Protein AF-0000000084923421 (afdb_homodimer)

Organism: Geobacter metallireducens (strain ATCC 53774 / DSM 7210 / GS-15) (NCBI:txid269799)

Secondary structure (DSSP, 8-state):
-----------HHHHHHHHHHHHHHHHHHHHHHHHHHHHHHHHHHHHHHHHHHHHTTHHHH---EETTTTEE--HHHHHHHHHHHHHHHHHHHHHHHHHHHIIIIIS-HHHHHHHHHHHHHHHHS-HHHHHHHIIIIIHHHIIIIIHHHHHHHHTTSGGG-S---SSSHHHHHHHHHHHHHHHHHHHHHHHHHTS-HHHHHHHHHTT--HHHHIIIIIHHHTHHHHHHHHHHHHHHHHH--HHHHTTS-------S-TTS----HHHHHHHHGGG--SHHHHHHHHHHHHHHHHHHHHHHHHHHHHHHHHHHHHHHTT-/-----------HHHHHHHHHHHHHHHHHHHHHHHHHHHHHHHHHHHHHHHHHHHHTTHHHH---EETTTTEE--HHHHHHHHHHHHHHHHHHHHHHHHHHHIIIIIS-HHHHHHHHHHHHHHHHS-HHHHHHHIIIIIHHHIIIIIHHHHHHHHTTSGGG-S---SSSHHHHHHHHHHHHHHHHHHHHHHHHHTS-HHHHHHHHHTT--HHHHIIIIIHHHTHHHHHHHHHHHHHHHHH--HHHHTTS-------S-TTS----HHHHHHHHGGG--SHHHHHHHHHHHHHHHHHHHHHHHHHHHHHHHHHHHHHHTT-

Nearest PDB structures (foldseek):
  2onk-assembly2_I  TM=6.958E-01  e=2.288E-06  Archaeoglobus fulgidus
  3d31-assembly1_C  TM=7.412E-01  e=1.521E-05  unclassified
  8y5f-assembly1_C  TM=6.994E-01  e=9.891E-06  Escherichia coli
  7ahd-assembly1_A  TM=6.206E-01  e=1.081E-03  Lactococcus lactis subsp. lactis
  7ahd-assembly1_B  TM=3.485E-01  e=4.567E-04  Lactococcus lactis subsp. lactis

Solvent-accessible surface area (backbone atoms only — not comparable to full-atom values): 31434 Å² total; per-residue (Å²): 135,83,77,76,70,71,74,74,74,76,59,70,63,65,58,53,51,50,37,52,50,48,52,50,52,16,46,50,31,40,49,47,54,54,48,50,52,50,51,54,54,51,50,42,52,59,49,13,42,65,30,43,71,72,44,48,74,50,23,60,71,26,62,48,72,34,76,90,79,69,40,65,25,40,27,19,22,51,48,32,27,51,51,32,31,52,53,11,45,65,56,21,47,58,37,14,52,29,24,22,44,24,38,74,73,67,41,55,68,69,59,16,49,52,52,53,52,52,37,50,51,59,57,65,52,40,52,54,50,55,11,53,46,30,44,73,46,48,17,55,46,32,27,72,46,54,39,48,50,38,30,74,74,40,32,87,39,70,47,27,34,74,65,57,62,21,33,3,35,46,39,26,17,51,54,43,17,63,63,33,24,30,58,25,18,54,45,30,34,54,34,56,66,63,51,59,63,66,51,51,50,52,34,43,72,73,66,41,51,70,54,49,25,39,63,67,35,50,48,64,72,24,41,70,48,39,50,48,20,49,52,54,30,46,55,53,42,50,38,48,29,61,34,36,47,52,16,13,52,68,32,80,42,81,69,72,20,33,36,36,45,17,22,28,48,43,29,53,42,69,72,39,66,87,62,54,84,41,72,57,47,47,9,40,45,34,36,46,45,52,47,48,53,50,48,52,51,50,52,51,50,49,54,49,50,58,50,50,53,52,53,48,49,57,58,56,64,73,107,134,81,79,75,69,73,76,74,73,78,60,70,63,65,57,54,49,50,38,51,50,49,51,50,51,16,46,49,32,40,48,48,54,54,48,51,52,51,50,53,53,50,48,41,54,60,49,12,42,65,30,42,72,73,45,48,74,50,24,60,71,26,61,50,72,33,76,89,79,69,40,68,25,41,29,19,22,53,49,32,28,53,52,32,30,51,53,10,45,66,57,21,47,59,38,14,51,27,23,22,44,25,38,73,74,66,40,56,69,69,59,17,48,51,52,52,50,52,37,51,51,59,57,67,51,38,54,53,49,57,12,53,46,32,43,74,46,47,17,56,47,33,28,71,48,54,38,47,49,39,31,74,75,41,32,87,39,68,46,28,36,74,66,55,62,21,32,2,35,46,39,27,18,51,54,44,17,63,64,33,24,30,59,25,19,55,45,29,34,53,35,56,67,64,51,58,64,66,50,52,49,53,34,42,72,73,67,40,50,71,55,49,25,39,63,68,36,50,48,64,73,25,40,71,48,39,49,49,20,48,50,55,31,46,58,52,41,50,38,48,29,61,34,37,47,53,18,15,52,68,32,78,40,82,69,72,20,35,35,36,47,16,22,28,48,42,27,53,41,70,70,38,67,88,62,53,83,42,72,56,49,47,9,40,45,34,36,45,45,52,46,49,54,51,51,52,50,51,52,50,50,50,52,49,51,57,50,48,52,53,52,50,49,58,59,55,65,73,106

InterPro domains:
  IPR000515 ABC transporter type 1, transmembrane domain MetI-like [PF00528] (107-306)
  IPR000515 ABC transporter type 1, transmembrane domain MetI-like [PS50928] (78-303)
  IPR000515 ABC transporter type 1, transmembrane domain MetI-like [cd06261] (108-254)
  IPR011864 Phosphate ABC transporter, permease protein PstC [TIGR02138] (20-309)
  IPR035906 MetI-like superfamily [G3DSA:1.10.3720.10] (20-308)
  IPR035906 MetI-like superfamily [SSF161098] (29-303)
  IPR051124 Binding-Protein-Dependent Phosphate Transport Permease [PTHR30425] (13-313)

Structure (mmCIF, N/CA/C/O backbone):
data_AF-0000000084923421-model_v1
#
loop_
_entity.id
_entity.type
_entity.pdbx_description
1 polymer 'Phosphate transport system permease protein'
#
loop_
_atom_site.group_PDB
_atom_site.id
_atom_site.type_symbol
_atom_site.label_atom_id
_atom_site.label_alt_id
_atom_site.label_comp_id
_atom_site.label_asym_id
_atom_site.label_entity_id
_atom_site.label_seq_id
_atom_site.pdbx_PDB_ins_code
_atom_site.Cartn_x
_atom_site.Cartn_y
_atom_site.Cartn_z
_atom_site.occupancy
_atom_site.B_iso_or_equiv
_atom_site.auth_seq_id
_atom_site.auth_comp_id
_atom_site.auth_asym_id
_atom_site.auth_atom_id
_atom_site.pdbx_PDB_model_num
ATOM 1 N N . MET A 1 1 ? 44.438 37.125 32.031 1 32.66 1 MET A N 1
ATOM 2 C CA . MET A 1 1 ? 43.812 37.594 30.781 1 32.66 1 MET A CA 1
ATOM 3 C C . MET A 1 1 ? 44.281 36.719 29.609 1 32.66 1 MET A C 1
ATOM 5 O O . MET A 1 1 ? 45.281 37.031 28.969 1 32.66 1 MET A O 1
ATOM 9 N N . THR A 1 2 ? 44.281 35.375 29.672 1 39.78 2 THR A N 1
ATOM 10 C CA . THR A 1 2 ? 44.75 34.406 28.688 1 39.78 2 THR A CA 1
ATOM 11 C C . THR A 1 2 ? 44 34.562 27.359 1 39.78 2 THR A C 1
ATOM 13 O O . THR A 1 2 ? 42.75 34.562 27.344 1 39.78 2 THR A O 1
ATOM 16 N N . ASN A 1 3 ? 44.562 35.25 26.375 1 39.09 3 ASN A N 1
ATOM 17 C CA . ASN A 1 3 ? 44.156 35.469 24.984 1 39.09 3 ASN A CA 1
ATOM 18 C C . ASN A 1 3 ? 43.844 34.156 24.281 1 39.09 3 ASN A C 1
ATOM 20 O O . ASN A 1 3 ? 44.719 33.375 23.984 1 39.09 3 ASN A O 1
ATOM 24 N N . GLU A 1 4 ? 42.844 33.438 24.703 1 42.75 4 GLU A N 1
ATOM 25 C CA . GLU A 1 4 ? 42.438 32.281 23.891 1 42.75 4 GLU A CA 1
ATOM 26 C C . GLU A 1 4 ? 42.25 32.688 22.422 1 42.75 4 GLU A C 1
ATOM 28 O O . GLU A 1 4 ? 41.438 33.562 22.125 1 42.75 4 GLU A O 1
ATOM 33 N N . THR A 1 5 ? 43.312 32.688 21.625 1 45.25 5 THR A N 1
ATOM 34 C CA . THR A 1 5 ? 43.312 32.906 20.188 1 45.25 5 THR A CA 1
ATOM 35 C C . THR A 1 5 ? 42.156 32.156 19.531 1 45.25 5 THR A C 1
ATOM 37 O O . THR A 1 5 ? 41.969 30.953 19.766 1 45.25 5 THR A O 1
ATOM 40 N N . PRO A 1 6 ? 41.156 32.844 19.125 1 48.12 6 PRO A N 1
ATOM 41 C CA . PRO A 1 6 ? 40.062 32.188 18.406 1 48.12 6 PRO A CA 1
ATOM 42 C C . PRO A 1 6 ? 40.531 31.172 17.375 1 48.12 6 PRO A C 1
ATOM 44 O O . PRO A 1 6 ? 41.625 31.328 16.828 1 48.12 6 PRO A O 1
ATOM 47 N N . SER A 1 7 ? 40.344 29.906 17.547 1 50.12 7 SER A N 1
ATOM 48 C CA . SER A 1 7 ? 40.656 28.875 16.562 1 50.12 7 SER A CA 1
ATOM 49 C C . SER A 1 7 ? 40.531 29.406 15.148 1 50.12 7 SER A C 1
ATOM 51 O O . SER A 1 7 ? 39.625 30.188 14.852 1 50.12 7 SER A O 1
ATOM 53 N N . PRO A 1 8 ? 41.625 29.406 14.344 1 47.66 8 PRO A N 1
ATOM 54 C CA . PRO A 1 8 ? 41.625 29.922 12.977 1 47.66 8 PRO A CA 1
ATOM 55 C C . PRO A 1 8 ? 40.375 29.516 12.203 1 47.66 8 PRO A C 1
ATOM 57 O O . PRO A 1 8 ? 39.781 28.453 12.461 1 47.66 8 PRO A O 1
ATOM 60 N N . PRO A 1 9 ? 39.625 30.406 11.664 1 47.28 9 PRO A N 1
ATOM 61 C CA . PRO A 1 9 ? 38.469 30.078 10.82 1 47.28 9 PRO A CA 1
ATOM 62 C C . PRO A 1 9 ? 38.781 28.953 9.82 1 47.28 9 PRO A C 1
ATOM 64 O O . PRO A 1 9 ? 39.906 28.859 9.32 1 47.28 9 PRO A O 1
ATOM 67 N N . ILE A 1 10 ? 38.344 27.734 10.117 1 49.34 10 ILE A N 1
ATOM 68 C CA . ILE A 1 10 ? 38.5 26.688 9.109 1 49.34 10 ILE A CA 1
ATOM 69 C C . ILE A 1 10 ? 38.531 27.297 7.719 1 49.34 10 ILE A C 1
ATOM 71 O O . ILE A 1 10 ? 37.75 28.172 7.395 1 49.34 10 ILE A O 1
ATOM 75 N N . ALA A 1 11 ? 39.594 27.094 7.02 1 52.59 11 ALA A N 1
ATOM 76 C CA . ALA A 1 11 ? 39.969 27.672 5.73 1 52.59 11 ALA A CA 1
ATOM 77 C C . ALA A 1 11 ? 38.781 27.688 4.777 1 52.59 11 ALA A C 1
ATOM 79 O O . ALA A 1 11 ? 38.062 26.703 4.668 1 52.59 11 ALA A O 1
ATOM 80 N N . PRO A 1 12 ? 38.375 28.766 4.238 1 54.38 12 PRO A N 1
ATOM 81 C CA . PRO A 1 12 ? 37.25 29 3.322 1 54.38 12 PRO A CA 1
ATOM 82 C C . PRO A 1 12 ? 37.156 27.953 2.217 1 54.38 12 PRO A C 1
ATOM 84 O O . PRO A 1 12 ? 36.062 27.641 1.751 1 54.38 12 PRO A O 1
ATOM 87 N N . SER A 1 13 ? 38.281 27.375 1.902 1 53.38 13 SER A N 1
ATOM 88 C CA . SER A 1 13 ? 38.281 26.531 0.72 1 53.38 13 SER A CA 1
ATOM 89 C C . SER A 1 13 ? 37.594 25.188 1.007 1 53.38 13 SER A C 1
ATOM 91 O O . SER A 1 13 ? 36.844 24.672 0.16 1 53.38 13 SER A O 1
ATOM 93 N N . LYS A 1 14 ? 37.938 24.594 2.102 1 54.38 14 LYS A N 1
ATOM 94 C CA . LYS A 1 14 ? 37.375 23.297 2.441 1 54.38 14 LYS A CA 1
ATOM 95 C C . LYS A 1 14 ? 35.875 23.359 2.621 1 54.38 14 LYS A C 1
ATOM 97 O O . LYS A 1 14 ? 35.156 22.406 2.297 1 54.38 14 LYS A O 1
ATOM 102 N N . ARG A 1 15 ? 35.469 24.516 3.016 1 64.75 15 ARG A N 1
ATOM 103 C CA . ARG A 1 15 ? 34.062 24.75 3.238 1 64.75 15 ARG A CA 1
ATOM 104 C C . ARG A 1 15 ? 33.281 24.797 1.916 1 64.75 15 ARG A C 1
ATOM 106 O O . ARG A 1 15 ? 32.188 24.219 1.801 1 64.75 15 ARG A O 1
ATOM 113 N N . LEU A 1 16 ? 34.031 25.344 0.896 1 66.06 16 LEU A N 1
ATOM 114 C CA . LEU A 1 16 ? 33.438 25.453 -0.426 1 66.06 16 LEU A CA 1
ATOM 115 C C . LEU A 1 16 ? 33.312 24.094 -1.082 1 66.06 16 LEU A C 1
ATOM 117 O O . LEU A 1 16 ? 32.312 23.797 -1.737 1 66.06 16 LEU A O 1
ATOM 121 N N . ASN A 1 17 ? 34.188 23.156 -0.685 1 81.62 17 ASN A N 1
ATOM 122 C CA . ASN A 1 17 ? 34.219 21.844 -1.326 1 81.62 17 ASN A CA 1
ATOM 123 C C . ASN A 1 17 ? 33.125 20.938 -0.771 1 81.62 17 ASN A C 1
ATOM 125 O O . ASN A 1 17 ? 32.469 20.219 -1.525 1 81.62 17 ASN A O 1
ATOM 129 N N . ALA A 1 18 ? 32.812 21.141 0.439 1 82 18 ALA A N 1
ATOM 130 C CA . ALA A 1 18 ? 31.797 20.281 1.057 1 82 18 ALA A CA 1
ATOM 131 C C . ALA A 1 18 ? 30.406 20.641 0.55 1 82 18 ALA A C 1
ATOM 133 O O . ALA A 1 18 ? 29.578 19.766 0.338 1 82 18 ALA A O 1
ATOM 134 N N . ASP A 1 19 ? 30.188 21.922 0.267 1 88.56 19 ASP A N 1
ATOM 135 C CA . ASP A 1 19 ? 28.891 22.375 -0.217 1 88.56 19 ASP A CA 1
ATOM 136 C C . ASP A 1 19 ? 28.641 21.906 -1.646 1 88.56 19 ASP A C 1
ATOM 138 O O . ASP A 1 19 ? 27.516 21.531 -1.991 1 88.56 19 ASP A O 1
ATOM 142 N N . LEU A 1 20 ? 29.719 21.938 -2.338 1 89.69 20 LEU A N 1
ATOM 143 C CA . LEU A 1 20 ? 29.594 21.484 -3.719 1 89.69 20 LEU A CA 1
ATOM 144 C C . LEU A 1 20 ? 29.359 19.984 -3.777 1 89.69 20 LEU A C 1
ATOM 146 O O . LEU A 1 20 ? 28.547 19.5 -4.578 1 89.69 20 LEU A O 1
ATOM 150 N N . VAL A 1 21 ? 30.031 19.312 -2.961 1 91.19 21 VAL A N 1
ATOM 151 C CA . VAL A 1 21 ? 29.875 17.859 -2.906 1 91.19 21 VAL A CA 1
ATOM 152 C C . VAL A 1 21 ? 28.469 17.5 -2.434 1 91.19 21 VAL A C 1
ATOM 154 O O . VAL A 1 21 ? 27.828 16.625 -2.998 1 91.19 21 VAL A O 1
ATOM 157 N N . PHE A 1 22 ? 28.031 18.281 -1.494 1 89.75 22 PHE A N 1
ATOM 158 C CA . PHE A 1 22 ? 26.703 18.047 -0.951 1 89.75 22 PHE A CA 1
ATOM 159 C C . PHE A 1 22 ? 25.641 18.312 -2 1 89.75 22 PHE A C 1
ATOM 161 O O . PHE A 1 22 ? 24.703 17.531 -2.162 1 89.75 22 PHE A O 1
ATOM 168 N N . LYS A 1 23 ? 25.766 19.312 -2.678 1 90.81 23 LYS A N 1
ATOM 169 C CA . LYS A 1 23 ? 24.812 19.672 -3.73 1 90.81 23 LYS A CA 1
ATOM 170 C C . LYS A 1 23 ? 24.812 18.625 -4.844 1 90.81 23 LYS A C 1
ATOM 172 O O . LYS A 1 23 ? 23.75 18.25 -5.336 1 90.81 23 LYS A O 1
ATOM 177 N N . ALA A 1 24 ? 25.953 18.156 -5.137 1 93.44 24 ALA A N 1
ATOM 178 C CA . ALA A 1 24 ? 26.078 17.172 -6.219 1 93.44 24 ALA A CA 1
ATOM 179 C C . ALA A 1 24 ? 25.484 15.828 -5.812 1 93.44 24 ALA A C 1
ATOM 181 O O . ALA A 1 24 ? 24.797 15.188 -6.605 1 93.44 24 ALA A O 1
ATOM 182 N N . VAL A 1 25 ? 25.688 15.438 -4.625 1 92.81 25 VAL A N 1
ATOM 183 C CA . VAL A 1 25 ? 25.203 14.141 -4.137 1 92.81 25 VAL A CA 1
ATOM 184 C C . VAL A 1 25 ? 23.688 14.156 -4.043 1 92.81 25 VAL A C 1
ATOM 186 O O . VAL A 1 25 ? 23.031 13.219 -4.504 1 92.81 25 VAL A O 1
ATOM 189 N N . THR A 1 26 ? 23.172 15.203 -3.541 1 91.88 26 THR A N 1
ATOM 190 C CA . THR A 1 26 ? 21.734 15.273 -3.387 1 91.88 26 THR A CA 1
ATOM 191 C C . THR A 1 26 ? 21.047 15.398 -4.746 1 91.88 26 THR A C 1
ATOM 193 O O . THR A 1 26 ? 19.984 14.82 -4.965 1 91.88 26 THR A O 1
ATOM 196 N N . ALA A 1 27 ? 21.672 16.109 -5.598 1 93.25 27 ALA A N 1
ATOM 197 C CA . ALA A 1 27 ? 21.141 16.203 -6.957 1 93.25 27 ALA A CA 1
ATOM 198 C C . ALA A 1 27 ? 21.172 14.852 -7.652 1 93.25 27 ALA A C 1
ATOM 200 O O . ALA A 1 27 ? 20.219 14.492 -8.359 1 93.25 27 ALA A O 1
ATOM 201 N N . ALA A 1 28 ? 22.219 14.164 -7.434 1 95.12 28 ALA A N 1
ATOM 202 C CA . ALA A 1 28 ? 22.328 12.828 -8.016 1 95.12 28 ALA A CA 1
ATOM 203 C C . ALA A 1 28 ? 21.234 11.906 -7.5 1 95.12 28 ALA A C 1
ATOM 205 O O . ALA A 1 28 ? 20.688 11.094 -8.258 1 95.12 28 ALA A O 1
ATOM 206 N N . PHE A 1 29 ? 20.906 12.031 -6.262 1 93 29 PHE A N 1
ATOM 207 C CA . PHE A 1 29 ? 19.844 11.227 -5.676 1 93 29 PHE A CA 1
ATOM 208 C C . PHE A 1 29 ? 18.5 11.57 -6.297 1 93 29 PHE A C 1
ATOM 210 O O . PHE A 1 29 ? 17.75 10.68 -6.703 1 93 29 PHE A O 1
ATOM 217 N N . ALA A 1 30 ? 18.266 12.812 -6.422 1 92.56 30 ALA A N 1
ATOM 218 C CA . ALA A 1 30 ? 17 13.258 -6.996 1 92.56 30 ALA A CA 1
ATOM 219 C C . ALA A 1 30 ? 16.875 12.82 -8.453 1 92.56 30 ALA A C 1
ATOM 221 O O . ALA A 1 30 ? 15.836 12.305 -8.859 1 92.56 30 ALA A O 1
ATOM 222 N N . PHE A 1 31 ? 17.891 12.922 -9.164 1 93.75 31 PHE A N 1
ATOM 223 C CA . PHE A 1 31 ? 17.875 12.57 -10.586 1 93.75 31 PHE A CA 1
ATOM 224 C C . PHE A 1 31 ? 17.766 11.062 -10.773 1 93.75 31 PHE A C 1
ATOM 226 O O . PHE A 1 31 ? 17.172 10.594 -11.742 1 93.75 31 PHE A O 1
ATOM 233 N N . SER A 1 32 ? 18.359 10.344 -9.867 1 93.12 32 SER A N 1
ATOM 234 C CA . SER A 1 32 ? 18.25 8.891 -9.945 1 93.12 32 SER A CA 1
ATOM 235 C C . SER A 1 32 ? 16.812 8.43 -9.836 1 93.12 32 SER A C 1
ATOM 237 O O . SER A 1 32 ? 16.391 7.508 -10.539 1 93.12 32 SER A O 1
ATOM 239 N N . ILE A 1 33 ? 16.094 9.047 -8.992 1 88.94 33 ILE A N 1
ATOM 240 C CA . ILE A 1 33 ? 14.695 8.695 -8.828 1 88.94 33 ILE A CA 1
ATOM 241 C C . ILE A 1 33 ? 13.93 9 -10.117 1 88.94 33 ILE A C 1
ATOM 243 O O . ILE A 1 33 ? 13.125 8.195 -10.57 1 88.94 33 ILE A O 1
ATOM 247 N N . LEU A 1 34 ? 14.195 10.141 -10.695 1 90.38 34 LEU A N 1
ATOM 248 C CA . LEU A 1 34 ? 13.547 10.539 -11.938 1 90.38 34 LEU A CA 1
ATOM 249 C C . LEU A 1 34 ? 13.922 9.602 -13.078 1 90.38 34 LEU A C 1
ATOM 251 O O . LEU A 1 34 ? 13.078 9.258 -13.906 1 90.38 34 LEU A O 1
ATOM 255 N N . LEU A 1 35 ? 15.117 9.188 -13.055 1 92 35 LEU A N 1
ATOM 256 C CA . LEU A 1 35 ? 15.594 8.266 -14.078 1 92 35 LEU A CA 1
ATOM 257 C C . LEU A 1 35 ? 14.922 6.906 -13.953 1 92 35 LEU A C 1
ATOM 259 O O . LEU A 1 35 ? 14.539 6.301 -14.961 1 92 35 LEU A O 1
ATOM 263 N N . ILE A 1 36 ? 14.773 6.445 -12.75 1 87.88 36 ILE A N 1
ATOM 264 C CA . ILE A 1 36 ? 14.125 5.164 -12.5 1 87.88 36 ILE A CA 1
ATOM 265 C C . ILE A 1 36 ? 12.672 5.223 -12.984 1 87.88 36 ILE A C 1
ATOM 267 O O . ILE A 1 36 ? 12.195 4.301 -13.648 1 87.88 36 ILE A O 1
ATOM 271 N N . LEU A 1 37 ? 12.008 6.262 -12.664 1 86.62 37 LEU A N 1
ATOM 272 C CA . LEU A 1 37 ? 10.633 6.457 -13.094 1 86.62 37 LEU A CA 1
ATOM 273 C C . LEU A 1 37 ? 10.531 6.457 -14.617 1 86.62 37 LEU A C 1
ATOM 275 O O . LEU A 1 37 ? 9.656 5.801 -15.188 1 86.62 37 LEU A O 1
ATOM 279 N N . ALA A 1 38 ? 11.398 7.207 -15.266 1 91 38 ALA A N 1
ATOM 280 C CA . ALA A 1 38 ? 11.406 7.305 -16.719 1 91 38 ALA A CA 1
ATOM 281 C C . ALA A 1 38 ? 11.688 5.949 -17.359 1 91 38 ALA A C 1
ATOM 283 O O . ALA A 1 38 ? 11.023 5.559 -18.328 1 91 38 ALA A O 1
ATOM 284 N N . LEU A 1 39 ? 12.664 5.258 -16.828 1 89.31 39 LEU A N 1
ATOM 285 C CA . LEU A 1 39 ? 13.031 3.953 -17.359 1 89.31 39 LEU A CA 1
ATOM 286 C C . LEU A 1 39 ? 11.891 2.955 -17.203 1 89.31 39 LEU A C 1
ATOM 288 O O . LEU A 1 39 ? 11.609 2.178 -18.125 1 89.31 39 LEU A O 1
ATOM 292 N N . MET A 1 40 ? 11.281 2.955 -16.031 1 87.38 40 MET A N 1
ATOM 293 C CA . MET A 1 40 ? 10.164 2.043 -15.766 1 87.38 40 MET A CA 1
ATOM 294 C C . MET A 1 40 ? 9.016 2.299 -16.734 1 87.38 40 MET A C 1
ATOM 296 O O . MET A 1 40 ? 8.469 1.363 -17.312 1 87.38 40 MET A O 1
ATOM 300 N N . THR A 1 41 ? 8.664 3.547 -16.938 1 88 41 THR A N 1
ATOM 301 C CA . THR A 1 41 ? 7.555 3.918 -17.812 1 88 41 THR A CA 1
ATOM 302 C C . THR A 1 41 ? 7.879 3.592 -19.266 1 88 41 THR A C 1
ATOM 304 O O . THR A 1 41 ? 7.051 3.029 -19.984 1 88 41 THR A O 1
ATOM 307 N N . LEU A 1 42 ? 9.094 3.902 -19.703 1 92.62 42 LEU A N 1
ATOM 308 C CA . LEU A 1 42 ? 9.5 3.67 -21.078 1 92.62 42 LEU A CA 1
ATOM 309 C C . LEU A 1 42 ? 9.555 2.178 -21.391 1 92.62 42 LEU A C 1
ATOM 311 O O . LEU A 1 42 ? 9.109 1.746 -22.469 1 92.62 42 LEU A O 1
ATOM 315 N N . GLU A 1 43 ? 10.062 1.455 -20.469 1 91.12 43 GLU A N 1
ATOM 316 C CA . GLU A 1 43 ? 10.156 0.016 -20.688 1 91.12 43 GLU A CA 1
ATOM 317 C C . GLU A 1 43 ? 8.781 -0.636 -20.719 1 91.12 43 GLU A C 1
ATOM 319 O O . GLU A 1 43 ? 8.555 -1.598 -21.453 1 91.12 43 GLU A O 1
ATOM 324 N N . MET A 1 44 ? 7.914 -0.161 -19.859 1 91 44 MET A N 1
ATOM 325 C CA . MET A 1 44 ? 6.555 -0.689 -19.859 1 91 44 MET A CA 1
ATOM 326 C C . MET A 1 44 ? 5.871 -0.426 -21.203 1 91 44 MET A C 1
ATOM 328 O O . MET A 1 44 ? 5.18 -1.297 -21.734 1 91 44 MET A O 1
ATOM 332 N N . VAL A 1 45 ? 6.121 0.745 -21.75 1 94.25 45 VAL A N 1
ATOM 333 C CA . VAL A 1 45 ? 5.539 1.1 -23.031 1 94.25 45 VAL A CA 1
ATOM 334 C C . VAL A 1 45 ? 6.152 0.239 -24.141 1 94.25 45 VAL A C 1
ATOM 336 O O . VAL A 1 45 ? 5.434 -0.315 -24.969 1 94.25 45 VAL A O 1
ATOM 339 N N . LYS A 1 46 ? 7.438 0.114 -24.094 1 94.69 46 LYS A N 1
ATOM 340 C CA . LYS A 1 46 ? 8.148 -0.671 -25.109 1 94.69 46 LYS A CA 1
ATOM 341 C C . LYS A 1 46 ? 7.699 -2.129 -25.078 1 94.69 46 LYS A C 1
ATOM 343 O O . LYS A 1 46 ? 7.441 -2.721 -26.125 1 94.69 46 LYS A O 1
ATOM 348 N N . GLU A 1 47 ? 7.535 -2.68 -23.891 1 93.38 47 GLU A N 1
ATOM 349 C CA . GLU A 1 47 ? 7.172 -4.086 -23.75 1 93.38 47 GLU A CA 1
ATOM 350 C C . GLU A 1 47 ? 5.707 -4.316 -24.109 1 93.38 47 GLU A C 1
ATOM 352 O O . GLU A 1 47 ? 5.297 -5.449 -24.359 1 93.38 47 GLU A O 1
ATOM 357 N N . SER A 1 48 ? 4.898 -3.273 -24.094 1 95.31 48 SER A N 1
ATOM 358 C CA . SER A 1 48 ? 3.479 -3.379 -24.422 1 95.31 48 SER A CA 1
ATOM 359 C C . SER A 1 48 ? 3.234 -3.219 -25.906 1 95.31 48 SER A C 1
ATOM 361 O O . SER A 1 48 ? 2.137 -3.498 -26.406 1 95.31 48 SER A O 1
ATOM 363 N N . LEU A 1 49 ? 4.234 -2.848 -26.719 1 95.88 49 LEU A N 1
ATOM 364 C CA . LEU A 1 49 ? 4.066 -2.451 -28.109 1 95.88 49 LEU A CA 1
ATOM 365 C C . LEU A 1 49 ? 3.57 -3.621 -28.953 1 95.88 49 LEU A C 1
ATOM 367 O O . LEU A 1 49 ? 2.689 -3.453 -29.812 1 95.88 49 LEU A O 1
ATOM 371 N N . PRO A 1 50 ? 4.082 -4.824 -28.797 1 95.62 50 PRO A N 1
ATOM 372 C CA . PRO A 1 50 ? 3.568 -5.934 -29.594 1 95.62 50 PRO A CA 1
ATOM 373 C C . PRO A 1 50 ? 2.07 -6.156 -29.406 1 95.62 50 PRO A C 1
ATOM 375 O O . PRO A 1 50 ? 1.355 -6.41 -30.391 1 95.62 50 PRO A O 1
ATOM 378 N N . ALA A 1 51 ? 1.596 -6.086 -28.219 1 95.88 51 ALA A N 1
ATOM 379 C CA . ALA A 1 51 ? 0.167 -6.238 -27.953 1 95.88 51 ALA A CA 1
ATOM 380 C C . ALA A 1 51 ? -0.623 -5.059 -28.516 1 95.88 51 ALA A C 1
ATOM 382 O O . ALA A 1 51 ? -1.712 -5.234 -29.062 1 95.88 51 ALA A O 1
ATOM 383 N N . ILE A 1 52 ? -0.043 -3.848 -28.438 1 95.94 52 ILE A N 1
ATOM 384 C CA . ILE A 1 52 ? -0.703 -2.648 -28.953 1 95.94 52 ILE A CA 1
ATOM 385 C C . ILE A 1 52 ? -0.845 -2.736 -30.469 1 95.94 52 ILE A C 1
ATOM 387 O O . ILE A 1 52 ? -1.886 -2.373 -31.016 1 95.94 52 ILE A O 1
ATOM 391 N N . LYS A 1 53 ? 0.141 -3.217 -31.062 1 96 53 LYS A N 1
ATOM 392 C CA . LYS A 1 53 ? 0.12 -3.352 -32.5 1 96 53 LYS A CA 1
ATOM 393 C C . LYS A 1 53 ? -0.846 -4.449 -32.938 1 96 53 LYS A C 1
ATOM 395 O O . LYS A 1 53 ? -1.524 -4.316 -33.969 1 96 53 LYS A O 1
ATOM 400 N N . ALA A 1 54 ? -0.95 -5.445 -32.156 1 94.56 54 ALA A N 1
ATOM 401 C CA . ALA A 1 54 ? -1.768 -6.602 -32.531 1 94.56 54 ALA A CA 1
ATOM 402 C C . ALA A 1 54 ? -3.25 -6.309 -32.312 1 94.56 54 ALA A C 1
ATOM 404 O O . ALA A 1 54 ? -4.09 -6.738 -33.125 1 94.56 54 ALA A O 1
ATOM 405 N N . PHE A 1 55 ? -3.602 -5.555 -31.266 1 94.5 55 PHE A N 1
ATOM 406 C CA . PHE A 1 55 ? -5.008 -5.469 -30.891 1 94.5 55 PHE A CA 1
ATOM 407 C C . PHE A 1 55 ? -5.504 -4.027 -30.984 1 94.5 55 PHE A C 1
ATOM 409 O O . PHE A 1 55 ? -6.703 -3.785 -31.109 1 94.5 55 PHE A O 1
ATOM 416 N N . GLY A 1 56 ? -4.559 -3.072 -30.828 1 93 56 GLY A N 1
ATOM 417 C CA . GLY A 1 56 ? -4.957 -1.675 -30.875 1 93 56 GLY A CA 1
ATOM 418 C C . GLY A 1 56 ? -5.949 -1.302 -29.797 1 93 56 GLY A C 1
ATOM 419 O O . GLY A 1 56 ? -5.809 -1.726 -28.641 1 93 56 GLY A O 1
ATOM 420 N N . TRP A 1 57 ? -6.992 -0.588 -30.172 1 91.56 57 TRP A N 1
ATOM 421 C CA . TRP A 1 57 ? -7.957 -0.071 -29.203 1 91.56 57 TRP A CA 1
ATOM 422 C C . TRP A 1 57 ? -8.945 -1.154 -28.781 1 91.56 57 TRP A C 1
ATOM 424 O O . TRP A 1 57 ? -9.617 -1.032 -27.766 1 91.56 57 TRP A O 1
ATOM 434 N N . LYS A 1 58 ? -9.016 -2.152 -29.578 1 92.94 58 LYS A N 1
ATOM 435 C CA . LYS A 1 58 ? -9.922 -3.254 -29.281 1 92.94 58 LYS A CA 1
ATOM 436 C C . LYS A 1 58 ? -9.5 -3.98 -28 1 92.94 58 LYS A C 1
ATOM 438 O O . LYS A 1 58 ? -10.312 -4.676 -27.375 1 92.94 58 LYS A O 1
ATOM 443 N N . PHE A 1 59 ? -8.258 -3.82 -27.656 1 94.75 59 PHE A N 1
ATOM 444 C CA . PHE A 1 59 ? -7.742 -4.461 -26.453 1 94.75 59 PHE A CA 1
ATOM 445 C C . PHE A 1 59 ? -8.547 -4.039 -25.219 1 94.75 59 PHE A C 1
ATOM 447 O O . PHE A 1 59 ? -8.93 -4.879 -24.406 1 94.75 59 PHE A O 1
ATOM 454 N N . ALA A 1 60 ? -8.875 -2.775 -25.125 1 93.5 60 ALA A N 1
ATOM 455 C CA . ALA A 1 60 ? -9.57 -2.244 -23.953 1 93.5 60 ALA A CA 1
ATOM 456 C C . ALA A 1 60 ? -11.062 -2.576 -24.016 1 93.5 60 ALA A C 1
ATOM 458 O O . ALA A 1 60 ? -11.727 -2.652 -22.969 1 93.5 60 ALA A O 1
ATOM 459 N N . GLY A 1 61 ? -11.57 -2.867 -25.188 1 93.44 61 GLY A N 1
ATOM 460 C CA . GLY A 1 61 ? -13.008 -3.02 -25.328 1 93.44 61 GLY A CA 1
ATOM 461 C C . GLY A 1 61 ? -13.445 -4.461 -25.5 1 93.44 61 GLY A C 1
ATOM 462 O O . GLY A 1 61 ? -14.633 -4.773 -25.406 1 93.44 61 GLY A O 1
ATOM 463 N N . SER A 1 62 ? -12.516 -5.312 -25.641 1 93.12 62 SER A N 1
ATOM 464 C CA . SER A 1 62 ? -12.852 -6.711 -25.875 1 93.12 62 SER A CA 1
ATOM 465 C C . SER A 1 62 ? -12.852 -7.504 -24.578 1 93.12 62 SER A C 1
ATOM 467 O O . SER A 1 62 ? -12.148 -7.148 -23.625 1 93.12 62 SER A O 1
ATOM 469 N N . SER A 1 63 ? -13.609 -8.617 -24.594 1 93.44 63 SER A N 1
ATOM 470 C CA . SER A 1 63 ? -13.789 -9.391 -23.375 1 93.44 63 SER A CA 1
ATOM 471 C C . SER A 1 63 ? -13.078 -10.734 -23.453 1 93.44 63 SER A C 1
ATOM 473 O O . SER A 1 63 ? -13.016 -11.477 -22.469 1 93.44 63 SER A O 1
ATOM 475 N N . ASP A 1 64 ? -12.484 -10.938 -24.547 1 90.62 64 ASP A N 1
ATOM 476 C CA . ASP A 1 64 ? -11.883 -12.258 -24.734 1 90.62 64 ASP A CA 1
ATOM 477 C C . ASP A 1 64 ? -10.445 -12.273 -24.219 1 90.62 64 ASP A C 1
ATOM 479 O O . ASP A 1 64 ? -9.688 -11.328 -24.438 1 90.62 64 ASP A O 1
ATOM 483 N N . TRP A 1 65 ? -10.125 -13.359 -23.469 1 92.25 65 TRP A N 1
ATOM 484 C CA . TRP A 1 65 ? -8.773 -13.594 -22.969 1 92.25 65 TRP A CA 1
ATOM 485 C C . TRP A 1 65 ? -8.406 -15.07 -23.078 1 92.25 65 TRP A C 1
ATOM 487 O O . TRP A 1 65 ? -8.797 -15.875 -22.234 1 92.25 65 TRP A O 1
ATOM 497 N N . ASP A 1 66 ? -7.758 -15.336 -24.172 1 90.75 66 ASP A N 1
ATOM 498 C CA . ASP A 1 66 ? -7.344 -16.703 -24.438 1 90.75 66 ASP A CA 1
ATOM 499 C C . ASP A 1 66 ? -5.855 -16.781 -24.781 1 90.75 66 ASP A C 1
ATOM 501 O O . ASP A 1 66 ? -5.469 -16.562 -25.938 1 90.75 66 ASP A O 1
ATOM 505 N N . ALA A 1 67 ? -5.109 -17.219 -23.875 1 85.75 67 ALA A N 1
ATOM 506 C CA . ALA A 1 67 ? -3.658 -17.25 -24.031 1 85.75 67 ALA A CA 1
ATOM 507 C C . ALA A 1 67 ? -3.244 -18.266 -25.094 1 85.75 67 ALA A C 1
ATOM 509 O O . ALA A 1 67 ? -2.248 -18.078 -25.797 1 85.75 67 ALA A O 1
ATOM 510 N N . VAL A 1 68 ? -3.982 -19.25 -25.141 1 85.38 68 VAL A N 1
ATOM 511 C CA . VAL A 1 68 ? -3.662 -20.328 -26.094 1 85.38 68 VAL A CA 1
ATOM 512 C C . VAL A 1 68 ? -3.873 -19.828 -27.516 1 85.38 68 VAL A C 1
ATOM 514 O O . VAL A 1 68 ? -3.021 -20.031 -28.391 1 85.38 68 VAL A O 1
ATOM 517 N N . GLN A 1 69 ? -4.918 -19.078 -27.703 1 88.81 69 GLN A N 1
ATOM 518 C CA . GLN A 1 69 ? -5.254 -18.609 -29.047 1 88.81 69 GLN A CA 1
ATOM 519 C C . GLN A 1 69 ? -4.625 -17.234 -29.312 1 88.81 69 GLN A C 1
ATOM 521 O O . GLN A 1 69 ? -4.68 -16.734 -30.438 1 88.81 69 GLN A O 1
ATOM 526 N N . GLY A 1 70 ? -4.074 -16.625 -28.297 1 89.81 70 GLY A N 1
ATOM 527 C CA . GLY A 1 70 ? -3.414 -15.344 -28.469 1 89.81 70 GLY A CA 1
ATOM 528 C C . GLY A 1 70 ? -4.387 -14.188 -28.609 1 89.81 70 GLY A C 1
ATOM 529 O O . GLY A 1 70 ? -4.129 -13.25 -29.375 1 89.81 70 GLY A O 1
ATOM 530 N N . ILE A 1 71 ? -5.543 -14.352 -28.094 1 91.62 71 ILE A N 1
ATOM 531 C CA . ILE A 1 71 ? -6.547 -13.297 -28.109 1 91.62 71 ILE A CA 1
ATOM 532 C C . ILE A 1 71 ? -6.676 -12.688 -26.703 1 91.62 71 ILE A C 1
ATOM 534 O O . ILE A 1 71 ? -6.926 -13.406 -25.734 1 91.62 71 ILE A O 1
ATOM 538 N N . PHE A 1 72 ? -6.516 -11.352 -26.719 1 93.81 72 PHE A N 1
ATOM 539 C CA . PHE A 1 72 ? -6.48 -10.695 -25.422 1 93.81 72 PHE A CA 1
ATOM 540 C C . PHE A 1 72 ? -7.371 -9.461 -25.422 1 93.81 72 PHE A C 1
ATOM 542 O O . PHE A 1 72 ? -7.293 -8.633 -26.344 1 93.81 72 PHE A O 1
ATOM 549 N N . GLY A 1 73 ? -8.242 -9.43 -24.453 1 95.12 73 GLY A N 1
ATOM 550 C CA . GLY A 1 73 ? -9.094 -8.289 -24.188 1 95.12 73 GLY A CA 1
ATOM 551 C C . GLY A 1 73 ? -9.117 -7.902 -22.719 1 95.12 73 GLY A C 1
ATOM 552 O O . GLY A 1 73 ? -9.141 -8.766 -21.844 1 95.12 73 GLY A O 1
ATOM 553 N N . ALA A 1 74 ? -9.18 -6.633 -22.453 1 97.19 74 ALA A N 1
ATOM 554 C CA . ALA A 1 74 ? -8.945 -6.16 -21.094 1 97.19 74 ALA A CA 1
ATOM 555 C C . ALA A 1 74 ? -10.25 -5.742 -20.422 1 97.19 74 ALA A C 1
ATOM 557 O O . ALA A 1 74 ? -10.266 -5.414 -19.234 1 97.19 74 ALA A O 1
ATOM 558 N N . LEU A 1 75 ? -11.383 -5.789 -21.078 1 97.38 75 LEU A N 1
ATOM 559 C CA . LEU A 1 75 ? -12.609 -5.168 -20.609 1 97.38 75 LEU A CA 1
ATOM 560 C C . LEU A 1 75 ? -13.078 -5.801 -19.297 1 97.38 75 LEU A C 1
ATOM 562 O O . LEU A 1 75 ? -13.469 -5.094 -18.375 1 97.38 75 LEU A O 1
ATOM 566 N N . PRO A 1 76 ? -13.078 -7.152 -19.219 1 97.75 76 PRO A N 1
ATOM 567 C CA . PRO A 1 76 ? -13.508 -7.73 -17.953 1 97.75 76 PRO A CA 1
ATOM 568 C C . PRO A 1 76 ? -12.633 -7.301 -16.781 1 97.75 76 PRO A C 1
ATOM 570 O O . PRO A 1 76 ? -13.125 -7.141 -15.656 1 97.75 76 PRO A O 1
ATOM 573 N N . TYR A 1 77 ? -11.375 -7.07 -17.031 1 98.12 77 TYR A N 1
ATOM 574 C CA . TYR A 1 77 ? -10.43 -6.699 -15.984 1 98.12 77 TYR A CA 1
ATOM 575 C C . TYR A 1 77 ? -10.602 -5.242 -15.578 1 98.12 77 TYR A C 1
ATOM 577 O O . TYR A 1 77 ? -10.477 -4.902 -14.398 1 98.12 77 TYR A O 1
ATOM 585 N N . ILE A 1 78 ? -10.898 -4.383 -16.562 1 97.44 78 ILE A N 1
ATOM 586 C CA . ILE A 1 78 ? -11.219 -2.988 -16.281 1 97.44 78 ILE A CA 1
ATOM 587 C C . ILE A 1 78 ? -12.492 -2.91 -15.445 1 97.44 78 ILE A C 1
ATOM 589 O O . ILE A 1 78 ? -12.531 -2.209 -14.43 1 97.44 78 ILE A O 1
ATOM 593 N N . TRP A 1 79 ? -13.469 -3.689 -15.828 1 97.75 79 TRP A N 1
ATOM 594 C CA . TRP A 1 79 ? -14.742 -3.748 -15.109 1 97.75 79 TRP A CA 1
ATOM 595 C C . TRP A 1 79 ? -14.531 -4.188 -13.664 1 97.75 79 TRP A C 1
ATOM 597 O O . TRP A 1 79 ? -15.008 -3.529 -12.734 1 97.75 79 TRP A O 1
ATOM 607 N N . GLY A 1 80 ? -13.812 -5.246 -13.5 1 98.19 80 GLY A N 1
ATOM 608 C CA . GLY A 1 80 ? -13.57 -5.754 -12.156 1 98.19 80 GLY A CA 1
ATOM 609 C C . GLY A 1 80 ? -12.836 -4.766 -11.266 1 98.19 80 GLY A C 1
ATOM 610 O O . GLY A 1 80 ? -13.18 -4.605 -10.094 1 98.19 80 GLY A O 1
ATOM 611 N N . SER A 1 81 ? -11.859 -4.086 -11.836 1 98 81 SER A N 1
ATOM 612 C CA . SER A 1 81 ? -11.055 -3.143 -11.07 1 98 81 SER A CA 1
ATOM 613 C C . SER A 1 81 ? -11.859 -1.902 -10.695 1 98 81 SER A C 1
ATOM 615 O O . SER A 1 81 ? -11.844 -1.471 -9.539 1 98 81 SER A O 1
ATOM 617 N N . VAL A 1 82 ? -12.57 -1.355 -11.602 1 97.12 82 VAL A N 1
ATOM 618 C CA . VAL A 1 82 ? -13.273 -0.091 -11.414 1 97.12 82 VAL A CA 1
ATOM 619 C C . VAL A 1 82 ? -14.477 -0.302 -10.5 1 97.12 82 VAL A C 1
ATOM 621 O O . VAL A 1 82 ? -14.664 0.432 -9.531 1 97.12 82 VAL A O 1
ATOM 624 N N . VAL A 1 83 ? -15.25 -1.332 -10.719 1 98 83 VAL A N 1
ATOM 625 C CA . VAL A 1 83 ? -16.484 -1.562 -9.984 1 98 83 VAL A CA 1
ATOM 626 C C . VAL A 1 83 ? -16.172 -1.949 -8.539 1 98 83 VAL A C 1
ATOM 628 O O . VAL A 1 83 ? -16.781 -1.434 -7.605 1 98 83 VAL A O 1
ATOM 631 N N . SER A 1 84 ? -15.227 -2.852 -8.359 1 98.44 84 SER A N 1
ATOM 632 C CA . SER A 1 84 ? -14.883 -3.252 -7 1 98.44 84 SER A CA 1
ATOM 633 C C . SER A 1 84 ? -14.391 -2.064 -6.184 1 98.44 84 SER A C 1
ATOM 635 O O . SER A 1 84 ? -14.797 -1.884 -5.035 1 98.44 84 SER A O 1
ATOM 637 N N . SER A 1 85 ? -13.539 -1.235 -6.773 1 97.94 85 SER A N 1
ATOM 638 C CA . SER A 1 85 ? -12.977 -0.106 -6.047 1 97.94 85 SER A CA 1
ATOM 639 C C . SER A 1 85 ? -14.039 0.941 -5.73 1 97.94 85 SER A C 1
ATOM 641 O O . SER A 1 85 ? -14.086 1.471 -4.617 1 97.94 85 SER A O 1
ATOM 643 N N . LEU A 1 86 ? -14.891 1.246 -6.695 1 96.88 86 LEU A N 1
ATOM 644 C CA . LEU A 1 86 ? -15.914 2.268 -6.496 1 96.88 86 LEU A CA 1
ATOM 645 C C . LEU A 1 86 ? -16.922 1.827 -5.438 1 96.88 86 LEU A C 1
ATOM 647 O O . LEU A 1 86 ? -17.312 2.621 -4.578 1 96.88 86 LEU A O 1
ATOM 651 N N . LEU A 1 87 ? -17.344 0.604 -5.516 1 98.19 87 LEU A N 1
ATOM 652 C CA . LEU A 1 87 ? -18.297 0.107 -4.539 1 98.19 87 LEU A CA 1
ATOM 653 C C . LEU A 1 87 ? -17.672 0.016 -3.152 1 98.19 87 LEU A C 1
ATOM 655 O O . LEU A 1 87 ? -18.328 0.309 -2.148 1 98.19 87 LEU A O 1
ATOM 659 N N . ALA A 1 88 ? -16.438 -0.408 -3.08 1 98.5 88 ALA A N 1
ATOM 660 C CA . ALA A 1 88 ? -15.727 -0.443 -1.802 1 98.5 88 ALA A CA 1
ATOM 661 C C . ALA A 1 88 ? -15.664 0.947 -1.176 1 98.5 88 ALA A C 1
ATOM 663 O O . ALA A 1 88 ? -15.891 1.105 0.026 1 98.5 88 ALA A O 1
ATOM 664 N N . LEU A 1 89 ? -15.398 1.944 -1.972 1 97.25 89 LEU A N 1
ATOM 665 C CA . LEU A 1 89 ? -15.305 3.314 -1.479 1 97.25 89 LEU A CA 1
ATOM 666 C C . LEU A 1 89 ? -16.656 3.824 -1.02 1 97.25 89 LEU A C 1
ATOM 668 O O . LEU A 1 89 ? -16.75 4.566 -0.039 1 97.25 89 LEU A O 1
ATOM 672 N N . ALA A 1 90 ? -17.656 3.486 -1.807 1 97.44 90 ALA A N 1
ATOM 673 C CA . ALA A 1 90 ? -19.016 3.906 -1.455 1 97.44 90 ALA A CA 1
ATOM 674 C C . ALA A 1 90 ? -19.406 3.404 -0.067 1 97.44 90 ALA A C 1
ATOM 676 O O . ALA A 1 90 ? -20.109 4.094 0.677 1 97.44 90 ALA A O 1
ATOM 677 N N . LEU A 1 91 ? -18.922 2.244 0.262 1 97.56 91 LEU A N 1
ATOM 678 C CA . LEU A 1 91 ? -19.219 1.661 1.563 1 97.56 91 LEU A CA 1
ATOM 679 C C . LEU A 1 91 ? -18.266 2.172 2.629 1 97.56 91 LEU A C 1
ATOM 681 O O . LEU A 1 91 ? -18.672 2.463 3.756 1 97.56 91 LEU A O 1
ATOM 685 N N . ALA A 1 92 ? -17.016 2.316 2.303 1 98 92 ALA A N 1
ATOM 686 C CA . ALA A 1 92 ? -15.977 2.666 3.26 1 98 92 ALA A CA 1
ATOM 687 C C . ALA A 1 92 ? -16.078 4.129 3.682 1 98 92 ALA A C 1
ATOM 689 O O . ALA A 1 92 ? -15.75 4.48 4.816 1 98 92 ALA A O 1
ATOM 690 N N . THR A 1 93 ? -16.531 4.984 2.773 1 97.5 93 THR A N 1
ATOM 691 C CA . THR A 1 93 ? -16.516 6.422 3.012 1 97.5 93 THR A CA 1
ATOM 692 C C . THR A 1 93 ? -17.422 6.793 4.172 1 97.5 93 THR A C 1
ATOM 694 O O . THR A 1 93 ? -17 7.438 5.133 1 97.5 93 THR A O 1
ATOM 697 N N . PRO A 1 94 ? -18.703 6.379 4.148 1 96.94 94 PRO A N 1
ATOM 698 C CA . PRO A 1 94 ? -19.547 6.707 5.301 1 96.94 94 PRO A CA 1
ATOM 699 C C . PRO A 1 94 ? -19.031 6.09 6.602 1 96.94 94 PRO A C 1
ATOM 701 O O . PRO A 1 94 ? -19.094 6.723 7.656 1 96.94 94 PRO A O 1
ATOM 704 N N . LEU A 1 95 ? -18.516 4.914 6.5 1 97.31 95 LEU A N 1
ATOM 705 C CA . LEU A 1 95 ? -17.969 4.242 7.68 1 97.31 95 LEU A CA 1
ATOM 706 C C . LEU A 1 95 ? -16.781 5.016 8.25 1 97.31 95 LEU A C 1
ATOM 708 O O . LEU A 1 95 ? -16.688 5.207 9.461 1 97.31 95 LEU A O 1
ATOM 712 N N . SER A 1 96 ? -15.922 5.41 7.391 1 98.12 96 SER A N 1
ATOM 713 C CA . SER A 1 96 ? -14.703 6.102 7.789 1 98.12 96 SER A CA 1
ATOM 714 C C . SER A 1 96 ? -15.008 7.496 8.328 1 98.12 96 SER A C 1
ATOM 716 O O . SER A 1 96 ? -14.477 7.895 9.367 1 98.12 96 SER A O 1
ATOM 718 N N . VAL A 1 97 ? -15.82 8.227 7.57 1 97.06 97 VAL A N 1
ATOM 719 C CA . VAL A 1 97 ? -16.188 9.578 7.992 1 97.06 97 VAL A CA 1
ATOM 720 C C . VAL A 1 97 ? -16.953 9.516 9.312 1 97.06 97 VAL A C 1
ATOM 722 O O . VAL A 1 97 ? -16.703 10.312 10.219 1 97.06 97 VAL A O 1
ATOM 725 N N . GLY A 1 98 ? -17.891 8.578 9.375 1 96.88 98 GLY A N 1
ATOM 726 C CA . GLY A 1 98 ? -18.625 8.391 10.617 1 96.88 98 GLY A CA 1
ATOM 727 C C . GLY A 1 98 ? -17.734 8.078 11.797 1 96.88 98 GLY A C 1
ATOM 728 O O . GLY A 1 98 ? -17.922 8.625 12.891 1 96.88 98 GLY A O 1
ATOM 729 N N . THR A 1 99 ? -16.781 7.25 11.625 1 97.44 99 THR A N 1
ATOM 730 C CA . THR A 1 99 ? -15.852 6.887 12.695 1 97.44 99 THR A CA 1
ATOM 731 C C . THR A 1 99 ? -15 8.086 13.102 1 97.44 99 THR A C 1
ATOM 733 O O . THR A 1 99 ? -14.773 8.312 14.289 1 97.44 99 THR A O 1
ATOM 736 N N . ALA A 1 100 ? -14.539 8.789 12.117 1 97.81 100 ALA A N 1
ATOM 737 C CA . ALA A 1 100 ? -13.742 9.984 12.406 1 97.81 100 ALA A CA 1
ATOM 738 C C . ALA A 1 100 ? -14.555 11.008 13.203 1 97.81 100 ALA A C 1
ATOM 740 O O . ALA A 1 100 ? -14.039 11.609 14.141 1 97.81 100 ALA A O 1
ATOM 741 N N . LEU A 1 101 ? -15.789 11.172 12.82 1 96.81 101 LEU A N 1
ATOM 742 C CA . LEU A 1 101 ? -16.672 12.094 13.523 1 96.81 101 LEU A CA 1
ATOM 743 C C . LEU A 1 101 ? -16.906 11.625 14.961 1 96.81 101 LEU A C 1
ATOM 745 O O . LEU A 1 101 ? -16.922 12.438 15.891 1 96.81 101 LEU A O 1
ATOM 749 N N . PHE A 1 102 ? -17.109 10.359 15.07 1 96.56 102 PHE A N 1
ATOM 750 C CA . PHE A 1 102 ? -17.312 9.805 16.406 1 96.56 102 PHE A CA 1
ATOM 751 C C . PHE A 1 102 ? -16.094 10.062 17.281 1 96.56 102 PHE A C 1
ATOM 753 O O . PHE A 1 102 ? -16.219 10.492 18.422 1 96.56 102 PHE A O 1
ATOM 760 N N . VAL A 1 103 ? -14.93 9.852 16.781 1 96.88 103 VAL A N 1
ATOM 761 C CA . VAL A 1 103 ? -13.68 9.953 17.531 1 96.88 103 VAL A CA 1
ATOM 762 C C . VAL A 1 103 ? -13.398 11.414 17.875 1 96.88 103 VAL A C 1
ATOM 764 O O . VAL A 1 103 ? -12.953 11.719 18.984 1 96.88 103 VAL A O 1
ATOM 767 N N . THR A 1 104 ? -13.789 12.375 17 1 95.38 104 THR A N 1
ATOM 768 C CA . THR A 1 104 ? -13.367 13.758 17.156 1 95.38 104 THR A CA 1
ATOM 769 C C . THR A 1 104 ? -14.461 14.57 17.844 1 95.38 104 THR A C 1
ATOM 771 O O . THR A 1 104 ? -14.172 15.539 18.547 1 95.38 104 THR A O 1
ATOM 774 N N . GLU A 1 105 ? -15.766 14.148 17.656 1 93.38 105 GLU A N 1
ATOM 775 C CA . GLU A 1 105 ? -16.828 15.055 18.078 1 93.38 105 GLU A CA 1
ATOM 776 C C . GLU A 1 105 ? -17.672 14.445 19.188 1 93.38 105 GLU A C 1
ATOM 778 O O . GLU A 1 105 ? -18.375 15.164 19.906 1 93.38 105 GLU A O 1
ATOM 783 N N . ILE A 1 106 ? -17.672 13.203 19.312 1 93.19 106 ILE A N 1
ATOM 784 C CA . ILE A 1 106 ? -18.672 12.594 20.172 1 93.19 106 ILE A CA 1
ATOM 785 C C . ILE A 1 106 ? -17.984 11.867 21.328 1 93.19 106 ILE A C 1
ATOM 787 O O . ILE A 1 106 ? -18.359 12.047 22.5 1 93.19 106 ILE A O 1
ATOM 791 N N . ALA A 1 107 ? -16.984 11.125 21.016 1 94.88 107 ALA A N 1
ATOM 792 C CA . ALA A 1 107 ? -16.359 10.242 22 1 94.88 107 ALA A CA 1
ATOM 793 C C . ALA A 1 107 ? -15.523 11.031 22.984 1 94.88 107 ALA A C 1
ATOM 795 O O . ALA A 1 107 ? -14.867 12.008 22.625 1 94.88 107 ALA A O 1
ATOM 796 N N . PRO A 1 108 ? -15.547 10.516 24.266 1 94.31 108 PRO A N 1
ATOM 797 C CA . PRO A 1 108 ? -14.57 11.078 25.203 1 94.31 108 PRO A CA 1
ATOM 798 C C . PRO A 1 108 ? -13.133 10.891 24.734 1 94.31 108 PRO A C 1
ATOM 800 O O . PRO A 1 108 ? -12.82 9.922 24.047 1 94.31 108 PRO A O 1
ATOM 803 N N . LYS A 1 109 ? -12.305 11.742 25.156 1 93.06 109 LYS A N 1
ATOM 804 C CA . LYS A 1 109 ? -10.938 11.836 24.672 1 93.06 109 LYS A CA 1
ATOM 805 C C . LYS A 1 109 ? -10.219 10.492 24.781 1 93.06 109 LYS A C 1
ATOM 807 O O . LYS A 1 109 ? -9.594 10.031 23.812 1 93.06 109 LYS A O 1
ATOM 812 N N . ARG A 1 110 ? -10.375 9.82 25.844 1 94.62 110 ARG A N 1
ATOM 813 C CA . ARG A 1 110 ? -9.664 8.562 26.062 1 94.62 110 ARG A CA 1
ATOM 814 C C . ARG A 1 110 ? -10.195 7.469 25.141 1 94.62 110 ARG A C 1
ATOM 816 O O . ARG A 1 110 ? -9.414 6.699 24.578 1 94.62 110 ARG A O 1
ATOM 823 N N . PHE A 1 111 ? -11.469 7.418 25.016 1 93.88 111 PHE A N 1
ATOM 824 C CA . PHE A 1 111 ? -12.07 6.398 24.172 1 93.88 111 PHE A CA 1
ATOM 825 C C . PHE A 1 111 ? -11.812 6.688 22.703 1 93.88 111 PHE A C 1
ATOM 827 O O . PHE A 1 111 ? -11.539 5.777 21.922 1 93.88 111 PHE A O 1
ATOM 834 N N . GLY A 1 112 ? -11.938 7.965 22.359 1 94.31 112 GLY A N 1
ATOM 835 C CA . GLY A 1 112 ? -11.602 8.359 21 1 94.31 112 GLY A CA 1
ATOM 836 C C . GLY A 1 112 ? -10.172 8.039 20.625 1 94.31 112 GLY A C 1
ATOM 837 O O . GLY A 1 112 ? -9.914 7.543 19.516 1 94.31 112 GLY A O 1
ATOM 838 N N . GLY A 1 113 ? -9.375 8.266 21.562 1 94.31 113 GLY A N 1
ATOM 839 C CA . GLY A 1 113 ? -7.977 7.938 21.344 1 94.31 113 GLY A CA 1
ATOM 840 C C . GLY A 1 113 ? -7.738 6.453 21.125 1 94.31 113 GLY A C 1
ATOM 841 O O . GLY A 1 113 ? -6.941 6.062 20.266 1 94.31 113 GLY A O 1
ATOM 842 N N . ALA A 1 114 ? -8.414 5.676 21.891 1 93.12 114 ALA A N 1
ATOM 843 C CA . ALA A 1 114 ? -8.281 4.227 21.766 1 93.12 114 ALA A CA 1
ATOM 844 C C . ALA A 1 114 ? -8.773 3.744 20.406 1 93.12 114 ALA A C 1
ATOM 846 O O . ALA A 1 114 ? -8.133 2.908 19.766 1 93.12 114 ALA A O 1
ATOM 847 N N . VAL A 1 115 ? -9.891 4.289 20 1 94.19 115 VAL A N 1
ATOM 848 C CA . VAL A 1 115 ? -10.453 3.904 18.703 1 94.19 115 VAL A CA 1
ATOM 849 C C . VAL A 1 115 ? -9.492 4.309 17.578 1 94.19 115 VAL A C 1
ATOM 851 O O . VAL A 1 115 ? -9.227 3.521 16.672 1 94.19 115 VAL A O 1
ATOM 854 N N . ALA A 1 116 ? -8.977 5.484 17.719 1 94.5 116 ALA A N 1
ATOM 855 C CA . ALA A 1 116 ? -8.039 5.988 16.719 1 94.5 116 ALA A CA 1
ATOM 856 C C . ALA A 1 116 ? -6.797 5.105 16.641 1 94.5 116 ALA A C 1
ATOM 858 O O . ALA A 1 116 ? -6.316 4.793 15.539 1 94.5 116 ALA A O 1
ATOM 859 N N . ALA A 1 117 ? -6.332 4.668 17.734 1 90.88 117 ALA A N 1
ATOM 860 C CA . ALA A 1 117 ? -5.148 3.814 17.797 1 90.88 117 ALA A CA 1
ATOM 861 C C . ALA A 1 117 ? -5.414 2.461 17.141 1 90.88 117 ALA A C 1
ATOM 863 O O . ALA A 1 117 ? -4.551 1.921 16.453 1 90.88 117 ALA A O 1
ATOM 864 N N . LEU A 1 118 ? -6.531 1.965 17.359 1 91.44 118 LEU A N 1
ATOM 865 C CA . LEU A 1 118 ? -6.891 0.667 16.797 1 91.44 118 LEU A CA 1
ATOM 866 C C . LEU A 1 118 ? -7.055 0.753 15.281 1 91.44 118 LEU A C 1
ATOM 868 O O . LEU A 1 118 ? -6.699 -0.183 14.562 1 91.44 118 LEU A O 1
ATOM 872 N N . VAL A 1 119 ? -7.574 1.849 14.812 1 91.69 119 VAL A N 1
ATOM 873 C CA . VAL A 1 119 ? -7.695 2.078 13.383 1 91.69 119 VAL A CA 1
ATOM 874 C C . VAL A 1 119 ? -6.309 2.109 12.742 1 91.69 119 VAL A C 1
ATOM 876 O O . VAL A 1 119 ? -6.109 1.571 11.648 1 91.69 119 VAL A O 1
ATOM 879 N N . GLU A 1 120 ? -5.402 2.648 13.445 1 86.12 120 GLU A N 1
ATOM 880 C CA . GLU A 1 120 ? -4.027 2.709 12.953 1 86.12 120 GLU A CA 1
ATOM 881 C C . GLU A 1 120 ? -3.4 1.32 12.906 1 86.12 120 GLU A C 1
ATOM 883 O O . GLU A 1 120 ? -2.586 1.034 12.023 1 86.12 120 GLU A O 1
ATOM 888 N N . LEU A 1 121 ? -3.742 0.56 13.828 1 83.44 121 LEU A N 1
ATOM 889 C CA . LEU A 1 121 ? -3.25 -0.813 13.828 1 83.44 121 LEU A CA 1
ATOM 890 C C . LEU A 1 121 ? -3.781 -1.58 12.625 1 83.44 121 LEU A C 1
ATOM 892 O O . LEU A 1 121 ? -3.07 -2.402 12.039 1 83.44 121 LEU A O 1
ATOM 896 N N . LEU A 1 122 ? -5.027 -1.337 12.336 1 86.06 122 LEU A N 1
ATOM 897 C CA . LEU A 1 122 ? -5.613 -1.958 11.148 1 86.06 122 LEU A CA 1
ATOM 898 C C . LEU A 1 122 ? -4.844 -1.563 9.891 1 86.06 122 LEU A C 1
ATOM 900 O O . LEU A 1 122 ? -4.691 -2.373 8.977 1 86.06 122 LEU A O 1
ATOM 904 N N . ALA A 1 123 ? -4.398 -0.343 9.898 1 84.88 123 ALA A N 1
ATOM 905 C CA . ALA A 1 123 ? -3.654 0.171 8.75 1 84.88 123 ALA A CA 1
ATOM 906 C C . ALA A 1 123 ? -2.299 -0.519 8.625 1 84.88 123 ALA A C 1
ATOM 908 O O . ALA A 1 123 ? -1.733 -0.587 7.527 1 84.88 123 ALA A O 1
ATOM 909 N N . ALA A 1 124 ? -1.807 -1.063 9.68 1 83 124 ALA A N 1
ATOM 910 C CA . ALA A 1 124 ? -0.478 -1.669 9.719 1 83 124 ALA A CA 1
ATOM 911 C C . ALA A 1 124 ? -0.526 -3.129 9.273 1 83 124 ALA A C 1
ATOM 913 O O . ALA A 1 124 ? 0.511 -3.73 8.984 1 83 124 ALA A O 1
ATOM 914 N N . ILE A 1 125 ? -1.699 -3.654 9.109 1 88.06 125 ILE A N 1
ATOM 915 C CA . ILE A 1 125 ? -1.858 -5.047 8.703 1 88.06 125 ILE A CA 1
ATOM 916 C C . ILE A 1 125 ? -1.475 -5.203 7.234 1 88.06 125 ILE A C 1
ATOM 918 O O . ILE A 1 125 ? -2.008 -4.504 6.371 1 88.06 125 ILE A O 1
ATOM 922 N N . PRO A 1 126 ? -0.567 -6.09 6.965 1 88.75 126 PRO A N 1
ATOM 923 C CA . PRO A 1 126 ? -0.246 -6.371 5.566 1 88.75 126 PRO A CA 1
ATOM 924 C C . PRO A 1 126 ? -1.453 -6.871 4.77 1 88.75 126 PRO A C 1
ATOM 926 O O . PRO A 1 126 ? -2.268 -7.633 5.293 1 88.75 126 PRO A O 1
ATOM 929 N N . SER A 1 127 ? -1.51 -6.453 3.543 1 92.38 127 SER A N 1
ATOM 930 C CA . SER A 1 127 ? -2.703 -6.719 2.748 1 92.38 127 SER A CA 1
ATOM 931 C C . SER A 1 127 ? -2.898 -8.211 2.527 1 92.38 127 SER A C 1
ATOM 933 O O . SER A 1 127 ? -4.031 -8.695 2.434 1 92.38 127 SER A O 1
ATOM 935 N N . VAL A 1 128 ? -1.809 -8.969 2.447 1 92.75 128 VAL A N 1
ATOM 936 C CA . VAL A 1 128 ? -1.874 -10.406 2.195 1 92.75 128 VAL A CA 1
ATOM 937 C C . VAL A 1 128 ? -2.643 -11.094 3.32 1 92.75 128 VAL A C 1
ATOM 939 O O . VAL A 1 128 ? -3.311 -12.109 3.096 1 92.75 128 VAL A O 1
ATOM 942 N N . ILE A 1 129 ? -2.57 -10.531 4.492 1 91.38 129 ILE A N 1
ATOM 943 C CA . ILE A 1 129 ? -3.281 -11.078 5.641 1 91.38 129 ILE A CA 1
ATOM 944 C C . ILE A 1 129 ? -4.785 -10.898 5.449 1 91.38 129 ILE A C 1
ATOM 946 O O . ILE A 1 129 ? -5.566 -11.805 5.762 1 91.38 129 ILE A O 1
ATOM 950 N N . TYR A 1 130 ? -5.188 -9.742 5.004 1 94 130 TYR A N 1
ATOM 951 C CA . TYR A 1 130 ? -6.59 -9.531 4.66 1 94 130 TYR A CA 1
ATOM 952 C C . TYR A 1 130 ? -7.066 -10.578 3.662 1 94 130 TYR A C 1
ATOM 954 O O . TYR A 1 130 ? -8.148 -11.156 3.824 1 94 130 TYR A O 1
ATOM 962 N N . GLY A 1 131 ? -6.242 -10.812 2.693 1 94.25 131 GLY A N 1
ATOM 963 C CA . GLY A 1 131 ? -6.594 -11.781 1.673 1 94.25 131 GLY A CA 1
ATOM 964 C C . GLY A 1 131 ? -6.746 -13.195 2.219 1 94.25 131 GLY A C 1
ATOM 965 O O . GLY A 1 131 ? -7.715 -13.883 1.903 1 94.25 131 GLY A O 1
ATOM 966 N N . LEU A 1 132 ? -5.773 -13.555 2.979 1 92.88 132 LEU A N 1
ATOM 967 C CA . LEU A 1 132 ? -5.789 -14.891 3.559 1 92.88 132 LEU A CA 1
ATOM 968 C C . LEU A 1 132 ? -7.02 -15.086 4.438 1 92.88 132 LEU A C 1
ATOM 970 O O . LEU A 1 132 ? -7.695 -16.109 4.344 1 92.88 132 LEU A O 1
ATOM 974 N N . TRP A 1 133 ? -7.281 -14.164 5.266 1 91.62 133 TRP A N 1
ATOM 975 C CA . TRP A 1 133 ? -8.5 -14.188 6.07 1 91.62 133 TRP A CA 1
ATOM 976 C C . TRP A 1 133 ? -9.742 -14.172 5.188 1 91.62 133 TRP A C 1
ATOM 978 O O . TRP A 1 133 ? -10.727 -14.852 5.477 1 91.62 133 TRP A O 1
ATOM 988 N N . GLY A 1 134 ? -9.719 -13.414 4.172 1 94.5 134 GLY A N 1
ATOM 989 C CA . GLY A 1 134 ? -10.828 -13.297 3.238 1 94.5 134 GLY A CA 1
ATOM 990 C C . GLY A 1 134 ? -11.211 -14.617 2.6 1 94.5 134 GLY A C 1
ATOM 991 O O . GLY A 1 134 ? -12.391 -14.969 2.555 1 94.5 134 GLY A O 1
ATOM 992 N N . ILE A 1 135 ? -10.258 -15.312 2.137 1 93.56 135 ILE A N 1
ATOM 993 C CA . ILE A 1 135 ? -10.547 -16.516 1.37 1 93.56 135 ILE A CA 1
ATOM 994 C C . ILE A 1 135 ? -10.914 -17.656 2.32 1 93.56 135 ILE A C 1
ATOM 996 O O . ILE A 1 135 ? -11.75 -18.516 1.988 1 93.56 135 ILE A O 1
ATOM 1000 N N . LEU A 1 136 ? -10.32 -17.703 3.506 1 88.62 136 LEU A N 1
ATOM 1001 C CA . LEU A 1 136 ? -10.5 -18.859 4.375 1 88.62 136 LEU A CA 1
ATOM 1002 C C . LEU A 1 136 ? -11.656 -18.656 5.344 1 88.62 136 LEU A C 1
ATOM 1004 O O . LEU A 1 136 ? -12.227 -19.609 5.863 1 88.62 136 LEU A O 1
ATOM 1008 N N . VAL A 1 137 ? -12.008 -17.359 5.574 1 90.69 137 VAL A N 1
ATOM 1009 C CA . VAL A 1 137 ? -13.016 -17.109 6.594 1 90.69 137 VAL A CA 1
ATOM 1010 C C . VAL A 1 137 ? -14.172 -16.312 5.988 1 90.69 137 VAL A C 1
ATOM 1012 O O . VAL A 1 137 ? -15.32 -16.75 6.031 1 90.69 137 VAL A O 1
ATOM 1015 N N . MET A 1 138 ? -13.906 -15.203 5.387 1 94.5 138 MET A N 1
ATOM 1016 C CA . MET A 1 138 ? -14.953 -14.312 4.898 1 94.5 138 MET A CA 1
ATOM 1017 C C . MET A 1 138 ? -15.719 -14.953 3.744 1 94.5 138 MET A C 1
ATOM 1019 O O . MET A 1 138 ? -16.953 -14.906 3.707 1 94.5 138 MET A O 1
ATOM 1023 N N . ALA A 1 139 ? -14.992 -15.508 2.811 1 95.94 139 ALA A N 1
ATOM 1024 C CA . ALA A 1 139 ? -15.633 -16.062 1.623 1 95.94 139 ALA A CA 1
ATOM 1025 C C . ALA A 1 139 ? -16.625 -17.156 2 1 95.94 139 ALA A C 1
ATOM 1027 O O . ALA A 1 139 ? -17.766 -17.156 1.555 1 95.94 139 ALA A O 1
ATOM 1028 N N . PRO A 1 140 ? -16.219 -18.109 2.844 1 94.56 140 PRO A N 1
ATOM 1029 C CA . PRO A 1 140 ? -17.188 -19.109 3.273 1 94.56 140 PRO A CA 1
ATOM 1030 C C . PRO A 1 140 ? -18.375 -18.516 4.023 1 94.56 140 PRO A C 1
ATOM 1032 O O . PRO A 1 140 ? -19.516 -18.953 3.857 1 94.56 140 PRO A O 1
ATOM 1035 N N . TRP A 1 141 ? -18.141 -17.516 4.84 1 94.56 141 TRP A N 1
ATOM 1036 C CA . TRP A 1 141 ? -19.219 -16.844 5.555 1 94.56 141 TRP A CA 1
ATOM 1037 C C . TRP A 1 141 ? -20.156 -16.156 4.586 1 94.56 141 TRP A C 1
ATOM 1039 O O . TRP A 1 141 ? -21.375 -16.203 4.754 1 94.56 141 TRP A O 1
ATOM 1049 N N . LEU A 1 142 ? -19.656 -15.492 3.615 1 97.06 142 LEU A N 1
ATOM 1050 C CA . LEU A 1 142 ? -20.484 -14.859 2.592 1 97.06 142 LEU A CA 1
ATOM 1051 C C . LEU A 1 142 ? -21.312 -15.891 1.844 1 97.06 142 LEU A C 1
ATOM 1053 O O . LEU A 1 142 ? -22.5 -15.656 1.572 1 97.06 142 LEU A O 1
ATOM 1057 N N . GLN A 1 143 ? -20.703 -16.969 1.496 1 97.75 143 GLN A N 1
ATOM 1058 C CA . GLN A 1 143 ? -21.344 -18.016 0.724 1 97.75 143 GLN A CA 1
ATOM 1059 C C . GLN A 1 143 ? -22.531 -18.625 1.487 1 97.75 143 GLN A C 1
ATOM 1061 O O . GLN A 1 143 ? -23.562 -18.938 0.894 1 97.75 143 GLN A O 1
ATOM 1066 N N . GLN A 1 144 ? -22.375 -18.734 2.799 1 97.38 144 GLN A N 1
ATOM 1067 C CA . GLN A 1 144 ? -23.359 -19.484 3.596 1 97.38 144 GLN A CA 1
ATOM 1068 C C . GLN A 1 144 ? -24.406 -18.547 4.172 1 97.38 144 GLN A C 1
ATOM 1070 O O . GLN A 1 144 ? -25.531 -18.969 4.465 1 97.38 144 GLN A O 1
ATOM 1075 N N . THR A 1 145 ? -24.109 -17.25 4.301 1 96.56 145 THR A N 1
ATOM 1076 C CA . THR A 1 145 ? -25.016 -16.391 5.062 1 96.56 145 THR A CA 1
ATOM 1077 C C . THR A 1 145 ? -25.453 -15.195 4.223 1 96.56 145 THR A C 1
ATOM 1079 O O . THR A 1 145 ? -26.641 -15.086 3.865 1 96.56 145 THR A O 1
ATOM 1082 N N . VAL A 1 146 ? -24.578 -14.398 3.799 1 96.31 146 VAL A N 1
ATOM 1083 C CA . VAL A 1 146 ? -24.906 -13.102 3.225 1 96.31 146 VAL A CA 1
ATOM 1084 C C . VAL A 1 146 ? -25.453 -13.281 1.808 1 96.31 146 VAL A C 1
ATOM 1086 O O . VAL A 1 146 ? -26.469 -12.688 1.442 1 96.31 146 VAL A O 1
ATOM 1089 N N . GLN A 1 147 ? -24.781 -14.031 1.039 1 96.88 147 GLN A N 1
ATOM 1090 C CA . GLN A 1 147 ? -25.141 -14.141 -0.37 1 96.88 147 GLN A CA 1
ATOM 1091 C C . GLN A 1 147 ? -26.484 -14.828 -0.539 1 96.88 147 GLN A C 1
ATOM 1093 O O . GLN A 1 147 ? -27.344 -14.359 -1.306 1 96.88 147 GLN A O 1
ATOM 1098 N N . PRO A 1 148 ? -26.734 -15.969 0.189 1 96.44 148 PRO A N 1
ATOM 1099 C CA . PRO A 1 148 ? -28.078 -16.547 0.103 1 96.44 148 PRO A CA 1
ATOM 1100 C C . PRO A 1 148 ? -29.172 -15.594 0.575 1 96.44 148 PRO A C 1
ATOM 1102 O O . PRO A 1 148 ? -30.25 -15.547 -0.014 1 96.44 148 PRO A O 1
ATOM 1105 N N . PHE A 1 149 ? -28.906 -14.867 1.531 1 96.88 149 PHE A N 1
ATOM 1106 C CA . PHE A 1 149 ? -29.859 -13.867 2.01 1 96.88 149 PHE A CA 1
ATOM 1107 C C . PHE A 1 149 ? -30.156 -12.844 0.926 1 96.88 149 PHE A C 1
ATOM 1109 O O . PHE A 1 149 ? -31.312 -12.516 0.682 1 96.88 149 PHE A O 1
ATOM 1116 N N . LEU A 1 150 ? -29.109 -12.344 0.303 1 96.25 150 LEU A N 1
ATOM 1117 C CA . LEU A 1 150 ? -29.281 -11.336 -0.743 1 96.25 150 LEU A CA 1
ATOM 1118 C C . LEU A 1 150 ? -30.016 -11.922 -1.947 1 96.25 150 LEU A C 1
ATOM 1120 O O . LEU A 1 150 ? -30.875 -11.273 -2.525 1 96.25 150 LEU A O 1
ATOM 1124 N N . SER A 1 151 ? -29.641 -13.117 -2.303 1 94.69 151 SER A N 1
ATOM 1125 C CA . SER A 1 151 ? -30.281 -13.766 -3.443 1 94.69 151 SER A CA 1
ATOM 1126 C C . SER A 1 151 ? -31.766 -14.023 -3.174 1 94.69 151 SER A C 1
ATOM 1128 O O . SER A 1 151 ? -32.594 -13.852 -4.062 1 94.69 151 SER A O 1
ATOM 1130 N N . ASP A 1 152 ? -32.094 -14.43 -1.97 1 94.88 152 ASP A N 1
ATOM 1131 C CA . ASP A 1 152 ? -33.469 -14.773 -1.603 1 94.88 152 ASP A CA 1
ATOM 1132 C C . ASP A 1 152 ? -34.344 -13.531 -1.518 1 94.88 152 ASP A C 1
ATOM 1134 O O . ASP A 1 152 ? -35.5 -13.562 -1.916 1 94.88 152 ASP A O 1
ATOM 1138 N N . HIS A 1 153 ? -33.781 -12.422 -1.096 1 95.19 153 HIS A N 1
ATOM 1139 C CA . HIS A 1 153 ? -34.625 -11.266 -0.802 1 95.19 153 HIS A CA 1
ATOM 1140 C C . HIS A 1 153 ? -34.469 -10.195 -1.88 1 95.19 153 HIS A C 1
ATOM 1142 O O . HIS A 1 153 ? -35.406 -9.414 -2.115 1 95.19 153 HIS A O 1
ATOM 1148 N N . LEU A 1 154 ? -33.312 -10.172 -2.502 1 95.06 154 LEU A N 1
ATOM 1149 C CA . LEU A 1 154 ? -33.062 -9.102 -3.467 1 95.06 154 LEU A CA 1
ATOM 1150 C C . LEU A 1 154 ? -32.719 -9.68 -4.836 1 95.06 154 LEU A C 1
ATOM 1152 O O . LEU A 1 154 ? -32.25 -8.953 -5.719 1 95.06 154 LEU A O 1
ATOM 1156 N N . GLY A 1 155 ? -32.938 -10.93 -4.973 1 92.12 155 GLY A N 1
ATOM 1157 C CA . GLY A 1 155 ? -32.594 -11.625 -6.199 1 92.12 155 GLY A CA 1
ATOM 1158 C C . GLY A 1 155 ? -33.375 -11.133 -7.406 1 92.12 155 GLY A C 1
ATOM 1159 O O . GLY A 1 155 ? -33 -11.414 -8.547 1 92.12 155 GLY A O 1
ATOM 1160 N N . PHE A 1 156 ? -34.375 -10.336 -7.137 1 92.94 156 PHE A N 1
ATOM 1161 C CA . PHE A 1 156 ? -35.125 -9.773 -8.242 1 92.94 156 PHE A CA 1
ATOM 1162 C C . PHE A 1 156 ? -34.344 -8.672 -8.938 1 92.94 156 PHE A C 1
ATOM 1164 O O . PHE A 1 156 ? -34.625 -8.352 -10.102 1 92.94 156 PHE A O 1
ATOM 1171 N N . LEU A 1 157 ? -33.375 -8.133 -8.25 1 94.69 157 LEU A N 1
ATOM 1172 C CA . LEU A 1 157 ? -32.469 -7.137 -8.836 1 94.69 157 LEU A CA 1
ATOM 1173 C C . LEU A 1 157 ? -31.297 -7.809 -9.555 1 94.69 157 LEU A C 1
ATOM 1175 O O . LEU A 1 157 ? -30.781 -8.828 -9.094 1 94.69 157 LEU A O 1
ATOM 1179 N N . PRO A 1 158 ? -30.953 -7.266 -10.602 1 95.06 158 PRO A N 1
ATOM 1180 C CA . PRO A 1 158 ? -29.859 -7.867 -11.375 1 95.06 158 PRO A CA 1
ATOM 1181 C C . PRO A 1 158 ? -28.547 -7.887 -10.617 1 95.06 158 PRO A C 1
ATOM 1183 O O . PRO A 1 158 ? -27.641 -8.664 -10.953 1 95.06 158 PRO A O 1
ATOM 1186 N N . PHE A 1 159 ? -28.422 -7.254 -9.555 1 96.38 159 PHE A N 1
ATOM 1187 C CA . PHE A 1 159 ? -27.172 -7.094 -8.805 1 96.38 159 PHE A CA 1
ATOM 1188 C C . PHE A 1 159 ? -26.969 -8.266 -7.852 1 96.38 159 PHE A C 1
ATOM 1190 O O . PHE A 1 159 ? -25.859 -8.453 -7.328 1 96.38 159 PHE A O 1
ATOM 1197 N N . PHE A 1 160 ? -28.062 -9.078 -7.656 1 96.69 160 PHE A N 1
ATOM 1198 C CA . PHE A 1 160 ? -27.953 -10.117 -6.641 1 96.69 160 PHE A CA 1
ATOM 1199 C C . PHE A 1 160 ? -28.484 -11.445 -7.172 1 96.69 160 PHE A C 1
ATOM 1201 O O . PHE A 1 160 ? -29.109 -12.211 -6.438 1 96.69 160 PHE A O 1
ATOM 1208 N N . GLN A 1 161 ? -28.219 -11.656 -8.438 1 94.38 161 GLN A N 1
ATOM 1209 C CA . GLN A 1 161 ? -28.625 -12.906 -9.07 1 94.38 161 GLN A CA 1
ATOM 1210 C C . GLN A 1 161 ? -27.453 -13.883 -9.164 1 94.38 161 GLN A C 1
ATOM 1212 O O . GLN A 1 161 ? -26.297 -13.469 -9.164 1 94.38 161 GLN A O 1
ATOM 1217 N N . GLY A 1 162 ? -27.844 -15.188 -9.109 1 91.94 162 GLY A N 1
ATOM 1218 C CA . GLY A 1 162 ? -26.828 -16.203 -9.312 1 91.94 162 GLY A CA 1
ATOM 1219 C C . GLY A 1 162 ? -26.531 -17 -8.062 1 91.94 162 GLY A C 1
ATOM 1220 O O . GLY A 1 162 ? -27.109 -16.75 -7 1 91.94 162 GLY A O 1
ATOM 1221 N N . ALA A 1 163 ? -25.672 -17.953 -8.227 1 92.75 163 ALA A N 1
ATOM 1222 C CA . ALA A 1 163 ? -25.297 -18.875 -7.148 1 92.75 163 ALA A CA 1
ATOM 1223 C C . ALA A 1 163 ? -24.328 -18.203 -6.172 1 92.75 163 ALA A C 1
ATOM 1225 O O . ALA A 1 163 ? -23.531 -17.359 -6.566 1 92.75 163 ALA A O 1
ATOM 1226 N N . PRO A 1 164 ? -24.469 -18.531 -4.918 1 94.75 164 PRO A N 1
ATOM 1227 C CA . PRO A 1 164 ? -23.516 -18.031 -3.924 1 94.75 164 PRO A CA 1
ATOM 1228 C C . PRO A 1 164 ? -22.156 -18.719 -3.988 1 94.75 164 PRO A C 1
ATOM 1230 O O . PRO A 1 164 ? -21.953 -19.734 -3.309 1 94.75 164 PRO A O 1
ATOM 1233 N N . TYR A 1 165 ? -21.156 -18.156 -4.602 1 93.38 165 TYR A N 1
ATOM 1234 C CA . TYR A 1 165 ? -19.844 -18.781 -4.797 1 93.38 165 TYR A CA 1
ATOM 1235 C C . TYR A 1 165 ? -18.922 -18.469 -3.631 1 93.38 165 TYR A C 1
ATOM 1237 O O . TYR A 1 165 ? -17.922 -19.156 -3.43 1 93.38 165 TYR A O 1
ATOM 1245 N N . GLY A 1 166 ? -19.266 -17.469 -2.82 1 95.75 166 GLY A N 1
ATOM 1246 C CA . GLY A 1 166 ? -18.328 -16.984 -1.812 1 95.75 166 GLY A CA 1
ATOM 1247 C C . GLY A 1 166 ? -17.281 -16.031 -2.369 1 95.75 166 GLY A C 1
ATOM 1248 O O . GLY A 1 166 ? -17.344 -14.828 -2.129 1 95.75 166 GLY A O 1
ATOM 1249 N N . VAL A 1 167 ? -16.359 -16.656 -3.271 1 96.75 167 VAL A N 1
ATOM 1250 C CA . VAL A 1 167 ? -15.445 -15.797 -4.023 1 96.75 167 VAL A CA 1
ATOM 1251 C C . VAL A 1 167 ? -16.219 -15.062 -5.121 1 96.75 167 VAL A C 1
ATOM 1253 O O . VAL A 1 167 ? -16.875 -15.688 -5.957 1 96.75 167 VAL A O 1
ATOM 1256 N N . SER A 1 168 ? -16.203 -13.727 -5.047 1 98.5 168 SER A N 1
ATOM 1257 C CA . SER A 1 168 ? -17.094 -12.938 -5.879 1 98.5 168 SER A CA 1
ATOM 1258 C C . SER A 1 168 ? -16.703 -11.461 -5.867 1 98.5 168 SER A C 1
ATOM 1260 O O . SER A 1 168 ? -15.812 -11.055 -5.113 1 98.5 168 SER A O 1
ATOM 1262 N N . MET A 1 169 ? -17.406 -10.773 -6.723 1 98.62 169 MET A N 1
ATOM 1263 C CA . MET A 1 169 ? -17.266 -9.32 -6.695 1 98.62 169 MET A CA 1
ATOM 1264 C C . MET A 1 169 ? -17.625 -8.766 -5.32 1 98.62 169 MET A C 1
ATOM 1266 O O . MET A 1 169 ? -16.969 -7.848 -4.828 1 98.62 169 MET A O 1
ATOM 1270 N N . LEU A 1 170 ? -18.609 -9.328 -4.703 1 98.62 170 LEU A N 1
ATOM 1271 C CA . LEU A 1 170 ? -19.031 -8.875 -3.383 1 98.62 170 LEU A CA 1
ATOM 1272 C C . LEU A 1 170 ? -17.922 -9.062 -2.361 1 98.62 170 LEU A C 1
ATOM 1274 O O . LEU A 1 170 ? -17.688 -8.18 -1.532 1 98.62 170 LEU A O 1
ATOM 1278 N N . ALA A 1 171 ? -17.281 -10.188 -2.432 1 98.5 171 ALA A N 1
ATOM 1279 C CA . ALA A 1 171 ? -16.172 -10.453 -1.524 1 98.5 171 ALA A CA 1
ATOM 1280 C C . ALA A 1 171 ? -15.039 -9.445 -1.724 1 98.5 171 ALA A C 1
ATOM 1282 O O . ALA A 1 171 ? -14.453 -8.961 -0.753 1 98.5 171 ALA A O 1
ATOM 1283 N N . ALA A 1 172 ? -14.75 -9.188 -2.998 1 98.75 172 ALA A N 1
ATOM 1284 C CA . ALA A 1 172 ? -13.711 -8.203 -3.311 1 98.75 172 ALA A CA 1
ATOM 1285 C C . ALA A 1 172 ? -14.086 -6.824 -2.779 1 98.75 172 ALA A C 1
ATOM 1287 O O . ALA A 1 172 ? -13.242 -6.113 -2.229 1 98.75 172 ALA A O 1
ATOM 1288 N N . VAL A 1 173 ? -15.305 -6.457 -2.9 1 98.69 173 VAL A N 1
ATOM 1289 C CA . VAL A 1 173 ? -15.797 -5.164 -2.434 1 98.69 173 VAL A CA 1
ATOM 1290 C C . VAL A 1 173 ? -15.625 -5.059 -0.92 1 98.69 173 VAL A C 1
ATOM 1292 O O . VAL A 1 173 ? -15.141 -4.047 -0.411 1 98.69 173 VAL A O 1
ATOM 1295 N N . PHE A 1 174 ? -15.953 -6.098 -0.227 1 97.88 174 PHE A N 1
ATOM 1296 C CA . PHE A 1 174 ? -15.898 -6.074 1.229 1 97.88 174 PHE A CA 1
ATOM 1297 C C . PHE A 1 174 ? -14.453 -6.008 1.713 1 97.88 174 PHE A C 1
ATOM 1299 O O . PHE A 1 174 ? -14.133 -5.246 2.631 1 97.88 174 PHE A O 1
ATOM 1306 N N . ILE A 1 175 ? -13.633 -6.793 1.12 1 97.62 175 ILE A N 1
ATOM 1307 C CA . ILE A 1 175 ? -12.25 -6.812 1.585 1 97.62 175 ILE A CA 1
ATOM 1308 C C . ILE A 1 175 ? -11.594 -5.465 1.303 1 97.62 175 ILE A C 1
ATOM 1310 O O . ILE A 1 175 ? -10.812 -4.965 2.119 1 97.62 175 ILE A O 1
ATOM 1314 N N . LEU A 1 176 ? -11.859 -4.898 0.137 1 98.19 176 LEU A N 1
ATOM 1315 C CA . LEU A 1 176 ? -11.336 -3.582 -0.206 1 98.19 176 LEU A CA 1
ATOM 1316 C C . LEU A 1 176 ? -11.867 -2.518 0.745 1 98.19 176 LEU A C 1
ATOM 1318 O O . LEU A 1 176 ? -11.133 -1.61 1.146 1 98.19 176 LEU A O 1
ATOM 1322 N N . MET A 1 177 ? -13.141 -2.648 1.071 1 97.81 177 MET A N 1
ATOM 1323 C CA . MET A 1 177 ? -13.742 -1.714 2.021 1 97.81 177 MET A CA 1
ATOM 1324 C C . MET A 1 177 ? -12.977 -1.718 3.342 1 97.81 177 MET A C 1
ATOM 1326 O O . MET A 1 177 ? -12.57 -0.662 3.832 1 97.81 177 MET A O 1
ATOM 1330 N N . ILE A 1 178 ? -12.75 -2.842 3.865 1 96.19 178 ILE A N 1
ATOM 1331 C CA . ILE A 1 178 ? -12.07 -2.986 5.148 1 96.19 178 ILE A CA 1
ATOM 1332 C C . ILE A 1 178 ? -10.656 -2.406 5.051 1 96.19 178 ILE A C 1
ATOM 1334 O O . ILE A 1 178 ? -10.188 -1.744 5.98 1 96.19 178 ILE A O 1
ATOM 1338 N N . MET A 1 179 ? -10.086 -2.615 3.955 1 95.5 179 MET A N 1
ATOM 1339 C CA . MET A 1 179 ? -8.688 -2.24 3.777 1 95.5 179 MET A CA 1
ATOM 1340 C C . MET A 1 179 ? -8.539 -0.726 3.662 1 95.5 179 MET A C 1
ATOM 1342 O O . MET A 1 179 ? -7.547 -0.158 4.121 1 95.5 179 MET A O 1
ATOM 1346 N N . VAL A 1 180 ? -9.477 -0.028 3.088 1 97 180 VAL A N 1
ATOM 1347 C CA . VAL A 1 180 ? -9.289 1.393 2.809 1 97 180 VAL A CA 1
ATOM 1348 C C . VAL A 1 180 ? -9.867 2.223 3.953 1 97 180 VAL A C 1
ATOM 1350 O O . VAL A 1 180 ? -9.586 3.42 4.062 1 97 180 VAL A O 1
ATOM 1353 N N . VAL A 1 181 ? -10.602 1.629 4.844 1 97.12 181 VAL A N 1
ATOM 1354 C CA . VAL A 1 181 ? -11.242 2.32 5.957 1 97.12 181 VAL A CA 1
ATOM 1355 C C . VAL A 1 181 ? -10.188 3.006 6.816 1 97.12 181 VAL A C 1
ATOM 1357 O O . VAL A 1 181 ? -10.312 4.188 7.141 1 97.12 181 VAL A O 1
ATOM 1360 N N . PRO A 1 182 ? -9.141 2.336 7.203 1 95.06 182 PRO A N 1
ATOM 1361 C CA . PRO A 1 182 ? -8.172 2.967 8.109 1 95.06 182 PRO A CA 1
ATOM 1362 C C . PRO A 1 182 ? -7.547 4.227 7.516 1 95.06 182 PRO A C 1
ATOM 1364 O O . PRO A 1 182 ? -7.422 5.242 8.203 1 95.06 182 PRO A O 1
ATOM 1367 N N . ILE A 1 183 ? -7.156 4.207 6.25 1 94.31 183 ILE A N 1
ATOM 1368 C CA . ILE A 1 183 ? -6.488 5.355 5.648 1 94.31 183 ILE A CA 1
ATOM 1369 C C . ILE A 1 183 ? -7.473 6.512 5.512 1 94.31 183 ILE A C 1
ATOM 1371 O O . ILE A 1 183 ? -7.137 7.66 5.809 1 94.31 183 ILE A O 1
ATOM 1375 N N . ILE A 1 184 ? -8.68 6.273 5.137 1 97.25 184 ILE A N 1
ATOM 1376 C CA . ILE A 1 184 ? -9.688 7.324 5.004 1 97.25 184 ILE A CA 1
ATOM 1377 C C . ILE A 1 184 ? -10.031 7.883 6.379 1 97.25 184 ILE A C 1
ATOM 1379 O O . ILE A 1 184 ? -10.141 9.102 6.551 1 97.25 184 ILE A O 1
ATOM 1383 N N . THR A 1 185 ? -10.156 7.031 7.375 1 97.75 185 THR A N 1
ATOM 1384 C CA . THR A 1 185 ? -10.508 7.449 8.727 1 97.75 185 THR A CA 1
ATOM 1385 C C . THR A 1 185 ? -9.406 8.312 9.336 1 97.75 185 THR A C 1
ATOM 1387 O O . THR A 1 185 ? -9.68 9.367 9.898 1 97.75 185 THR A O 1
ATOM 1390 N N . SER A 1 186 ? -8.188 7.883 9.188 1 95.44 186 SER A N 1
ATOM 1391 C CA . SER A 1 186 ? -7.066 8.586 9.797 1 95.44 186 SER A CA 1
ATOM 1392 C C . SER A 1 186 ? -6.898 9.984 9.195 1 95.44 186 SER A C 1
ATOM 1394 O O . SER A 1 186 ? -6.723 10.961 9.93 1 95.44 186 SER A O 1
ATOM 1396 N N . ILE A 1 187 ? -7 10.094 7.922 1 94.12 187 ILE A N 1
ATOM 1397 C CA . ILE A 1 187 ? -6.84 11.383 7.262 1 94.12 187 ILE A CA 1
ATOM 1398 C C . ILE A 1 187 ? -8.047 12.273 7.566 1 94.12 187 ILE A C 1
ATOM 1400 O O . ILE A 1 187 ? -7.891 13.461 7.852 1 94.12 187 ILE A O 1
ATOM 1404 N N . THR A 1 188 ? -9.203 11.695 7.539 1 97.31 188 THR A N 1
ATOM 1405 C CA . THR A 1 188 ? -10.406 12.445 7.863 1 97.31 188 THR A CA 1
ATOM 1406 C C . THR A 1 188 ? -10.344 12.977 9.297 1 97.31 188 THR A C 1
ATOM 1408 O O . THR A 1 188 ? -10.719 14.125 9.555 1 97.31 188 THR A O 1
ATOM 1411 N N . LYS A 1 189 ? -9.914 12.164 10.188 1 97.12 189 LYS A N 1
ATOM 1412 C CA . LYS A 1 189 ? -9.758 12.586 11.578 1 97.12 189 LYS A CA 1
ATOM 1413 C C . LYS A 1 189 ? -8.859 13.812 11.688 1 97.12 189 LYS A C 1
ATOM 1415 O O . LYS A 1 189 ? -9.195 14.781 12.375 1 97.12 189 LYS A O 1
ATOM 1420 N N . GLU A 1 190 ? -7.742 13.773 10.984 1 93.94 190 GLU A N 1
ATOM 1421 C CA . GLU A 1 190 ? -6.809 14.891 11.016 1 93.94 190 GLU A CA 1
ATOM 1422 C C . GLU A 1 190 ? -7.434 16.141 10.406 1 93.94 190 GLU A C 1
ATOM 1424 O O . GLU A 1 190 ? -7.207 17.25 10.891 1 93.94 190 GLU A O 1
ATOM 1429 N N . VAL A 1 191 ? -8.164 15.984 9.367 1 94.94 191 VAL A N 1
ATOM 1430 C CA . VAL A 1 191 ? -8.852 17.078 8.703 1 94.94 191 VAL A CA 1
ATOM 1431 C C . VAL A 1 191 ? -9.852 17.719 9.664 1 94.94 191 VAL A C 1
ATOM 1433 O O . VAL A 1 191 ? -9.938 18.953 9.766 1 94.94 191 VAL A O 1
ATOM 1436 N N . LEU A 1 192 ? -10.594 16.906 10.383 1 96.75 192 LEU A N 1
ATOM 1437 C CA . LEU A 1 192 ? -11.617 17.391 11.297 1 96.75 192 LEU A CA 1
ATOM 1438 C C . LEU A 1 192 ? -10.984 18.094 12.492 1 96.75 192 LEU A C 1
ATOM 1440 O O . LEU A 1 192 ? -11.508 19.094 12.984 1 96.75 192 LEU A O 1
ATOM 1444 N N . LEU A 1 193 ? -9.891 17.609 12.922 1 95.25 193 LEU A N 1
ATOM 1445 C CA . LEU A 1 193 ? -9.188 18.219 14.047 1 95.25 193 LEU A CA 1
ATOM 1446 C C . LEU A 1 193 ? -8.617 19.578 13.672 1 95.25 193 LEU A C 1
ATOM 1448 O O . LEU A 1 193 ? -8.406 20.422 14.531 1 95.25 193 LEU A O 1
ATOM 1452 N N . ALA A 1 194 ? -8.422 19.719 12.438 1 93.56 194 ALA A N 1
ATOM 1453 C CA . ALA A 1 194 ? -7.82 20.969 11.969 1 93.56 194 ALA A CA 1
ATOM 1454 C C . ALA A 1 194 ? -8.859 22.078 11.844 1 93.56 194 ALA A C 1
ATOM 1456 O O . ALA A 1 194 ? -8.516 23.25 11.695 1 93.56 194 ALA A O 1
ATOM 1457 N N . VAL A 1 195 ? -10.102 21.75 11.93 1 93.94 195 VAL A N 1
ATOM 1458 C CA . VAL A 1 195 ? -11.156 22.766 11.883 1 93.94 195 VAL A CA 1
ATOM 1459 C C . VAL A 1 195 ? -11.062 23.672 13.117 1 93.94 195 VAL A C 1
ATOM 1461 O O . VAL A 1 195 ? -11.039 23.188 14.25 1 93.94 195 VAL A O 1
ATOM 1464 N N . PRO A 1 196 ? -11.008 24.969 12.891 1 94.75 196 PRO A N 1
ATOM 1465 C CA . PRO A 1 196 ? -10.883 25.891 14.016 1 94.75 196 PRO A CA 1
ATOM 1466 C C . PRO A 1 196 ? -12.023 25.766 15.023 1 94.75 196 PRO A C 1
ATOM 1468 O O . PRO A 1 196 ? -13.18 25.578 14.625 1 94.75 196 PRO A O 1
ATOM 1471 N N . GLN A 1 197 ? -11.688 25.922 16.25 1 94 197 GLN A N 1
ATOM 1472 C CA . GLN A 1 197 ? -12.672 25.844 17.328 1 94 197 GLN A CA 1
ATOM 1473 C C . GLN A 1 197 ? -13.695 26.953 17.219 1 94 197 GLN A C 1
ATOM 1475 O O . GLN A 1 197 ? -14.867 26.781 17.578 1 94 197 GLN A O 1
ATOM 1480 N N . SER A 1 198 ? -13.242 28.016 16.656 1 94.06 198 SER A N 1
ATOM 1481 C CA . SER A 1 198 ? -14.125 29.172 16.531 1 94.06 198 SER A CA 1
ATOM 1482 C C . SER A 1 198 ? -15.328 28.844 15.648 1 94.06 198 SER A C 1
ATOM 1484 O O . SER A 1 198 ? -16.422 29.344 15.883 1 94.06 198 SER A O 1
ATOM 1486 N N . GLN A 1 199 ? -15.07 27.969 14.672 1 91.75 199 GLN A N 1
ATOM 1487 C CA . GLN A 1 199 ? -16.156 27.562 13.789 1 91.75 199 GLN A CA 1
ATOM 1488 C C . GLN A 1 199 ? -17.188 26.734 14.539 1 91.75 199 GLN A C 1
ATOM 1490 O O . GLN A 1 199 ? -18.391 26.906 14.359 1 91.75 199 GLN A O 1
ATOM 1495 N N . ARG A 1 200 ? -16.766 25.922 15.383 1 93.12 200 ARG A N 1
ATOM 1496 C CA . ARG A 1 200 ? -17.641 25.078 16.203 1 93.12 200 ARG A CA 1
ATOM 1497 C C . ARG A 1 200 ? -18.422 25.922 17.188 1 93.12 200 ARG A C 1
ATOM 1499 O O . ARG A 1 200 ? -19.641 25.781 17.312 1 93.12 200 ARG A O 1
ATOM 1506 N N . GLU A 1 201 ? -17.75 26.812 17.828 1 93.06 201 GLU A N 1
ATOM 1507 C CA . GLU A 1 201 ? -18.344 27.656 18.859 1 93.06 201 GLU A CA 1
ATOM 1508 C C . GLU A 1 201 ? -19.375 28.625 18.281 1 93.06 201 GLU A C 1
ATOM 1510 O O . GLU A 1 201 ? -20.391 28.922 18.906 1 93.06 201 GLU A O 1
ATOM 1515 N N . ALA A 1 202 ? -19.062 29.047 17.109 1 93.19 202 ALA A N 1
ATOM 1516 C CA . ALA A 1 202 ? -19.984 29.953 16.453 1 93.19 202 ALA A CA 1
ATOM 1517 C C . ALA A 1 202 ? -21.328 29.281 16.188 1 93.19 202 ALA A C 1
ATOM 1519 O O . ALA A 1 202 ? -22.391 29.875 16.406 1 93.19 202 ALA A O 1
ATOM 1520 N N . ALA A 1 203 ? -21.312 28.125 15.742 1 91.88 203 ALA A N 1
ATOM 1521 C CA . ALA A 1 203 ? -22.531 27.375 15.461 1 91.88 203 ALA A CA 1
ATOM 1522 C C . ALA A 1 203 ? -23.297 27.062 16.734 1 91.88 203 ALA A C 1
ATOM 1524 O O . ALA A 1 203 ? -24.531 27.188 16.781 1 91.88 203 ALA A O 1
ATOM 1525 N N . ILE A 1 204 ? -22.609 26.734 17.734 1 90.38 204 ILE A N 1
ATOM 1526 C CA . ILE A 1 204 ? -23.234 26.406 19.016 1 90.38 204 ILE A CA 1
ATOM 1527 C C . ILE A 1 204 ? -23.844 27.656 19.641 1 90.38 204 ILE A C 1
ATOM 1529 O O . ILE A 1 204 ? -24.922 27.609 20.234 1 90.38 204 ILE A O 1
ATOM 1533 N N . ALA A 1 205 ? -23.141 28.672 19.469 1 93.31 205 ALA A N 1
ATOM 1534 C CA . ALA A 1 205 ? -23.625 29.938 20 1 93.31 205 ALA A CA 1
ATOM 1535 C C . ALA A 1 205 ? -24.922 30.359 19.312 1 93.31 205 ALA A C 1
ATOM 1537 O O . ALA A 1 205 ? -25.766 31.016 19.922 1 93.31 205 ALA A O 1
ATOM 1538 N N . LEU A 1 206 ? -25.141 29.938 18.109 1 93.31 206 LEU A N 1
ATOM 1539 C CA . LEU A 1 206 ? -26.344 30.234 17.359 1 93.31 206 LEU A CA 1
ATOM 1540 C C . LEU A 1 206 ? -27.453 29.25 17.703 1 93.31 206 LEU A C 1
ATOM 1542 O O . LEU A 1 206 ? -28.547 29.328 17.141 1 93.31 206 LEU A O 1
ATOM 1546 N N . GLY A 1 207 ? -27.219 28.328 18.625 1 91.25 207 GLY A N 1
ATOM 1547 C CA . GLY A 1 207 ? -28.234 27.406 19.109 1 91.25 207 GLY A CA 1
ATOM 1548 C C . GLY A 1 207 ? -28.234 26.094 18.344 1 91.25 207 GLY A C 1
ATOM 1549 O O . GLY A 1 207 ? -29.172 25.297 18.484 1 91.25 207 GLY A O 1
ATOM 1550 N N . ALA A 1 208 ? -27.234 25.891 17.609 1 91.25 208 ALA A N 1
ATOM 1551 C CA . ALA A 1 208 ? -27.188 24.656 16.844 1 91.25 208 ALA A CA 1
ATOM 1552 C C . ALA A 1 208 ? -26.922 23.453 17.75 1 91.25 208 ALA A C 1
ATOM 1554 O O . ALA A 1 208 ? -26.203 23.562 18.734 1 91.25 208 ALA A O 1
ATOM 1555 N N . THR A 1 209 ? -27.594 22.344 17.375 1 91.5 209 THR A N 1
ATOM 1556 C CA . THR A 1 209 ? -27.25 21.062 18 1 91.5 209 THR A CA 1
ATOM 1557 C C . THR A 1 209 ? -25.906 20.547 17.516 1 91.5 209 THR A C 1
ATOM 1559 O O . THR A 1 209 ? -25.328 21.109 16.578 1 91.5 209 THR A O 1
ATOM 1562 N N . ARG A 1 210 ? -25.406 19.531 18.156 1 90.5 210 ARG A N 1
ATOM 1563 C CA . ARG A 1 210 ? -24.125 18.969 17.75 1 90.5 210 ARG A CA 1
ATOM 1564 C C . ARG A 1 210 ? -24.141 18.5 16.297 1 90.5 210 ARG A C 1
ATOM 1566 O O . ARG A 1 210 ? -23.203 18.781 15.547 1 90.5 210 ARG A O 1
ATOM 1573 N N . TRP A 1 211 ? -25.203 17.812 15.969 1 91.81 211 TRP A N 1
ATOM 1574 C CA . TRP A 1 211 ? -25.328 17.328 14.602 1 91.81 211 TRP A CA 1
ATOM 1575 C C . TRP A 1 211 ? -25.406 18.484 13.609 1 91.81 211 TRP A C 1
ATOM 1577 O O . TRP A 1 211 ? -24.797 18.422 12.531 1 91.81 211 TRP A O 1
ATOM 1587 N N . GLU A 1 212 ? -26.094 19.5 14.023 1 92.5 212 GLU A N 1
ATOM 1588 C CA . GLU A 1 212 ? -26.203 20.672 13.164 1 92.5 212 GLU A CA 1
ATOM 1589 C C . GLU A 1 212 ? -24.859 21.391 13.023 1 92.5 212 GLU A C 1
ATOM 1591 O O . GLU A 1 212 ? -24.5 21.828 11.93 1 92.5 212 GLU A O 1
ATOM 1596 N N . MET A 1 213 ? -24.188 21.469 14.156 1 93.56 213 MET A N 1
ATOM 1597 C CA . MET A 1 213 ? -22.859 22.094 14.141 1 93.56 213 MET A CA 1
ATOM 1598 C C . MET A 1 213 ? -21.922 21.312 13.227 1 93.56 213 MET A C 1
ATOM 1600 O O . MET A 1 213 ? -21.203 21.922 12.422 1 93.56 213 MET A O 1
ATOM 1604 N N . ILE A 1 214 ? -21.938 20.031 13.258 1 94.88 214 ILE A N 1
ATOM 1605 C CA . ILE A 1 214 ? -21.094 19.172 12.422 1 94.88 214 ILE A CA 1
ATOM 1606 C C . ILE A 1 214 ? -21.469 19.375 10.953 1 94.88 214 ILE A C 1
ATOM 1608 O O . ILE A 1 214 ? -20.594 19.562 10.109 1 94.88 214 ILE A O 1
ATOM 1612 N N . ARG A 1 215 ? -22.719 19.406 10.703 1 93 215 ARG A N 1
ATOM 1613 C CA . ARG A 1 215 ? -23.219 19.484 9.336 1 93 215 ARG A CA 1
ATOM 1614 C C . ARG A 1 215 ? -22.984 20.875 8.742 1 93 215 ARG A C 1
ATOM 1616 O O . ARG A 1 215 ? -22.719 21 7.543 1 93 215 ARG A O 1
ATOM 1623 N N . MET A 1 216 ? -23 21.875 9.586 1 91.94 216 MET A N 1
ATOM 1624 C CA . MET A 1 216 ? -23 23.25 9.062 1 91.94 216 MET A CA 1
ATOM 1625 C C . MET A 1 216 ? -21.609 23.859 9.133 1 91.94 216 MET A C 1
ATOM 1627 O O . MET A 1 216 ? -21.266 24.75 8.352 1 91.94 216 MET A O 1
ATOM 1631 N N . ALA A 1 217 ? -20.828 23.359 10.039 1 93.06 217 ALA A N 1
ATOM 1632 C CA . ALA A 1 217 ? -19.531 24.016 10.25 1 93.06 217 ALA A CA 1
ATOM 1633 C C . ALA A 1 217 ? -18.375 23.062 9.992 1 93.06 217 ALA A C 1
ATOM 1635 O O . ALA A 1 217 ? -17.531 23.312 9.125 1 93.06 217 ALA A O 1
ATOM 1636 N N . VAL A 1 218 ? -18.406 21.938 10.547 1 94.69 218 VAL A N 1
ATOM 1637 C CA . VAL A 1 218 ? -17.25 21.047 10.555 1 94.69 218 VAL A CA 1
ATOM 1638 C C . VAL A 1 218 ? -17.109 20.375 9.195 1 94.69 218 VAL A C 1
ATOM 1640 O O . VAL A 1 218 ? -16.047 20.453 8.57 1 94.69 218 VAL A O 1
ATOM 1643 N N . LEU A 1 219 ? -18.156 19.734 8.656 1 94.88 219 LEU A N 1
ATOM 1644 C CA . LEU A 1 219 ? -18.078 18.969 7.422 1 94.88 219 LEU A CA 1
ATOM 1645 C C . LEU A 1 219 ? -17.797 19.875 6.227 1 94.88 219 LEU A C 1
ATOM 1647 O O . LEU A 1 219 ? -16.938 19.562 5.402 1 94.88 219 LEU A O 1
ATOM 1651 N N . PRO A 1 220 ? -18.484 21.031 6.195 1 92.25 220 PRO A N 1
ATOM 1652 C CA . PRO A 1 220 ? -18.188 21.906 5.062 1 92.25 220 PRO A CA 1
ATOM 1653 C C . PRO A 1 220 ? -16.75 22.453 5.09 1 92.25 220 PRO A C 1
ATOM 1655 O O . PRO A 1 220 ? -16.125 22.594 4.039 1 92.25 220 PRO A O 1
ATOM 1658 N N . TYR A 1 221 ? -16.266 22.75 6.262 1 91.31 221 TYR A N 1
ATOM 1659 C CA . TYR A 1 221 ? -14.906 23.25 6.398 1 91.31 221 TYR A CA 1
ATOM 1660 C C . TYR A 1 221 ? -13.891 22.188 5.996 1 91.31 221 TYR A C 1
ATOM 1662 O O . TYR A 1 221 ? -12.844 22.516 5.43 1 91.31 221 TYR A O 1
ATOM 1670 N N . GLY A 1 222 ? -14.148 20.938 6.246 1 93.31 222 GLY A N 1
ATOM 1671 C CA . GLY A 1 222 ? -13.211 19.844 5.992 1 93.31 222 GLY A CA 1
ATOM 1672 C C . GLY A 1 222 ? -13.5 19.094 4.707 1 93.31 222 GLY A C 1
ATOM 1673 O O . GLY A 1 222 ? -12.914 18.047 4.453 1 93.31 222 GLY A O 1
ATOM 1674 N N . ARG A 1 223 ? -14.328 19.562 3.928 1 92.88 223 ARG A N 1
ATOM 1675 C CA . ARG A 1 223 ? -14.844 18.812 2.785 1 92.88 223 ARG A CA 1
ATOM 1676 C C . ARG A 1 223 ? -13.719 18.469 1.812 1 92.88 223 ARG A C 1
ATOM 1678 O O . ARG A 1 223 ? -13.641 17.328 1.323 1 92.88 223 ARG A O 1
ATOM 1685 N N . SER A 1 224 ? -12.859 19.438 1.514 1 90.06 224 SER A N 1
ATOM 1686 C CA . SER A 1 224 ? -11.773 19.203 0.564 1 90.06 224 SER A CA 1
ATOM 1687 C C . SER A 1 224 ? -10.781 18.188 1.098 1 90.06 224 SER A C 1
ATOM 1689 O O . SER A 1 224 ? -10.289 17.344 0.344 1 90.06 224 SER A O 1
ATOM 1691 N N . GLY A 1 225 ? -10.57 18.25 2.379 1 92.31 225 GLY A N 1
ATOM 1692 C CA . GLY A 1 225 ? -9.688 17.266 2.998 1 92.31 225 GLY A CA 1
ATOM 1693 C C . GLY A 1 225 ? -10.266 15.867 3.031 1 92.31 225 GLY A C 1
ATOM 1694 O O . GLY A 1 225 ? -9.555 14.891 2.789 1 92.31 225 GLY A O 1
ATOM 1695 N N . ILE A 1 226 ? -11.523 15.797 3.301 1 94.88 226 ILE A N 1
ATOM 1696 C CA . ILE A 1 226 ? -12.211 14.516 3.342 1 94.88 226 ILE A CA 1
ATOM 1697 C C . ILE A 1 226 ? -12.211 13.883 1.949 1 94.88 226 ILE A C 1
ATOM 1699 O O . ILE A 1 226 ? -11.945 12.688 1.8 1 94.88 226 ILE A O 1
ATOM 1703 N N . LEU A 1 227 ? -12.43 14.656 0.984 1 92.75 227 LEU A N 1
ATOM 1704 C CA . LEU A 1 227 ? -12.406 14.172 -0.391 1 92.75 227 LEU A CA 1
ATOM 1705 C C . LEU A 1 227 ? -11.008 13.703 -0.777 1 92.75 227 LEU A C 1
ATOM 1707 O O . LEU A 1 227 ? -10.859 12.711 -1.498 1 92.75 227 LEU A O 1
ATOM 1711 N N . GLY A 1 228 ? -10.055 14.477 -0.3 1 91.06 228 GLY A N 1
ATOM 1712 C CA . GLY A 1 228 ? -8.688 14.023 -0.51 1 91.06 228 GLY A CA 1
ATOM 1713 C C . GLY A 1 228 ? -8.414 12.656 0.077 1 91.06 228 GLY A C 1
ATOM 1714 O O . GLY A 1 228 ? -7.738 11.828 -0.547 1 91.06 228 GLY A O 1
ATOM 1715 N N . ALA A 1 229 ? -8.977 12.438 1.234 1 94.56 229 ALA A N 1
ATOM 1716 C CA . ALA A 1 229 ? -8.828 11.141 1.89 1 94.56 229 ALA A CA 1
ATOM 1717 C C . ALA A 1 229 ? -9.461 10.031 1.062 1 94.56 229 ALA A C 1
ATOM 1719 O O . ALA A 1 229 ? -8.891 8.945 0.918 1 94.56 229 ALA A O 1
ATOM 1720 N N . VAL A 1 230 ? -10.555 10.305 0.519 1 95.06 230 VAL A N 1
ATOM 1721 C CA . VAL A 1 230 ? -11.297 9.32 -0.268 1 95.06 230 VAL A CA 1
ATOM 1722 C C . VAL A 1 230 ? -10.539 9.016 -1.559 1 95.06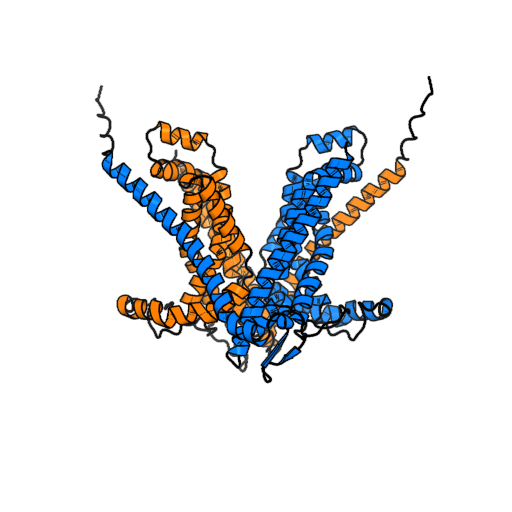 230 VAL A C 1
ATOM 1724 O O . VAL A 1 230 ? -10.461 7.859 -1.979 1 95.06 230 VAL A O 1
ATOM 1727 N N . ILE A 1 231 ? -9.961 10.023 -2.154 1 92.38 231 ILE A N 1
ATOM 1728 C CA . ILE A 1 231 ? -9.211 9.852 -3.393 1 92.38 231 ILE A CA 1
ATOM 1729 C C . ILE A 1 231 ? -7.969 9 -3.131 1 92.38 231 ILE A C 1
ATOM 1731 O O . ILE A 1 231 ? -7.621 8.133 -3.932 1 92.38 231 ILE A O 1
ATOM 1735 N N . LEU A 1 232 ? -7.355 9.289 -2.033 1 89.75 232 LEU A N 1
ATOM 1736 C CA . LEU A 1 232 ? -6.207 8.469 -1.667 1 89.75 232 LEU A CA 1
ATOM 1737 C C . LEU A 1 232 ? -6.621 7.016 -1.463 1 89.75 232 LEU A C 1
ATOM 1739 O O . LEU A 1 232 ? -5.895 6.098 -1.854 1 89.75 232 LEU A O 1
ATOM 1743 N N . GLY A 1 233 ? -7.758 6.824 -0.853 1 94.06 233 GLY A N 1
ATOM 1744 C CA . GLY A 1 233 ? -8.312 5.488 -0.7 1 94.06 233 GLY A CA 1
ATOM 1745 C C . GLY A 1 233 ? -8.594 4.805 -2.023 1 94.06 233 GLY A C 1
ATOM 1746 O O . GLY A 1 233 ? -8.375 3.604 -2.17 1 94.06 233 GLY A O 1
ATOM 1747 N N . LEU A 1 234 ? -9.07 5.57 -2.971 1 94.81 234 LEU A N 1
ATOM 1748 C CA . LEU A 1 234 ? -9.359 5.039 -4.301 1 94.81 234 LEU A CA 1
ATOM 1749 C C . LEU A 1 234 ? -8.086 4.527 -4.965 1 94.81 234 LEU A C 1
ATOM 1751 O O . LEU A 1 234 ? -8.086 3.465 -5.59 1 94.81 234 LEU A O 1
ATOM 1755 N N . GLY A 1 235 ? -7.078 5.281 -4.871 1 91.5 235 GLY A N 1
ATOM 1756 C CA . GLY A 1 235 ? -5.793 4.844 -5.398 1 91.5 235 GLY A CA 1
ATOM 1757 C C . GLY A 1 235 ? -5.324 3.525 -4.812 1 91.5 235 GLY A C 1
ATOM 1758 O O . GLY A 1 235 ? -4.848 2.65 -5.543 1 91.5 235 GLY A O 1
ATOM 1759 N N . ARG A 1 236 ? -5.504 3.41 -3.574 1 92.5 236 ARG A N 1
ATOM 1760 C CA . ARG A 1 236 ? -5.113 2.178 -2.898 1 92.5 236 ARG A CA 1
ATOM 1761 C C . ARG A 1 236 ? -5.988 1.01 -3.342 1 92.5 236 ARG A C 1
ATOM 1763 O O . ARG A 1 236 ? -5.496 -0.101 -3.547 1 92.5 236 ARG A O 1
ATOM 1770 N N . ALA A 1 237 ? -7.223 1.28 -3.5 1 96.5 237 ALA A N 1
ATOM 1771 C CA . ALA A 1 237 ? -8.18 0.23 -3.836 1 96.5 237 ALA A CA 1
ATOM 1772 C C . ALA A 1 237 ? -7.945 -0.295 -5.25 1 96.5 237 ALA A C 1
ATOM 1774 O O . ALA A 1 237 ? -7.934 -1.507 -5.473 1 96.5 237 ALA A O 1
ATOM 1775 N N . ILE A 1 238 ? -7.738 0.55 -6.145 1 95.44 238 ILE A N 1
ATOM 1776 C CA . ILE A 1 238 ? -7.629 0.155 -7.543 1 95.44 238 ILE A CA 1
ATOM 1777 C C . ILE A 1 238 ? -6.348 -0.645 -7.754 1 95.44 238 ILE A C 1
ATOM 1779 O O . ILE A 1 238 ? -6.297 -1.543 -8.602 1 95.44 238 ILE A O 1
ATOM 1783 N N . GLY A 1 239 ? -5.375 -0.37 -6.988 1 93.81 239 GLY A N 1
ATOM 1784 C CA . GLY A 1 239 ? -4.082 -1.012 -7.152 1 93.81 239 GLY A CA 1
ATOM 1785 C C . GLY A 1 239 ? -3.922 -2.258 -6.305 1 93.81 239 GLY A C 1
ATOM 1786 O O . GLY A 1 239 ? -2.902 -2.947 -6.391 1 93.81 239 GLY A O 1
ATOM 1787 N N . GLU A 1 240 ? -4.898 -2.512 -5.457 1 95.19 240 GLU A N 1
ATOM 1788 C CA . GLU A 1 240 ? -4.797 -3.701 -4.617 1 95.19 240 GLU A CA 1
ATOM 1789 C C . GLU A 1 240 ? -4.723 -4.969 -5.461 1 95.19 240 GLU A C 1
ATOM 1791 O O . GLU A 1 240 ? -5.453 -5.109 -6.445 1 95.19 240 GLU A O 1
ATOM 1796 N N . THR A 1 241 ? -3.859 -5.867 -5.102 1 95.62 241 THR A N 1
ATOM 1797 C CA . THR A 1 241 ? -3.605 -7.027 -5.949 1 95.62 241 THR A CA 1
ATOM 1798 C C . THR A 1 241 ? -3.977 -8.32 -5.227 1 95.62 241 THR A C 1
ATOM 1800 O O . THR A 1 241 ? -5.078 -8.844 -5.41 1 95.62 241 THR A O 1
ATOM 1803 N N . MET A 1 242 ? -3.209 -8.648 -4.246 1 94.38 242 MET A N 1
ATOM 1804 C CA . MET A 1 242 ? -3.281 -10.008 -3.705 1 94.38 242 MET A CA 1
ATOM 1805 C C . MET A 1 242 ? -4.535 -10.188 -2.859 1 94.38 242 MET A C 1
ATOM 1807 O O . MET A 1 242 ? -5.176 -11.242 -2.904 1 94.38 242 MET A O 1
ATOM 1811 N N . ALA A 1 243 ? -4.887 -9.227 -2.064 1 96.38 243 ALA A N 1
ATOM 1812 C CA . ALA A 1 243 ? -6.09 -9.367 -1.248 1 96.38 243 ALA A CA 1
ATOM 1813 C C . ALA A 1 243 ? -7.32 -9.609 -2.119 1 96.38 243 ALA A C 1
ATOM 1815 O O . ALA A 1 243 ? -8.156 -10.461 -1.798 1 96.38 243 ALA A O 1
ATOM 1816 N N . VAL A 1 244 ? -7.371 -8.938 -3.197 1 98 244 VAL A N 1
ATOM 1817 C CA . VAL A 1 244 ? -8.516 -9.062 -4.094 1 98 244 VAL A CA 1
ATOM 1818 C C . VAL A 1 244 ? -8.406 -10.367 -4.887 1 98 244 VAL A C 1
ATOM 1820 O O . VAL A 1 244 ? -9.406 -11.07 -5.062 1 98 244 VAL A O 1
ATOM 1823 N N . THR A 1 245 ? -7.23 -10.703 -5.34 1 97.38 245 THR A N 1
ATOM 1824 C CA . THR A 1 245 ? -7.004 -11.922 -6.105 1 97.38 245 THR A CA 1
ATOM 1825 C C . THR A 1 245 ? -7.508 -13.148 -5.34 1 97.38 245 THR A C 1
ATOM 1827 O O . THR A 1 245 ? -8.062 -14.07 -5.934 1 97.38 245 THR A O 1
ATOM 1830 N N . MET A 1 246 ? -7.375 -13.141 -4.074 1 96.56 246 MET A N 1
ATOM 1831 C CA . MET A 1 246 ? -7.676 -14.305 -3.248 1 96.56 246 MET A CA 1
ATOM 1832 C C . MET A 1 246 ? -9.18 -14.469 -3.062 1 96.56 246 MET A C 1
ATOM 1834 O O . MET A 1 246 ? -9.656 -15.555 -2.729 1 96.56 246 MET A O 1
ATOM 1838 N N . VAL A 1 247 ? -9.969 -13.391 -3.355 1 97.81 247 VAL A N 1
ATOM 1839 C CA . VAL A 1 247 ? -11.359 -13.516 -2.926 1 97.81 247 VAL A CA 1
ATOM 1840 C C . VAL A 1 247 ? -12.289 -13.188 -4.086 1 97.81 247 VAL A C 1
ATOM 1842 O O . VAL A 1 247 ? -13.508 -13.383 -3.99 1 97.81 247 VAL A O 1
ATOM 1845 N N . ILE A 1 248 ? -11.812 -12.75 -5.199 1 98.25 248 ILE A N 1
ATOM 1846 C CA . ILE A 1 248 ? -12.688 -12.195 -6.223 1 98.25 248 ILE A CA 1
ATOM 1847 C C . ILE A 1 248 ? -13.18 -13.312 -7.145 1 98.25 248 ILE A C 1
ATOM 1849 O O . ILE A 1 248 ? -14.148 -13.133 -7.887 1 98.25 248 ILE A O 1
ATOM 1853 N N . GLY A 1 249 ? -12.539 -14.445 -7.234 1 97.12 249 GLY A N 1
ATOM 1854 C CA . GLY A 1 249 ? -12.961 -15.57 -8.055 1 97.12 249 GLY A CA 1
ATOM 1855 C C . GLY A 1 249 ? -12.195 -15.68 -9.359 1 97.12 249 GLY A C 1
ATOM 1856 O O . GLY A 1 249 ? -12.258 -16.719 -10.031 1 97.12 249 GLY A O 1
ATOM 1857 N N . ASN A 1 250 ? -11.5 -14.719 -9.805 1 96.44 250 ASN A N 1
ATOM 1858 C CA . ASN A 1 250 ? -10.555 -14.703 -10.922 1 96.44 250 ASN A CA 1
ATOM 1859 C C . ASN A 1 250 ? -11.172 -15.312 -12.18 1 96.44 250 ASN A C 1
ATOM 1861 O O . ASN A 1 250 ? -10.586 -16.203 -12.789 1 96.44 250 ASN A O 1
ATOM 1865 N N . THR A 1 251 ? -12.297 -14.914 -12.531 1 96.06 251 THR A N 1
ATOM 1866 C CA . THR A 1 251 ? -12.977 -15.305 -13.758 1 96.06 251 THR A CA 1
ATOM 1867 C C . THR A 1 251 ? -13.195 -14.094 -14.664 1 96.06 251 THR A C 1
ATOM 1869 O O . THR A 1 251 ? -13.828 -13.109 -14.266 1 96.06 251 THR A O 1
ATOM 1872 N N . PRO A 1 252 ? -12.664 -14.219 -15.867 1 95.44 252 PRO A N 1
ATOM 1873 C CA . PRO A 1 252 ? -12.781 -13.07 -16.781 1 95.44 252 PRO A CA 1
ATOM 1874 C C . PRO A 1 252 ? -14.188 -12.922 -17.359 1 95.44 252 PRO A C 1
ATOM 1876 O O . PRO A 1 252 ? -14.453 -13.375 -18.469 1 95.44 252 PRO A O 1
ATOM 1879 N N . GLN A 1 253 ? -15.078 -12.266 -16.641 1 95.19 253 GLN A N 1
ATOM 1880 C CA . GLN A 1 253 ? -16.438 -12.031 -17.094 1 95.19 253 GLN A CA 1
ATOM 1881 C C . GLN A 1 253 ? -16.969 -10.68 -16.609 1 95.19 253 GLN A C 1
ATOM 1883 O O . GLN A 1 253 ? -16.406 -10.102 -15.672 1 95.19 253 GLN A O 1
ATOM 1888 N N . ILE A 1 254 ? -17.938 -10.258 -17.312 1 96.5 254 ILE A N 1
ATOM 1889 C CA . ILE A 1 254 ? -18.656 -9.047 -16.922 1 96.5 254 ILE A CA 1
ATOM 1890 C C . ILE A 1 254 ? -20.062 -9.422 -16.469 1 96.5 254 ILE A C 1
ATOM 1892 O O . ILE A 1 254 ? -20.828 -10.023 -17.219 1 96.5 254 ILE A O 1
ATOM 1896 N N . SER A 1 255 ? -20.328 -9.148 -15.289 1 96.81 255 SER A N 1
ATOM 1897 C CA . SER A 1 255 ? -21.641 -9.414 -14.727 1 96.81 255 SER A CA 1
ATOM 1898 C C . SER A 1 255 ? -22.094 -8.273 -13.812 1 96.81 255 SER A C 1
ATOM 1900 O O . SER A 1 255 ? -21.266 -7.68 -13.109 1 96.81 255 SER A O 1
ATOM 1902 N N . LEU A 1 256 ? -23.328 -8.016 -13.828 1 96.62 256 LEU A N 1
ATOM 1903 C CA . LEU A 1 256 ? -23.875 -7.008 -12.93 1 96.62 256 LEU A CA 1
ATOM 1904 C C . LEU A 1 256 ? -24.062 -7.57 -11.523 1 96.62 256 LEU A C 1
ATOM 1906 O O . LEU A 1 256 ? -24.141 -6.812 -10.555 1 96.62 256 LEU A O 1
ATOM 1910 N N . SER A 1 257 ? -24.109 -8.82 -11.477 1 97.75 257 SER A N 1
ATOM 1911 C CA . SER A 1 257 ? -24.344 -9.438 -10.18 1 97.75 257 SER A CA 1
ATOM 1912 C C . SER A 1 257 ? -23.094 -9.391 -9.297 1 97.75 257 SER A C 1
ATOM 1914 O O . SER A 1 257 ? -22.016 -9.82 -9.719 1 97.75 257 SER A O 1
ATOM 1916 N N . LEU A 1 258 ? -23.266 -9 -8.094 1 98.06 258 LEU A N 1
ATOM 1917 C CA . LEU A 1 258 ? -22.172 -8.922 -7.129 1 98.06 258 LEU A CA 1
ATOM 1918 C C . LEU A 1 258 ? -21.828 -10.305 -6.59 1 98.06 258 LEU A C 1
ATOM 1920 O O . LEU A 1 258 ? -20.781 -10.484 -5.969 1 98.06 258 LEU A O 1
ATOM 1924 N N . LEU A 1 259 ? -22.688 -11.25 -6.875 1 97.69 259 LEU A N 1
ATOM 1925 C CA . LEU A 1 259 ? -22.469 -12.609 -6.383 1 97.69 259 LEU A CA 1
ATOM 1926 C C . LEU A 1 259 ? -21.594 -13.398 -7.34 1 97.69 259 LEU A C 1
ATOM 1928 O O . LEU A 1 259 ? -21.078 -14.461 -6.98 1 97.69 259 LEU A O 1
ATOM 1932 N N . SER A 1 260 ? -21.391 -12.859 -8.531 1 97.5 260 SER A N 1
ATOM 1933 C CA . SER A 1 260 ? -20.594 -13.523 -9.555 1 97.5 260 SER A CA 1
ATOM 1934 C C . SER A 1 260 ? -19.109 -13.242 -9.359 1 97.5 260 SER A C 1
ATOM 1936 O O . SER A 1 260 ? -18.734 -12.164 -8.898 1 97.5 260 SER A O 1
ATOM 1938 N N . PRO A 1 261 ? -18.266 -14.273 -9.695 1 97.81 261 PRO A N 1
ATOM 1939 C CA . PRO A 1 261 ? -16.828 -13.992 -9.719 1 97.81 261 PRO A CA 1
ATOM 1940 C C . PRO A 1 261 ? -16.453 -12.891 -10.711 1 97.81 261 PRO A C 1
ATOM 1942 O O . PRO A 1 261 ? -17.25 -12.57 -11.602 1 97.81 261 PRO A O 1
ATOM 1945 N N . ALA A 1 262 ? -15.391 -12.305 -10.516 1 98.19 262 ALA A N 1
ATOM 1946 C CA . ALA A 1 262 ? -14.828 -11.258 -11.367 1 98.19 262 ALA A CA 1
ATOM 1947 C C . ALA A 1 262 ? -13.305 -11.344 -11.414 1 98.19 262 ALA A C 1
ATOM 1949 O O . ALA A 1 262 ? -12.719 -12.359 -11.016 1 98.19 262 ALA A O 1
ATOM 1950 N N . TYR A 1 263 ? -12.695 -10.438 -12.102 1 98.31 263 TYR A N 1
ATOM 1951 C CA . TYR A 1 263 ? -11.25 -10.422 -12.289 1 98.31 263 TYR A CA 1
ATOM 1952 C C . TYR A 1 263 ? -10.742 -8.992 -12.414 1 98.31 263 TYR A C 1
ATOM 1954 O O . TYR A 1 263 ? -11.312 -8.18 -13.148 1 98.31 263 TYR A O 1
ATOM 1962 N N . THR A 1 264 ? -9.711 -8.594 -11.672 1 98.25 264 THR A N 1
ATOM 1963 C CA . THR A 1 264 ? -9.18 -7.238 -11.766 1 98.25 264 THR A CA 1
ATOM 1964 C C . THR A 1 264 ? -7.906 -7.215 -12.602 1 98.25 264 THR A C 1
ATOM 1966 O O . THR A 1 264 ? -7.328 -8.266 -12.898 1 98.25 264 THR A O 1
ATOM 1969 N N . MET A 1 265 ? -7.504 -6.012 -12.969 1 97.88 265 MET A N 1
ATOM 1970 C CA . MET A 1 265 ? -6.285 -5.844 -13.75 1 97.88 265 MET A CA 1
ATOM 1971 C C . MET A 1 265 ? -5.062 -6.305 -12.961 1 97.88 265 MET A C 1
ATOM 1973 O O . MET A 1 265 ? -4.273 -7.117 -13.453 1 97.88 265 MET A O 1
ATOM 1977 N N . PRO A 1 266 ? -4.949 -5.91 -11.664 1 97.62 266 PRO A N 1
ATOM 1978 C CA . PRO A 1 266 ? -3.803 -6.43 -10.914 1 97.62 266 PRO A CA 1
ATOM 1979 C C . PRO A 1 266 ? -3.861 -7.941 -10.719 1 97.62 266 PRO A C 1
ATOM 1981 O O . PRO A 1 266 ? -2.826 -8.609 -10.742 1 97.62 266 PRO A O 1
ATOM 1984 N N . SER A 1 267 ? -5.039 -8.5 -10.586 1 96.94 267 SER A N 1
ATOM 1985 C CA . SER A 1 267 ? -5.191 -9.922 -10.305 1 96.94 267 SER A CA 1
ATOM 1986 C C . SER A 1 267 ? -4.734 -10.773 -11.484 1 96.94 267 SER A C 1
ATOM 1988 O O . SER A 1 267 ? -4.102 -11.82 -11.297 1 96.94 267 SER A O 1
ATOM 1990 N N . VAL A 1 268 ? -5.094 -10.383 -12.68 1 96.5 268 VAL A N 1
ATOM 1991 C CA . VAL A 1 268 ? -4.707 -11.18 -13.844 1 96.5 268 VAL A CA 1
ATOM 1992 C C . VAL A 1 268 ? -3.193 -11.133 -14.023 1 96.5 268 VAL A C 1
ATOM 1994 O O . VAL A 1 268 ? -2.574 -12.125 -14.398 1 96.5 268 VAL A O 1
ATOM 1997 N N . ILE A 1 269 ? -2.605 -9.984 -13.766 1 94.81 269 ILE A N 1
ATOM 1998 C CA . ILE A 1 269 ? -1.152 -9.867 -13.828 1 94.81 269 ILE A CA 1
ATOM 1999 C C . ILE A 1 269 ? 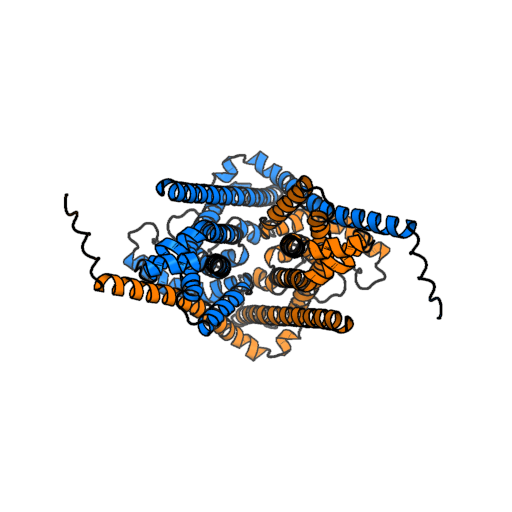-0.518 -10.812 -12.805 1 94.81 269 ILE A C 1
ATOM 2001 O O . ILE A 1 269 ? 0.382 -11.586 -13.141 1 94.81 269 ILE A O 1
ATOM 2005 N N . ALA A 1 270 ? -1.021 -10.797 -11.633 1 93.25 270 ALA A N 1
ATOM 2006 C CA . ALA A 1 270 ? -0.49 -11.609 -10.547 1 93.25 270 ALA A CA 1
ATOM 2007 C C . ALA A 1 270 ? -0.608 -13.102 -10.867 1 93.25 270 ALA A C 1
ATOM 2009 O O . ALA A 1 270 ? 0.295 -13.883 -10.555 1 93.25 270 ALA A O 1
ATOM 2010 N N . ASN A 1 271 ? -1.69 -13.492 -11.5 1 93.12 271 ASN A N 1
ATOM 2011 C CA . ASN A 1 271 ? -1.979 -14.906 -11.727 1 93.12 271 ASN A CA 1
ATOM 2012 C C . ASN A 1 271 ? -1.239 -15.438 -12.953 1 93.12 271 ASN A C 1
ATOM 2014 O O . ASN A 1 271 ? -0.896 -16.625 -13.016 1 93.12 271 ASN A O 1
ATOM 2018 N N . GLU A 1 272 ? -0.934 -14.508 -13.898 1 91.88 272 GLU A N 1
ATOM 2019 C CA . GLU A 1 272 ? -0.492 -15.039 -15.188 1 91.88 272 GLU A CA 1
ATOM 2020 C C . GLU A 1 272 ? 0.949 -14.633 -15.484 1 91.88 272 GLU A C 1
ATOM 2022 O O . GLU A 1 272 ? 1.544 -15.109 -16.453 1 91.88 272 GLU A O 1
ATOM 2027 N N . PHE A 1 273 ? 1.591 -13.812 -14.719 1 86.56 273 PHE A N 1
ATOM 2028 C CA . PHE A 1 273 ? 2.934 -13.328 -15.008 1 86.56 273 PHE A CA 1
ATOM 2029 C C . PHE A 1 273 ? 3.914 -14.484 -15.148 1 86.56 273 PHE A C 1
ATOM 2031 O O . PHE A 1 273 ? 4.836 -14.43 -15.961 1 86.56 273 PHE A O 1
ATOM 2038 N N . ALA A 1 274 ? 3.701 -15.531 -14.289 1 81.62 274 ALA A N 1
ATOM 2039 C CA . ALA A 1 274 ? 4.648 -16.641 -14.258 1 81.62 274 ALA A CA 1
ATOM 2040 C C . ALA A 1 274 ? 4.293 -17.703 -15.305 1 81.62 274 ALA A C 1
ATOM 2042 O O . ALA A 1 274 ? 5.086 -18.594 -15.586 1 81.62 274 ALA A O 1
ATOM 2043 N N . GLU A 1 275 ? 3.193 -17.547 -15.93 1 81.69 275 GLU A N 1
ATOM 2044 C CA . GLU A 1 275 ? 2.709 -18.547 -16.859 1 81.69 275 GLU A CA 1
ATOM 2045 C C . GLU A 1 275 ? 2.586 -17.984 -18.281 1 81.69 275 GLU A C 1
ATOM 2047 O O . GLU A 1 275 ? 1.683 -18.359 -19.031 1 81.69 275 GLU A O 1
ATOM 2052 N N . THR A 1 276 ? 3.432 -17.078 -18.531 1 83.69 276 THR A N 1
ATOM 2053 C CA . THR A 1 276 ? 3.377 -16.531 -19.891 1 83.69 276 THR A CA 1
ATOM 2054 C C . THR A 1 276 ? 3.754 -17.578 -20.922 1 83.69 276 THR A C 1
ATOM 2056 O O . THR A 1 276 ? 4.77 -18.266 -20.766 1 83.69 276 THR A O 1
ATOM 2059 N N . THR A 1 277 ? 2.922 -17.734 -21.906 1 84.06 277 THR A N 1
ATOM 2060 C CA . THR A 1 277 ? 3.07 -18.797 -22.891 1 84.06 277 THR A CA 1
ATOM 2061 C C . THR A 1 277 ? 3.715 -18.281 -24.156 1 84.06 277 THR A C 1
ATOM 2063 O O . THR A 1 277 ? 4.164 -19.062 -25 1 84.06 277 THR A O 1
ATOM 2066 N N . SER A 1 278 ? 3.652 -17 -24.344 1 89.38 278 SER A N 1
ATOM 2067 C CA . SER A 1 278 ? 4.203 -16.391 -25.531 1 89.38 278 SER A CA 1
ATOM 2068 C C . SER A 1 278 ? 4.656 -14.953 -25.266 1 89.38 278 SER A C 1
ATOM 2070 O O . SER A 1 278 ? 4.348 -14.391 -24.203 1 89.38 278 SER A O 1
ATOM 2072 N N . LYS A 1 279 ? 5.355 -14.523 -26.188 1 90.69 279 LYS A N 1
ATOM 2073 C CA . LYS A 1 279 ? 5.781 -13.125 -26.094 1 90.69 279 LYS A CA 1
ATOM 2074 C C . LYS A 1 279 ? 4.586 -12.18 -26.141 1 90.69 279 LYS A C 1
ATOM 2076 O O . LYS A 1 279 ? 4.578 -11.141 -25.484 1 90.69 279 LYS A O 1
ATOM 2081 N N . LEU A 1 280 ? 3.656 -12.578 -26.906 1 93.44 280 LEU A N 1
ATOM 2082 C CA . LEU A 1 280 ? 2.449 -11.766 -27.031 1 93.44 280 LEU A CA 1
ATOM 2083 C C . LEU A 1 280 ? 1.665 -11.766 -25.719 1 93.44 280 LEU A C 1
ATOM 2085 O O . LEU A 1 280 ? 1.095 -10.742 -25.344 1 93.44 280 LEU A O 1
ATOM 2089 N N . HIS A 1 281 ? 1.633 -12.906 -25.078 1 93.44 281 HIS A N 1
ATOM 2090 C CA . HIS A 1 281 ? 0.985 -13.008 -23.766 1 93.44 281 HIS A CA 1
ATOM 2091 C C . HIS A 1 281 ? 1.654 -12.094 -22.75 1 93.44 281 HIS A C 1
ATOM 2093 O O . HIS A 1 281 ? 0.975 -11.359 -22.031 1 93.44 281 HIS A O 1
ATOM 2099 N N . ALA A 1 282 ? 2.971 -12.094 -22.781 1 92.81 282 ALA A N 1
ATOM 2100 C CA . ALA A 1 282 ? 3.723 -11.219 -21.891 1 92.81 282 ALA A CA 1
ATOM 2101 C C . ALA A 1 282 ? 3.463 -9.75 -22.219 1 92.81 282 ALA A C 1
ATOM 2103 O O . ALA A 1 282 ? 3.295 -8.93 -21.312 1 92.81 282 ALA A O 1
ATOM 2104 N N . SER A 1 283 ? 3.43 -9.523 -23.422 1 94.75 283 SER A N 1
ATOM 2105 C CA . SER A 1 283 ? 3.162 -8.164 -23.875 1 94.75 283 SER A CA 1
ATOM 2106 C C . SER A 1 283 ? 1.753 -7.719 -23.5 1 94.75 283 SER A C 1
ATOM 2108 O O . SER A 1 283 ? 1.534 -6.559 -23.141 1 94.75 283 SER A O 1
ATOM 2110 N N . ALA A 1 284 ? 0.834 -8.586 -23.562 1 95.38 284 ALA A N 1
ATOM 2111 C CA . ALA A 1 284 ? -0.544 -8.281 -23.188 1 95.38 284 ALA A CA 1
ATOM 2112 C C . ALA A 1 284 ? -0.647 -7.945 -21.703 1 95.38 284 ALA A C 1
ATOM 2114 O O . ALA A 1 284 ? -1.384 -7.039 -21.312 1 95.38 284 ALA A O 1
ATOM 2115 N N . LEU A 1 285 ? 0.095 -8.688 -20.922 1 94.62 285 LEU A N 1
ATOM 2116 C CA . LEU A 1 285 ? 0.105 -8.414 -19.5 1 94.62 285 LEU A CA 1
ATOM 2117 C C . LEU A 1 285 ? 0.72 -7.047 -19.203 1 94.62 285 LEU A C 1
ATOM 2119 O O . LEU A 1 285 ? 0.229 -6.309 -18.344 1 94.62 285 LEU A O 1
ATOM 2123 N N . MET A 1 286 ? 1.734 -6.695 -19.969 1 94.38 286 MET A N 1
ATOM 2124 C CA . MET A 1 286 ? 2.352 -5.379 -19.812 1 94.38 286 MET A CA 1
ATOM 2125 C C . MET A 1 286 ? 1.386 -4.277 -20.234 1 94.38 286 MET A C 1
ATOM 2127 O O . MET A 1 286 ? 1.365 -3.203 -19.641 1 94.38 286 MET A O 1
ATOM 2131 N N . GLU A 1 287 ? 0.669 -4.594 -21.203 1 95.5 287 GLU A N 1
ATOM 2132 C CA . GLU A 1 287 ? -0.317 -3.613 -21.656 1 95.5 287 GLU A CA 1
ATOM 2133 C C . GLU A 1 287 ? -1.43 -3.441 -20.625 1 95.5 287 GLU A C 1
ATOM 2135 O O . GLU A 1 287 ? -1.95 -2.338 -20.438 1 95.5 287 GLU A O 1
ATOM 2140 N N . ILE A 1 288 ? -1.855 -4.551 -19.984 1 96.31 288 ILE A N 1
ATOM 2141 C CA . ILE A 1 288 ? -2.803 -4.438 -18.891 1 96.31 288 ILE A CA 1
ATOM 2142 C C . ILE A 1 288 ? -2.227 -3.529 -17.797 1 96.31 288 ILE A C 1
ATOM 2144 O O . ILE A 1 288 ? -2.943 -2.713 -17.219 1 96.31 288 ILE A O 1
ATOM 2148 N N . GLY A 1 289 ? -0.925 -3.709 -17.516 1 94.5 289 GLY A N 1
ATOM 2149 C CA . GLY A 1 289 ? -0.262 -2.838 -16.562 1 94.5 289 GLY A CA 1
ATOM 2150 C C . GLY A 1 289 ? -0.316 -1.373 -16.953 1 94.5 289 GLY A C 1
ATOM 2151 O O . GLY A 1 289 ? -0.604 -0.512 -16.125 1 94.5 289 GLY A O 1
ATOM 2152 N N . LEU A 1 290 ? -0.055 -1.087 -18.156 1 93.5 290 LEU A N 1
ATOM 2153 C CA . LEU A 1 290 ? -0.13 0.28 -18.656 1 93.5 290 LEU A CA 1
ATOM 2154 C C . LEU A 1 290 ? -1.55 0.825 -18.547 1 93.5 290 LEU A C 1
ATOM 2156 O O . LEU A 1 290 ? -1.747 1.984 -18.188 1 93.5 290 LEU A O 1
ATOM 2160 N N . LEU A 1 291 ? -2.436 -0.023 -18.922 1 94.88 291 LEU A N 1
ATOM 2161 C CA . LEU A 1 291 ? -3.84 0.362 -18.828 1 94.88 291 LEU A CA 1
ATOM 2162 C C . LEU A 1 291 ? -4.23 0.658 -17.391 1 94.88 291 LEU A C 1
ATOM 2164 O O . LEU A 1 291 ? -5.016 1.574 -17.125 1 94.88 291 LEU A O 1
ATOM 2168 N N . LEU A 1 292 ? -3.768 -0.168 -16.484 1 95.25 292 LEU A N 1
ATOM 2169 C CA . LEU A 1 292 ? -4.008 0.054 -15.062 1 95.25 292 LEU A CA 1
ATOM 2170 C C . LEU A 1 292 ? -3.521 1.436 -14.641 1 95.25 292 LEU A C 1
ATOM 2172 O O . LEU A 1 292 ? -4.215 2.145 -13.906 1 95.25 292 LEU A O 1
ATOM 2176 N N . LEU A 1 293 ? -2.357 1.843 -15.094 1 91.56 293 LEU A N 1
ATOM 2177 C CA . LEU A 1 293 ? -1.807 3.156 -14.781 1 91.56 293 LEU A CA 1
ATOM 2178 C C . LEU A 1 293 ? -2.697 4.266 -15.336 1 91.56 293 LEU A C 1
ATOM 2180 O O . LEU A 1 293 ? -2.992 5.234 -14.633 1 91.56 293 LEU A O 1
ATOM 2184 N N . VAL A 1 294 ? -3.121 4.109 -16.516 1 91.19 294 VAL A N 1
ATOM 2185 C CA . VAL A 1 294 ? -3.943 5.113 -17.188 1 91.19 294 VAL A CA 1
ATOM 2186 C C . VAL A 1 294 ? -5.301 5.211 -16.484 1 91.19 294 VAL A C 1
ATOM 2188 O O . VAL A 1 294 ? -5.781 6.312 -16.203 1 91.19 2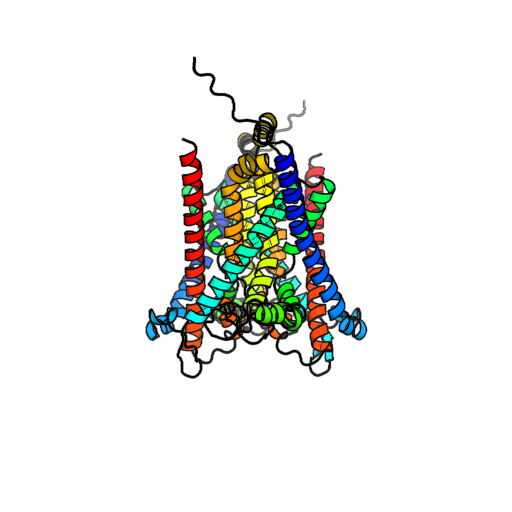94 VAL A O 1
ATOM 2191 N N . VAL A 1 295 ? -5.871 4.07 -16.219 1 92.75 295 VAL A N 1
ATOM 2192 C CA . VAL A 1 295 ? -7.195 4.043 -15.602 1 92.75 295 VAL A CA 1
ATOM 2193 C C . VAL A 1 295 ? -7.121 4.648 -14.203 1 92.75 295 VAL A C 1
ATOM 2195 O O . VAL A 1 295 ? -8.008 5.406 -13.797 1 92.75 295 VAL A O 1
ATOM 2198 N N . THR A 1 296 ? -6.086 4.309 -13.508 1 89.19 296 THR A N 1
ATOM 2199 C CA . THR A 1 296 ? -5.898 4.871 -12.172 1 89.19 296 THR A CA 1
ATOM 2200 C C . THR A 1 296 ? -5.797 6.395 -12.234 1 89.19 296 THR A C 1
ATOM 2202 O O . THR A 1 296 ? -6.434 7.098 -11.445 1 89.19 296 THR A O 1
ATOM 2205 N N . LEU A 1 297 ? -5.047 6.914 -13.156 1 87.88 297 LEU A N 1
ATOM 2206 C CA . LEU A 1 297 ? -4.883 8.352 -13.312 1 87.88 297 LEU A CA 1
ATOM 2207 C C . LEU A 1 297 ? -6.199 9.008 -13.711 1 87.88 297 LEU A C 1
ATOM 2209 O O . LEU A 1 297 ? -6.559 10.062 -13.18 1 87.88 297 LEU A O 1
ATOM 2213 N N . VAL A 1 298 ? -6.891 8.406 -14.625 1 91.19 298 VAL A N 1
ATOM 2214 C CA . VAL A 1 298 ? -8.148 8.953 -15.125 1 91.19 298 VAL A CA 1
ATOM 2215 C C . VAL A 1 298 ? -9.18 8.984 -14 1 91.19 298 VAL A C 1
ATOM 2217 O O . VAL A 1 298 ? -9.852 10 -13.789 1 91.19 298 VAL A O 1
ATOM 2220 N N . ILE A 1 299 ? -9.266 7.914 -13.32 1 87.06 299 ILE A N 1
ATOM 2221 C CA . ILE A 1 299 ? -10.258 7.812 -12.258 1 87.06 299 ILE A CA 1
ATOM 2222 C C . ILE A 1 299 ? -9.93 8.805 -11.141 1 87.06 299 ILE A C 1
ATOM 2224 O O . ILE A 1 299 ? -10.828 9.43 -10.57 1 87.06 299 ILE A O 1
ATOM 2228 N N . ASN A 1 300 ? -8.688 8.977 -10.852 1 82.12 300 ASN A N 1
ATOM 2229 C CA . ASN A 1 300 ? -8.266 9.922 -9.828 1 82.12 300 ASN A CA 1
ATOM 2230 C C . ASN A 1 300 ? -8.547 11.367 -10.242 1 82.12 300 ASN A C 1
ATOM 2232 O O . ASN A 1 300 ? -9.023 12.172 -9.438 1 82.12 300 ASN A O 1
ATOM 2236 N N . VAL A 1 301 ? -8.281 11.688 -11.422 1 86.25 301 VAL A N 1
ATOM 2237 C CA . VAL A 1 301 ? -8.523 13.031 -11.938 1 86.25 301 VAL A CA 1
ATOM 2238 C C . VAL A 1 301 ? -10.023 13.312 -11.977 1 86.25 301 VAL A C 1
ATOM 2240 O O . VAL A 1 301 ? -10.469 14.398 -11.594 1 86.25 301 VAL A O 1
ATOM 2243 N N . MET A 1 302 ? -10.727 12.344 -12.422 1 88.06 302 MET A N 1
ATOM 2244 C CA . MET A 1 302 ? -12.18 12.484 -12.461 1 88.06 302 MET A CA 1
ATOM 2245 C C . MET A 1 302 ? -12.75 12.672 -11.062 1 88.06 302 MET A C 1
ATOM 2247 O O . MET A 1 302 ? -13.648 13.492 -10.852 1 88.06 302 MET A O 1
ATOM 2251 N N . ALA A 1 303 ? -12.242 11.914 -10.172 1 81.44 303 ALA A N 1
ATOM 2252 C CA . ALA A 1 303 ? -12.68 12.031 -8.789 1 81.44 303 ALA A CA 1
ATOM 2253 C C . ALA A 1 303 ? -12.359 13.422 -8.227 1 81.44 303 ALA A C 1
ATOM 2255 O O . ALA A 1 303 ? -13.18 14.023 -7.531 1 81.44 303 ALA A O 1
ATOM 2256 N N . ARG A 1 304 ? -11.297 14.008 -8.594 1 80.19 304 ARG A N 1
ATOM 2257 C CA . ARG A 1 304 ? -10.891 15.344 -8.156 1 80.19 304 ARG A CA 1
ATOM 2258 C C . ARG A 1 304 ? -11.773 16.422 -8.773 1 80.19 304 ARG A C 1
ATOM 2260 O O . ARG A 1 304 ? -12.141 17.391 -8.102 1 80.19 304 ARG A O 1
ATOM 2267 N N . LEU A 1 305 ? -12.055 16.203 -10.039 1 84.31 305 LEU A N 1
ATOM 2268 C CA . LEU A 1 305 ? -12.883 17.172 -10.75 1 84.31 305 LEU A CA 1
ATOM 2269 C C . LEU A 1 305 ? -14.305 17.188 -10.195 1 84.31 305 LEU A C 1
ATOM 2271 O O . LEU A 1 305 ? -14.922 18.234 -10.07 1 84.31 305 LEU A O 1
ATOM 2275 N N . LEU A 1 306 ? -14.766 16.031 -9.961 1 76.31 306 LEU A N 1
ATOM 2276 C CA . LEU A 1 306 ? -16.109 15.914 -9.398 1 76.31 306 LEU A CA 1
ATOM 2277 C C . LEU A 1 306 ? -16.172 16.562 -8.023 1 76.31 306 LEU A C 1
ATOM 2279 O O . LEU A 1 306 ? -17.141 17.281 -7.715 1 76.31 306 LEU A O 1
ATOM 2283 N N . LEU A 1 307 ? -15.156 16.453 -7.34 1 69.25 307 LEU A N 1
ATOM 2284 C CA . LEU A 1 307 ? -15.141 16.953 -5.973 1 69.25 307 LEU A CA 1
ATOM 2285 C C . LEU A 1 307 ? -14.875 18.453 -5.953 1 69.25 307 LEU A C 1
ATOM 2287 O O . LEU A 1 307 ? -15.391 19.172 -5.09 1 69.25 307 LEU A O 1
ATOM 2291 N N . TRP A 1 308 ? -14.07 18.969 -6.867 1 67.75 308 TRP A N 1
ATOM 2292 C CA . TRP A 1 308 ? -13.836 20.391 -7.012 1 67.75 308 TRP A CA 1
ATOM 2293 C C . TRP A 1 308 ? -15.117 21.109 -7.418 1 67.75 308 TRP A C 1
ATOM 2295 O O . TRP A 1 308 ? -15.391 22.219 -6.953 1 67.75 308 TRP A O 1
ATOM 2305 N N . GLY A 1 309 ? -15.852 20.484 -8.266 1 65.94 309 GLY A N 1
ATOM 2306 C CA . GLY A 1 309 ? -17.125 21.078 -8.656 1 65.94 309 GLY A CA 1
ATOM 2307 C C . GLY A 1 309 ? -18.094 21.203 -7.496 1 65.94 309 GLY A C 1
ATOM 2308 O O . GLY A 1 309 ? -18.844 22.188 -7.418 1 65.94 309 GLY A O 1
ATOM 2309 N N . MET A 1 310 ? -18.016 20.312 -6.641 1 61.84 310 MET A N 1
ATOM 2310 C CA . MET A 1 310 ? -18.906 20.328 -5.488 1 61.84 310 MET A CA 1
ATOM 2311 C C . MET A 1 310 ? -18.5 21.422 -4.496 1 61.84 310 MET A C 1
ATOM 2313 O O . MET A 1 310 ? -19.344 22 -3.826 1 61.84 310 MET A O 1
ATOM 2317 N N . THR A 1 311 ? -17.219 21.656 -4.367 1 58.91 311 THR A N 1
ATOM 2318 C CA . THR A 1 311 ? -16.734 22.672 -3.441 1 58.91 311 THR A CA 1
ATOM 2319 C C . THR A 1 311 ? -16.953 24.078 -4.008 1 58.91 311 THR A C 1
ATOM 2321 O O . THR A 1 311 ? -17.141 25.031 -3.256 1 58.91 311 THR A O 1
ATOM 2324 N N . ARG A 1 312 ? -16.891 24.203 -5.223 1 57.66 312 ARG A N 1
ATOM 2325 C CA . ARG A 1 312 ? -17.156 25.5 -5.836 1 57.66 312 ARG A CA 1
ATOM 2326 C C . ARG A 1 312 ? -18.641 25.875 -5.719 1 57.66 312 ARG A C 1
ATOM 2328 O O . ARG A 1 312 ? -18.984 27.031 -5.508 1 57.66 312 ARG A O 1
ATOM 2335 N N . GLN A 1 313 ? -19.406 24.906 -5.973 1 51.94 313 GLN A N 1
ATOM 2336 C CA . GLN A 1 313 ? -20.828 25.219 -5.875 1 51.94 313 GLN A CA 1
ATOM 2337 C C . GLN A 1 313 ? -21.219 25.547 -4.438 1 51.94 313 GLN A C 1
ATOM 2339 O O . GLN A 1 313 ? -22.062 26.406 -4.199 1 51.94 313 GLN A O 1
ATOM 2344 N N . ALA A 1 314 ? -20.672 24.891 -3.523 1 50.22 314 ALA A N 1
ATOM 2345 C CA . ALA A 1 314 ? -20.969 25.188 -2.125 1 50.22 314 ALA A CA 1
ATOM 2346 C C . ALA A 1 314 ? -20.438 26.562 -1.738 1 50.22 314 ALA A C 1
ATOM 2348 O O . ALA A 1 314 ? -21.062 27.281 -0.947 1 50.22 314 ALA A O 1
ATOM 2349 N N . ALA A 1 315 ? -19.359 26.953 -2.25 1 49.59 315 ALA A N 1
ATOM 2350 C CA . ALA A 1 315 ? -18.859 28.312 -2.02 1 49.59 315 ALA A CA 1
ATOM 2351 C C . ALA A 1 315 ? -19.719 29.344 -2.736 1 49.59 315 ALA A C 1
ATOM 2353 O O . ALA A 1 315 ? -19.891 30.453 -2.246 1 49.59 315 ALA A O 1
ATOM 2354 N N . GLY A 1 316 ? -20.141 28.969 -3.93 1 45.38 316 GLY A N 1
ATOM 2355 C CA . GLY A 1 316 ? -20.984 29.906 -4.652 1 45.38 316 GLY A CA 1
ATOM 2356 C C . GLY A 1 316 ? -22.375 30.031 -4.07 1 45.38 316 GLY A C 1
ATOM 2357 O O . GLY A 1 316 ? -23.125 30.953 -4.418 1 45.38 316 GLY A O 1
ATOM 2358 N N . GLY A 1 317 ? -22.875 29.047 -3.58 1 39.66 317 GLY A N 1
ATOM 2359 C CA . GLY A 1 317 ? -24.203 29.266 -3.025 1 39.66 317 GLY A CA 1
ATOM 2360 C C . GLY A 1 317 ? -24.203 30.156 -1.803 1 39.66 317 GLY A C 1
ATOM 2361 O O . GLY A 1 317 ? -25.25 30.453 -1.231 1 39.66 317 GLY A O 1
ATOM 2362 N N . ALA A 1 318 ? -23.141 30.312 -1.104 1 38.47 318 ALA A N 1
ATOM 2363 C CA . ALA A 1 318 ? -23.109 31.266 0.011 1 38.47 318 ALA A CA 1
ATOM 2364 C C . ALA A 1 318 ? -22.922 32.688 -0.486 1 38.47 318 ALA A C 1
ATOM 2366 O O . ALA A 1 318 ? -22.672 33.594 0.305 1 38.47 318 ALA A O 1
ATOM 2367 N N . LYS A 1 319 ? -23.047 33.062 -1.763 1 33.31 319 LYS A N 1
ATOM 2368 C CA . LYS A 1 319 ? -23.281 34.469 -2.064 1 33.31 319 LYS A CA 1
ATOM 2369 C C . LYS A 1 319 ? -24.766 34.812 -1.997 1 33.31 319 LYS A C 1
ATOM 2371 O O . LYS A 1 319 ? -25.609 34.031 -2.49 1 33.31 319 LYS A O 1
ATOM 2376 N N . MET B 1 1 ? -44.312 48.5 9.086 1 32.84 1 MET B N 1
ATOM 2377 C CA . MET B 1 1 ? -43.688 47.812 10.219 1 32.84 1 MET B CA 1
ATOM 2378 C C . MET B 1 1 ? -44.125 46.375 10.305 1 32.84 1 MET B C 1
ATOM 2380 O O . MET B 1 1 ? -45.094 46.062 11.008 1 32.84 1 MET B O 1
ATOM 2384 N N . THR B 1 2 ? -44.125 45.594 9.234 1 39.84 2 THR B N 1
ATOM 2385 C CA . THR B 1 2 ? -44.594 44.219 9.133 1 39.84 2 THR B CA 1
ATOM 2386 C C . THR B 1 2 ? -43.812 43.312 10.062 1 39.84 2 THR B C 1
ATOM 2388 O O . THR B 1 2 ? -42.594 43.281 10.031 1 39.84 2 THR B 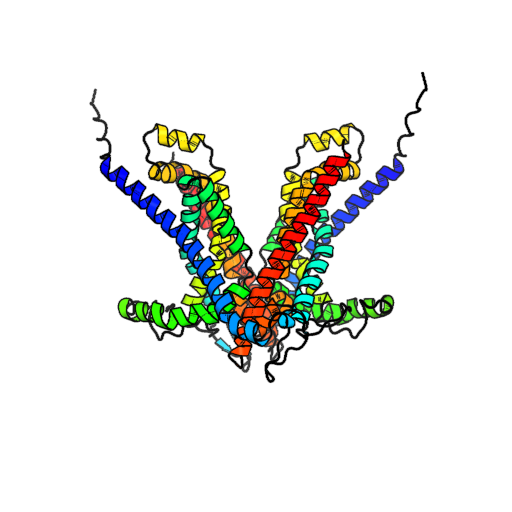O 1
ATOM 2391 N N . ASN B 1 3 ? -44.344 42.938 11.242 1 39.34 3 ASN B N 1
ATOM 2392 C CA . ASN B 1 3 ? -43.906 42 12.266 1 39.34 3 ASN B CA 1
ATOM 2393 C C . ASN B 1 3 ? -43.562 40.656 11.672 1 39.34 3 ASN B C 1
ATOM 2395 O O . ASN B 1 3 ? -44.469 39.906 11.266 1 39.34 3 ASN B O 1
ATOM 2399 N N . GLU B 1 4 ? -42.625 40.531 10.82 1 43 4 GLU B N 1
ATOM 2400 C CA . GLU B 1 4 ? -42.188 39.188 10.438 1 43 4 GLU B CA 1
ATOM 2401 C C . GLU B 1 4 ? -41.969 38.312 11.656 1 43 4 GLU B C 1
ATOM 2403 O O . GLU B 1 4 ? -41.125 38.625 12.5 1 43 4 GLU B O 1
ATOM 2408 N N . THR B 1 5 ? -43 37.688 12.18 1 45.72 5 THR B N 1
ATOM 2409 C CA . THR B 1 5 ? -42.969 36.656 13.234 1 45.72 5 THR B CA 1
ATOM 2410 C C . THR B 1 5 ? -41.812 35.688 13.023 1 45.72 5 THR B C 1
ATOM 2412 O O . THR B 1 5 ? -41.656 35.125 11.938 1 45.72 5 THR B O 1
ATOM 2415 N N . PRO B 1 6 ? -40.781 35.844 13.789 1 48.38 6 PRO B N 1
ATOM 2416 C CA . PRO B 1 6 ? -39.688 34.875 13.672 1 48.38 6 PRO B CA 1
ATOM 2417 C C . PRO B 1 6 ? -40.188 33.438 13.539 1 48.38 6 PRO B C 1
ATOM 2419 O O . PRO B 1 6 ? -41.25 33.094 14.047 1 48.38 6 PRO B O 1
ATOM 2422 N N . SER B 1 7 ? -40 32.781 12.453 1 50 7 SER B N 1
ATOM 2423 C CA . SER B 1 7 ? -40.312 31.359 12.273 1 50 7 SER B CA 1
ATOM 2424 C C . SER B 1 7 ? -40.156 30.594 13.578 1 50 7 SER B C 1
ATOM 2426 O O . SER B 1 7 ? -39.219 30.844 14.344 1 50 7 SER B O 1
ATOM 2428 N N . PRO B 1 8 ? -41.219 29.969 14.102 1 48.25 8 PRO B N 1
ATOM 2429 C CA . PRO B 1 8 ? -41.188 29.219 15.367 1 48.25 8 PRO B CA 1
ATOM 2430 C C . PRO B 1 8 ? -39.938 28.359 15.508 1 48.25 8 PRO B C 1
ATOM 2432 O O . PRO B 1 8 ? -39.375 27.891 14.5 1 48.25 8 PRO B O 1
ATOM 2435 N N . PRO B 1 9 ? -39.156 28.516 16.531 1 47.5 9 PRO B N 1
ATOM 2436 C CA . PRO B 1 9 ? -38.031 27.641 16.766 1 47.5 9 PRO B CA 1
ATOM 2437 C C . PRO B 1 9 ? -38.344 26.172 16.547 1 47.5 9 PRO B C 1
ATOM 2439 O O . PRO B 1 9 ? -39.438 25.719 16.828 1 47.5 9 PRO B O 1
ATOM 2442 N N . ILE B 1 10 ? -37.906 25.625 15.383 1 49.28 10 ILE B N 1
ATOM 2443 C CA . ILE B 1 10 ? -38.094 24.188 15.211 1 49.28 10 ILE B CA 1
ATOM 2444 C C . ILE B 1 10 ? -38.094 23.5 16.578 1 49.28 10 ILE B C 1
ATOM 2446 O O . ILE B 1 10 ? -37.281 23.812 17.438 1 49.28 10 ILE B O 1
ATOM 2450 N N . ALA B 1 11 ? -39.156 22.828 16.875 1 51.88 11 ALA B N 1
ATOM 2451 C CA . ALA B 1 11 ? -39.5 22.203 18.141 1 51.88 11 ALA B CA 1
ATOM 2452 C C . ALA B 1 11 ? -38.312 21.469 18.75 1 51.88 11 ALA B C 1
ATOM 2454 O O . ALA B 1 11 ? -37.594 20.75 18.047 1 51.88 11 ALA B O 1
ATOM 2455 N N . PRO B 1 12 ? -37.844 21.719 19.906 1 54.41 12 PRO B N 1
ATOM 2456 C CA . PRO B 1 12 ? -36.719 21.172 20.656 1 54.41 12 PRO B CA 1
ATOM 2457 C C . PRO B 1 12 ? -36.625 19.641 20.547 1 54.41 12 PRO B C 1
ATOM 2459 O O . PRO B 1 12 ? -35.531 19.094 20.594 1 54.41 12 PRO B O 1
ATOM 2462 N N . SER B 1 13 ? -37.781 19.031 20.312 1 53.41 13 SER B N 1
ATOM 2463 C CA . SER B 1 13 ? -37.781 17.578 20.391 1 53.41 13 SER B CA 1
ATOM 2464 C C . SER B 1 13 ? -37.094 16.953 19.188 1 53.41 13 SER B C 1
ATOM 2466 O O . SER B 1 13 ? -36.375 15.961 19.312 1 53.41 13 SER B O 1
ATOM 2468 N N . LYS B 1 14 ? -37.438 17.422 18.031 1 54.31 14 LYS B N 1
ATOM 2469 C CA . LYS B 1 14 ? -36.906 16.844 16.797 1 54.31 14 LYS B CA 1
ATOM 2470 C C . LYS B 1 14 ? -35.406 17.016 16.734 1 54.31 14 LYS B C 1
ATOM 2472 O O . LYS B 1 14 ? -34.688 16.156 16.203 1 54.31 14 LYS B O 1
ATOM 2477 N N . ARG B 1 15 ? -35 18.062 17.375 1 64.56 15 ARG B N 1
ATOM 2478 C CA . ARG B 1 15 ? -33.562 18.375 17.406 1 64.56 15 ARG B CA 1
ATOM 2479 C C . ARG B 1 15 ? -32.812 17.375 18.281 1 64.56 15 ARG B C 1
ATOM 2481 O O . ARG B 1 15 ? -31.719 16.906 17.906 1 64.56 15 ARG B O 1
ATOM 2488 N N . LEU B 1 16 ? -33.562 16.922 19.359 1 66.25 16 LEU B N 1
ATOM 2489 C CA . LEU B 1 16 ? -32.969 15.961 20.281 1 66.25 16 LEU B CA 1
ATOM 2490 C C . LEU B 1 16 ? -32.844 14.586 19.641 1 66.25 16 LEU B C 1
ATOM 2492 O O . LEU B 1 16 ? -31.859 13.891 19.812 1 66.25 16 LEU B O 1
ATOM 2496 N N . ASN B 1 17 ? -33.719 14.336 18.656 1 81.62 17 ASN B N 1
ATOM 2497 C CA . ASN B 1 17 ? -33.75 13.008 18.047 1 81.62 17 ASN B CA 1
ATOM 2498 C C . ASN B 1 17 ? -32.688 12.852 16.984 1 81.62 17 ASN B C 1
ATOM 2500 O O . ASN B 1 17 ? -32.031 11.805 16.906 1 81.62 17 ASN B O 1
ATOM 2504 N N . ALA B 1 18 ? -32.375 13.891 16.375 1 82.06 18 ALA B N 1
ATOM 2505 C CA . ALA B 1 18 ? -31.375 13.82 15.32 1 82.06 18 ALA B CA 1
ATOM 2506 C C . ALA B 1 18 ? -29.969 13.656 15.914 1 82.06 18 ALA B C 1
ATOM 2508 O O . ALA B 1 18 ? -29.141 12.922 15.367 1 82.06 18 ALA B O 1
ATOM 2509 N N . ASP B 1 19 ? -29.734 14.25 17.078 1 88.69 19 ASP B N 1
ATOM 2510 C CA . ASP B 1 19 ? -28.438 14.156 17.75 1 88.69 19 ASP B CA 1
ATOM 2511 C C . ASP B 1 19 ? -28.203 12.75 18.281 1 88.69 19 ASP B C 1
ATOM 2513 O O . ASP B 1 19 ? -27.078 12.234 18.203 1 88.69 19 ASP B O 1
ATOM 2517 N N . LEU B 1 20 ? -29.297 12.242 18.75 1 89.81 20 LEU B N 1
ATOM 2518 C CA . LEU B 1 20 ? -29.172 10.891 19.266 1 89.81 20 LEU B CA 1
ATOM 2519 C C . LEU B 1 20 ? -28.953 9.883 18.141 1 89.81 20 LEU B C 1
ATOM 2521 O O . LEU B 1 20 ? -28.156 8.953 18.281 1 89.81 20 LEU B O 1
ATOM 2525 N N . VAL B 1 21 ? -29.625 10.094 17.109 1 91.31 21 VAL B N 1
ATOM 2526 C CA . VAL B 1 21 ? -29.484 9.211 15.945 1 91.31 21 VAL B CA 1
ATOM 2527 C C . VAL B 1 21 ? -28.078 9.344 15.367 1 91.31 21 VAL B C 1
ATOM 2529 O O . VAL B 1 21 ? -27.438 8.344 15.039 1 91.31 21 VAL B O 1
ATOM 2532 N N . PHE B 1 22 ? -27.641 10.562 15.367 1 89.88 22 PHE B N 1
ATOM 2533 C CA . PHE B 1 22 ? -26.312 10.82 14.836 1 89.88 22 PHE B CA 1
ATOM 2534 C C . PHE B 1 22 ? -25.25 10.172 15.711 1 89.88 22 PHE B C 1
ATOM 2536 O O . PHE B 1 22 ? -24.312 9.539 15.203 1 89.88 22 PHE B O 1
ATOM 2543 N N . LYS B 1 23 ? -25.359 10.281 16.906 1 90.88 23 LYS B N 1
ATOM 2544 C CA . LYS B 1 23 ? -24.422 9.688 17.859 1 90.88 23 LYS B CA 1
ATOM 2545 C C . LYS B 1 23 ? -24.422 8.164 17.75 1 90.88 23 LYS B C 1
ATOM 2547 O O . LYS B 1 23 ? -23.375 7.531 17.766 1 90.88 23 LYS B O 1
ATOM 2552 N N . ALA B 1 24 ? -25.578 7.637 17.578 1 93.56 24 ALA B N 1
ATOM 2553 C CA . ALA B 1 24 ? -25.703 6.184 17.5 1 93.56 24 ALA B CA 1
ATOM 2554 C C . ALA B 1 24 ? -25.125 5.641 16.203 1 93.56 24 ALA B C 1
ATOM 2556 O O . ALA B 1 24 ? -24.438 4.609 16.203 1 93.56 24 ALA B O 1
ATOM 2557 N N . VAL B 1 25 ? -25.328 6.316 15.148 1 92.88 25 VAL B N 1
ATOM 2558 C CA . VAL B 1 25 ? -24.859 5.867 13.836 1 92.88 25 VAL B CA 1
ATOM 2559 C C . VAL B 1 25 ? -23.344 5.938 13.781 1 92.88 25 VAL B C 1
ATOM 2561 O O . VAL B 1 25 ? -22.688 4.984 13.344 1 92.88 25 VAL B O 1
ATOM 2564 N N . THR B 1 26 ? -22.828 6.992 14.266 1 91.94 26 THR B N 1
ATOM 2565 C CA . THR B 1 26 ? -21.375 7.145 14.219 1 91.94 26 THR B CA 1
ATOM 2566 C C . THR B 1 26 ? -20.688 6.164 15.172 1 91.94 26 THR B C 1
ATOM 2568 O O . THR B 1 26 ? -19.625 5.621 14.867 1 91.94 26 THR B O 1
ATOM 2571 N N . ALA B 1 27 ? -21.312 5.957 16.281 1 93.25 27 ALA B N 1
ATOM 2572 C CA . ALA B 1 27 ? -20.797 4.961 17.203 1 93.25 27 ALA B CA 1
ATOM 2573 C C . ALA B 1 27 ? -20.828 3.562 16.594 1 93.25 27 ALA B C 1
ATOM 2575 O O . ALA B 1 27 ? -19.891 2.777 16.766 1 93.25 27 ALA B O 1
ATOM 2576 N N . ALA B 1 28 ? -21.875 3.307 15.93 1 95.12 28 ALA B N 1
ATOM 2577 C CA . ALA B 1 28 ? -22.016 2.014 15.266 1 95.12 28 ALA B CA 1
ATOM 2578 C C . ALA B 1 28 ? -20.906 1.818 14.219 1 95.12 28 ALA B C 1
ATOM 2580 O O . ALA B 1 28 ? -20.375 0.717 14.07 1 95.12 28 ALA B O 1
ATOM 2581 N N . PHE B 1 29 ? -20.594 2.857 13.539 1 93 29 PHE B N 1
ATOM 2582 C CA . PHE B 1 29 ? -19.531 2.789 12.539 1 93 29 PHE B CA 1
ATOM 2583 C C . PHE B 1 29 ? -18.188 2.518 13.195 1 93 29 PHE B C 1
ATOM 2585 O O . PHE B 1 29 ? -17.438 1.634 12.758 1 93 29 PHE B O 1
ATOM 2592 N N . ALA B 1 30 ? -17.938 3.209 14.234 1 92.5 30 ALA B N 1
ATOM 2593 C CA . ALA B 1 30 ? -16.672 3.037 14.938 1 92.5 30 ALA B CA 1
ATOM 2594 C C . ALA B 1 30 ? -16.562 1.63 15.523 1 92.5 30 ALA B C 1
ATOM 2596 O O . ALA B 1 30 ? -15.523 0.978 15.383 1 92.5 30 ALA B O 1
ATOM 2597 N N . PHE B 1 31 ? -17.578 1.146 16.047 1 93.75 31 PHE B N 1
ATOM 2598 C CA . PHE B 1 31 ? -17.562 -0.169 16.672 1 93.75 31 PHE B CA 1
ATOM 2599 C C . PHE B 1 31 ? -17.484 -1.271 15.625 1 93.75 31 PHE B C 1
ATOM 2601 O O . PHE B 1 31 ? -16.891 -2.324 15.875 1 93.75 31 PHE B O 1
ATOM 2608 N N . SER B 1 32 ? -18.062 -1.024 14.5 1 93.06 32 SER B N 1
ATOM 2609 C CA . SER B 1 32 ? -17.969 -2.004 13.422 1 93.06 32 SER B CA 1
ATOM 2610 C C . SER B 1 32 ? -16.531 -2.227 12.992 1 93.06 32 SER B C 1
ATOM 2612 O O . SER B 1 32 ? -16.125 -3.357 12.719 1 93.06 32 SER B O 1
ATOM 2614 N N . ILE B 1 33 ? -15.812 -1.176 12.938 1 89 33 ILE B N 1
ATOM 2615 C CA . ILE B 1 33 ? -14.406 -1.283 12.555 1 89 33 ILE B CA 1
ATOM 2616 C C . ILE B 1 33 ? -13.648 -2.092 13.602 1 89 33 ILE B C 1
ATOM 2618 O O . ILE B 1 33 ? -12.844 -2.963 13.258 1 89 33 ILE B O 1
ATOM 2622 N N . LEU B 1 34 ? -13.906 -1.826 14.844 1 90.44 34 LEU B N 1
ATOM 2623 C CA . LEU B 1 34 ? -13.258 -2.537 15.938 1 90.44 34 LEU B CA 1
ATOM 2624 C C . LEU B 1 34 ? -13.648 -4.012 15.938 1 90.44 34 LEU B C 1
ATOM 2626 O O . LEU B 1 34 ? -12.805 -4.879 16.203 1 90.44 34 LEU B O 1
ATOM 2630 N N . LEU B 1 35 ? -14.844 -4.25 15.609 1 91.94 35 LEU B N 1
ATOM 2631 C CA . LEU B 1 35 ? -15.336 -5.621 15.547 1 91.94 35 LEU B CA 1
ATOM 2632 C C . LEU B 1 35 ? -14.664 -6.391 14.414 1 91.94 35 LEU B C 1
ATOM 2634 O O . LEU B 1 35 ? -14.297 -7.555 14.578 1 91.94 35 LEU B O 1
ATOM 2638 N N . ILE B 1 36 ? -14.523 -5.746 13.289 1 87.81 36 ILE B N 1
ATOM 2639 C CA . ILE B 1 36 ? -13.875 -6.371 12.133 1 87.81 36 ILE B CA 1
ATOM 2640 C C . ILE B 1 36 ? -12.43 -6.723 12.484 1 87.81 36 ILE B C 1
ATOM 2642 O O . ILE B 1 36 ? -11.961 -7.828 12.195 1 87.81 36 ILE B O 1
ATOM 2646 N N . LEU B 1 37 ? -11.75 -5.82 13.086 1 86.62 37 LEU B N 1
ATOM 2647 C CA . LEU B 1 37 ? -10.375 -6.043 13.508 1 86.62 37 LEU B CA 1
ATOM 2648 C C . LEU B 1 37 ? -10.281 -7.219 14.477 1 86.62 37 LEU B C 1
ATOM 2650 O O . LEU B 1 37 ? -9.414 -8.086 14.328 1 86.62 37 LEU B O 1
ATOM 2654 N N . ALA B 1 38 ? -11.156 -7.242 15.461 1 90.94 38 ALA B N 1
ATOM 2655 C CA . ALA B 1 38 ? -11.164 -8.305 16.453 1 90.94 38 ALA B CA 1
ATOM 2656 C C . ALA B 1 38 ? -11.469 -9.656 15.82 1 90.94 38 ALA B C 1
ATOM 2658 O O . ALA B 1 38 ? -10.812 -10.656 16.125 1 90.94 38 ALA B O 1
ATOM 2659 N N . LEU B 1 39 ? -12.438 -9.68 14.945 1 89.25 39 LEU B N 1
ATOM 2660 C CA . LEU B 1 39 ? -12.82 -10.922 14.281 1 89.25 39 LEU B CA 1
ATOM 2661 C C . LEU B 1 39 ? -11.688 -11.438 13.398 1 89.25 39 LEU B C 1
ATOM 2663 O O . LEU B 1 39 ? -11.414 -12.641 13.375 1 89.25 39 LEU B O 1
ATOM 2667 N N . MET B 1 40 ? -11.062 -10.523 12.648 1 87.25 40 MET B N 1
ATOM 2668 C CA . MET B 1 40 ? -9.953 -10.906 11.781 1 87.25 40 MET B CA 1
ATOM 2669 C C . MET B 1 40 ? -8.805 -11.508 12.586 1 87.25 40 MET B C 1
ATOM 2671 O O . MET B 1 40 ? -8.273 -12.555 12.234 1 87.25 40 MET B O 1
ATOM 2675 N N . THR B 1 41 ? -8.445 -10.883 13.695 1 87.88 41 THR B N 1
ATOM 2676 C CA . THR B 1 41 ? -7.34 -11.336 14.531 1 87.88 41 THR B CA 1
ATOM 2677 C C . THR B 1 41 ? -7.676 -12.664 15.195 1 87.88 41 THR B C 1
ATOM 2679 O O . THR B 1 41 ? -6.855 -13.586 15.211 1 87.88 41 THR B O 1
ATOM 2682 N N . LEU B 1 42 ? -8.898 -12.797 15.711 1 92.44 42 LEU B N 1
ATOM 2683 C CA . LEU B 1 42 ? -9.32 -14.016 16.391 1 92.44 42 LEU B CA 1
ATOM 2684 C C . LEU B 1 42 ? -9.383 -15.195 15.43 1 92.44 42 LEU B C 1
ATOM 2686 O O . LEU B 1 42 ? -8.953 -16.297 15.773 1 92.44 42 LEU B O 1
ATOM 2690 N N . GLU B 1 43 ? -9.867 -14.922 14.297 1 90.94 43 GLU B N 1
ATOM 2691 C CA . GLU B 1 43 ? -9.984 -16 13.32 1 90.94 43 GLU B CA 1
ATOM 2692 C C . GLU B 1 43 ? -8.609 -16.438 12.828 1 90.94 43 GLU B C 1
ATOM 2694 O O . GLU B 1 43 ? -8.391 -17.625 12.547 1 90.94 43 GLU B O 1
ATOM 2699 N N . MET B 1 44 ? -7.75 -15.484 12.648 1 91 44 MET B N 1
ATOM 2700 C CA . MET B 1 44 ? -6.395 -15.836 12.234 1 91 44 MET B CA 1
ATOM 2701 C C . MET B 1 44 ? -5.715 -16.703 13.281 1 91 44 MET B C 1
ATOM 2703 O O . MET B 1 44 ? -5.035 -17.672 12.945 1 91 44 MET B O 1
ATOM 2707 N N . VAL B 1 45 ? -5.949 -16.406 14.547 1 94.19 45 VAL B N 1
ATOM 2708 C CA . VAL B 1 45 ? -5.367 -17.188 15.633 1 94.19 45 VAL B CA 1
ATOM 2709 C C . VAL B 1 45 ? -5.996 -18.578 15.664 1 94.19 45 VAL B C 1
ATOM 2711 O O . VAL B 1 45 ? -5.289 -19.578 15.766 1 94.19 45 VAL B O 1
ATOM 2714 N N . LYS B 1 46 ? -7.289 -18.609 15.539 1 94.62 46 LYS B N 1
ATOM 2715 C CA . LYS B 1 46 ? -8.016 -19.875 15.57 1 94.62 46 LYS B CA 1
ATOM 2716 C C . LYS B 1 46 ? -7.574 -20.797 14.422 1 94.62 46 LYS B C 1
ATOM 2718 O O . LYS B 1 46 ? -7.324 -21.984 14.625 1 94.62 46 LYS B O 1
ATOM 2723 N N . GLU B 1 47 ? -7.406 -20.219 13.25 1 93.31 47 GLU B N 1
ATOM 2724 C CA . GLU B 1 47 ? -7.055 -21 12.062 1 93.31 47 GLU B CA 1
ATOM 2725 C C . GLU B 1 47 ? -5.594 -21.438 12.109 1 93.31 47 GLU B C 1
ATOM 2727 O O . GLU B 1 47 ? -5.191 -22.359 11.398 1 93.31 47 GLU B O 1
ATOM 2732 N N . SER B 1 48 ? -4.777 -20.766 12.914 1 95.25 48 SER B N 1
ATOM 2733 C CA . SER B 1 48 ? -3.361 -21.094 13.031 1 95.25 48 SER B CA 1
ATOM 2734 C C . SER B 1 48 ? -3.121 -22.156 14.102 1 95.25 48 SER B C 1
ATOM 2736 O O . SER B 1 48 ? -2.027 -22.719 14.195 1 95.25 48 SER B O 1
ATOM 2738 N N . LEU B 1 49 ? -4.125 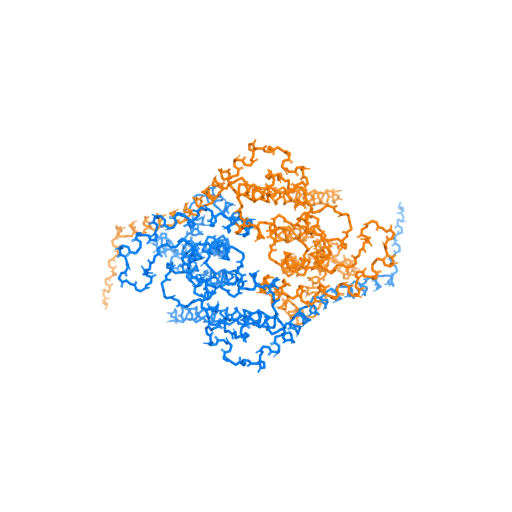-22.547 14.898 1 95.81 49 LEU B N 1
ATOM 2739 C CA . LEU B 1 49 ? -3.959 -23.375 16.078 1 95.81 49 LEU B CA 1
ATOM 2740 C C . LEU B 1 49 ? -3.479 -24.766 15.711 1 95.81 49 LEU B C 1
ATOM 2742 O O . LEU B 1 49 ? -2.602 -25.328 16.375 1 95.81 49 LEU B O 1
ATOM 2746 N N . PRO B 1 50 ? -4 -25.406 14.68 1 95.62 50 PRO B N 1
ATOM 2747 C CA . PRO B 1 50 ? -3.502 -26.734 14.32 1 95.62 50 PRO B CA 1
ATOM 2748 C C . PRO B 1 50 ? -2.002 -26.75 14.031 1 95.62 50 PRO B C 1
ATOM 2750 O O . PRO B 1 50 ? -1.294 -27.656 14.453 1 95.62 50 PRO B O 1
ATOM 2753 N N . ALA B 1 51 ? -1.519 -25.781 13.328 1 95.88 51 ALA B N 1
ATOM 2754 C CA . ALA B 1 51 ? -0.09 -25.688 13.039 1 95.88 51 ALA B CA 1
ATOM 2755 C C . ALA B 1 51 ? 0.706 -25.375 14.305 1 95.88 51 ALA B C 1
ATOM 2757 O O . ALA B 1 51 ? 1.792 -25.922 14.516 1 95.88 51 ALA B O 1
ATOM 2758 N N . ILE B 1 52 ? 0.134 -24.547 15.195 1 95.94 52 ILE B N 1
ATOM 2759 C CA . ILE B 1 52 ? 0.8 -24.172 16.438 1 95.94 52 ILE B CA 1
ATOM 2760 C C . ILE B 1 52 ? 0.938 -25.406 17.328 1 95.94 52 ILE B C 1
ATOM 2762 O O . ILE B 1 52 ? 1.981 -25.609 17.953 1 95.94 52 ILE B O 1
ATOM 2766 N N . LYS B 1 53 ? -0.052 -26.172 17.344 1 96 53 LYS B N 1
ATOM 2767 C CA . LYS B 1 53 ? -0.036 -27.375 18.156 1 96 53 LYS B CA 1
ATOM 2768 C C . LYS B 1 53 ? 0.92 -28.422 17.578 1 96 53 LYS B C 1
ATOM 2770 O O . LYS B 1 53 ? 1.598 -29.125 18.328 1 96 53 LYS B O 1
ATOM 2775 N N . ALA B 1 54 ? 1.02 -28.438 16.312 1 94.56 54 ALA B N 1
ATOM 2776 C CA . ALA B 1 54 ? 1.827 -29.453 15.641 1 94.56 54 ALA B CA 1
ATOM 2777 C C . ALA B 1 54 ? 3.312 -29.125 15.734 1 94.56 54 ALA B C 1
ATOM 2779 O O . ALA B 1 54 ? 4.148 -30.016 15.906 1 94.56 54 ALA B O 1
ATOM 2780 N N . PHE B 1 55 ? 3.68 -27.844 15.648 1 94.5 55 PHE B N 1
ATOM 2781 C CA . PHE B 1 55 ? 5.086 -27.5 15.477 1 94.5 55 PHE B CA 1
ATOM 2782 C C . PHE B 1 55 ? 5.59 -26.656 16.641 1 94.5 55 PHE B C 1
ATOM 2784 O O . PHE B 1 55 ? 6.793 -26.609 16.906 1 94.5 55 PHE B O 1
ATOM 2791 N N . GLY B 1 56 ? 4.652 -25.938 17.297 1 93.06 56 GLY B N 1
ATOM 2792 C CA . GLY B 1 56 ? 5.059 -25.078 18.406 1 93.06 56 GLY B CA 1
ATOM 2793 C C . GLY B 1 56 ? 6.059 -24.016 18 1 93.06 56 GLY B C 1
ATOM 2794 O O . GLY B 1 56 ? 5.922 -23.391 16.953 1 93.06 56 GLY B O 1
ATOM 2795 N N . TRP B 1 57 ? 7.109 -23.859 18.781 1 91.62 57 TRP B N 1
ATOM 2796 C CA . TRP B 1 57 ? 8.086 -22.797 18.578 1 91.62 57 TRP B CA 1
ATOM 2797 C C . TRP B 1 57 ? 9.062 -23.156 17.469 1 91.62 57 TRP B C 1
ATOM 2799 O O . TRP B 1 57 ? 9.734 -22.297 16.906 1 91.62 57 TRP B O 1
ATOM 2809 N N . LYS B 1 58 ? 9.117 -24.406 17.188 1 93 58 LYS B N 1
ATOM 2810 C CA . LYS B 1 58 ? 10.016 -24.875 16.141 1 93 58 LYS B CA 1
ATOM 2811 C C . LYS B 1 58 ? 9.594 -24.344 14.781 1 93 58 LYS B C 1
ATOM 2813 O O . LYS B 1 58 ? 10.398 -24.312 13.844 1 93 58 LYS B O 1
ATOM 2818 N N . PHE B 1 59 ? 8.352 -23.969 14.695 1 94.88 59 PHE B N 1
ATOM 2819 C CA . PHE B 1 59 ? 7.832 -23.438 13.438 1 94.88 59 PHE B CA 1
ATOM 2820 C C . PHE B 1 59 ? 8.641 -22.234 12.984 1 94.88 59 PHE B C 1
ATOM 2822 O O . PHE B 1 59 ? 9.023 -22.141 11.812 1 94.88 59 PHE B O 1
ATOM 2829 N N . ALA B 1 60 ? 8.992 -21.359 13.898 1 93.69 60 ALA B N 1
ATOM 2830 C CA . ALA B 1 60 ? 9.695 -20.125 13.57 1 93.69 60 ALA B CA 1
ATOM 2831 C C . ALA B 1 60 ? 11.18 -20.391 13.344 1 93.69 60 ALA B C 1
ATOM 2833 O O . ALA B 1 60 ? 11.852 -19.641 12.625 1 93.69 60 ALA B O 1
ATOM 2834 N N . GLY B 1 61 ? 11.68 -21.5 13.859 1 93.5 61 GLY B N 1
ATOM 2835 C CA . GLY B 1 61 ? 13.117 -21.719 13.836 1 93.5 61 GLY B CA 1
ATOM 2836 C C . GLY B 1 61 ? 13.539 -22.766 12.828 1 93.5 61 GLY B C 1
ATOM 2837 O O . GLY B 1 61 ? 14.727 -22.906 12.523 1 93.5 61 GLY B O 1
ATOM 2838 N N . SER B 1 62 ? 12.609 -23.391 12.242 1 93.19 62 SER B N 1
ATOM 2839 C CA . SER B 1 62 ? 12.93 -24.469 11.305 1 93.19 62 SER B CA 1
ATOM 2840 C C . SER B 1 62 ? 12.93 -23.953 9.867 1 93.19 62 SER B C 1
ATOM 2842 O O . SER B 1 62 ? 12.234 -23 9.547 1 93.19 62 SER B O 1
ATOM 2844 N N . SER B 1 63 ? 13.664 -24.688 9.016 1 93.5 63 SER B N 1
ATOM 2845 C CA . SER B 1 63 ? 13.844 -24.234 7.641 1 93.5 63 SER B CA 1
ATOM 2846 C C . SER B 1 63 ? 13.117 -25.156 6.664 1 93.5 63 SER B C 1
ATOM 2848 O O . SER B 1 63 ? 13.047 -24.859 5.469 1 93.5 63 SER B O 1
ATOM 2850 N N . ASP B 1 64 ? 12.531 -26.125 7.199 1 90.62 64 ASP B N 1
ATOM 2851 C CA . ASP B 1 64 ? 11.906 -27.109 6.305 1 90.62 64 ASP B CA 1
ATOM 2852 C C . ASP B 1 64 ? 10.477 -26.703 5.961 1 90.62 64 ASP B C 1
ATOM 2854 O O . ASP B 1 64 ? 9.727 -26.234 6.828 1 90.62 64 ASP B O 1
ATOM 2858 N N . TRP B 1 65 ? 10.148 -26.812 4.641 1 92.38 65 TRP B N 1
ATOM 2859 C CA . TRP B 1 65 ? 8.797 -26.562 4.148 1 92.38 65 TRP B CA 1
ATOM 2860 C C . TRP B 1 65 ? 8.414 -27.578 3.074 1 92.38 65 TRP B C 1
ATOM 2862 O O . TRP B 1 65 ? 8.805 -27.438 1.912 1 92.38 65 TRP B O 1
ATOM 2872 N N . ASP B 1 66 ? 7.766 -28.578 3.57 1 90.75 66 ASP B N 1
ATOM 2873 C CA . ASP B 1 66 ? 7.34 -29.656 2.689 1 90.75 66 ASP B CA 1
ATOM 2874 C C . ASP B 1 66 ? 5.852 -29.953 2.855 1 90.75 66 ASP B C 1
ATOM 2876 O O . ASP B 1 66 ? 5.457 -30.703 3.754 1 90.75 66 ASP B O 1
ATOM 2880 N N . ALA B 1 67 ? 5.105 -29.531 1.947 1 85.81 67 ALA B N 1
ATOM 2881 C CA . ALA B 1 67 ? 3.652 -29.656 2.02 1 85.81 67 ALA B CA 1
ATOM 2882 C C . ALA B 1 67 ? 3.219 -31.109 1.902 1 85.81 67 ALA B C 1
ATOM 2884 O O . ALA B 1 67 ? 2.219 -31.516 2.496 1 85.81 67 ALA B O 1
ATOM 2885 N N . VAL B 1 68 ? 3.961 -31.797 1.167 1 85.31 68 VAL B N 1
ATOM 2886 C CA . VAL B 1 68 ? 3.627 -33.188 0.947 1 85.31 68 VAL B CA 1
ATOM 2887 C C . VAL B 1 68 ? 3.832 -34 2.238 1 85.31 68 VAL B C 1
ATOM 2889 O O . VAL B 1 68 ? 2.975 -34.781 2.631 1 85.31 68 VAL B O 1
ATOM 2892 N N . GLN B 1 69 ? 4.879 -33.656 2.934 1 88.75 69 GLN B N 1
ATOM 2893 C CA . GLN B 1 69 ? 5.211 -34.406 4.148 1 88.75 69 GLN B CA 1
ATOM 2894 C C . GLN B 1 69 ? 4.59 -33.75 5.379 1 88.75 69 GLN B C 1
ATOM 2896 O O . GLN B 1 69 ? 4.641 -34.281 6.477 1 88.75 69 GLN B O 1
ATOM 2901 N N . GLY B 1 70 ? 4.051 -32.562 5.207 1 89.88 70 GLY B N 1
ATOM 2902 C CA . GLY B 1 70 ? 3.4 -31.859 6.309 1 89.88 70 GLY B CA 1
ATOM 2903 C C . GLY B 1 70 ? 4.383 -31.266 7.297 1 89.88 70 GLY B C 1
ATOM 2904 O O . GLY B 1 70 ? 4.133 -31.266 8.5 1 89.88 70 GLY B O 1
ATOM 2905 N N . ILE B 1 71 ? 5.551 -30.969 6.832 1 91.69 71 ILE B N 1
ATOM 2906 C CA . ILE B 1 71 ? 6.566 -30.312 7.652 1 91.69 71 ILE B CA 1
ATOM 2907 C C . ILE B 1 71 ? 6.707 -28.859 7.234 1 91.69 71 ILE B C 1
ATOM 2909 O O . ILE B 1 71 ? 6.965 -28.562 6.066 1 91.69 71 ILE B O 1
ATOM 2913 N N . PHE B 1 72 ? 6.547 -28.016 8.273 1 93.94 72 PHE B N 1
ATOM 2914 C CA . PHE B 1 72 ? 6.527 -26.594 7.965 1 93.94 72 PHE B CA 1
ATOM 2915 C C . PHE B 1 72 ? 7.426 -25.812 8.922 1 93.94 72 PHE B C 1
ATOM 2917 O O . PHE B 1 72 ? 7.352 -26 10.133 1 93.94 72 PHE B O 1
ATOM 2924 N N . GLY B 1 73 ? 8.305 -25.062 8.312 1 95.19 73 GLY B N 1
ATOM 2925 C CA . GLY B 1 73 ? 9.172 -24.125 9.023 1 95.19 73 GLY B CA 1
ATOM 2926 C C . GLY B 1 73 ? 9.203 -22.75 8.391 1 95.19 73 GLY B C 1
ATOM 2927 O O . GLY B 1 73 ? 9.234 -22.609 7.168 1 95.19 73 GLY B O 1
ATOM 2928 N N . ALA B 1 74 ? 9.273 -21.75 9.219 1 97.19 74 ALA B N 1
ATOM 2929 C CA . ALA B 1 74 ? 9.047 -20.391 8.719 1 97.19 74 ALA B CA 1
ATOM 2930 C C . ALA B 1 74 ? 10.359 -19.625 8.617 1 97.19 74 ALA B C 1
ATOM 2932 O O . ALA B 1 74 ? 10.383 -18.5 8.125 1 97.19 74 ALA B O 1
ATOM 2933 N N . LEU B 1 75 ? 11.492 -20.172 8.992 1 97.44 75 LEU B N 1
ATOM 2934 C CA . LEU B 1 75 ? 12.727 -19.422 9.172 1 97.44 75 LEU B CA 1
ATOM 2935 C C . LEU B 1 75 ? 13.195 -18.812 7.852 1 97.44 75 LEU B C 1
ATOM 2937 O O . LEU B 1 75 ? 13.602 -17.641 7.809 1 97.44 75 LEU B O 1
ATOM 2941 N N . PRO B 1 76 ? 13.188 -19.609 6.754 1 97.75 76 PRO B N 1
ATOM 2942 C CA . PRO B 1 76 ? 13.617 -18.984 5.496 1 97.75 76 PRO B CA 1
ATOM 2943 C C . PRO B 1 76 ? 12.75 -17.797 5.09 1 97.75 76 PRO B C 1
ATOM 2945 O O . PRO B 1 76 ? 13.25 -16.844 4.504 1 97.75 76 PRO B O 1
ATOM 2948 N N . TYR B 1 77 ? 11.492 -17.844 5.441 1 98.12 77 TYR B N 1
ATOM 2949 C CA . TYR B 1 77 ? 10.547 -16.781 5.07 1 98.12 77 TYR B CA 1
ATOM 2950 C C . TYR B 1 77 ? 10.742 -15.555 5.941 1 98.12 77 TYR B C 1
ATOM 2952 O O . TYR B 1 77 ? 10.625 -14.422 5.461 1 98.12 77 TYR B O 1
ATOM 2960 N N . ILE B 1 78 ? 11.039 -15.773 7.234 1 97.5 78 ILE B N 1
ATOM 2961 C CA . ILE B 1 78 ? 11.367 -14.672 8.133 1 97.5 78 ILE B CA 1
ATOM 2962 C C . ILE B 1 78 ? 12.641 -13.984 7.656 1 97.5 78 ILE B C 1
ATOM 2964 O O . ILE B 1 78 ? 12.695 -12.758 7.555 1 97.5 78 ILE B O 1
ATOM 2968 N N . TRP B 1 79 ? 13.617 -14.781 7.285 1 97.75 79 TRP B N 1
ATOM 2969 C CA . TRP B 1 79 ? 14.891 -14.281 6.785 1 97.75 79 TRP B CA 1
ATOM 2970 C C . TRP B 1 79 ? 14.68 -13.438 5.531 1 97.75 79 TRP B C 1
ATOM 2972 O O . TRP B 1 79 ? 15.172 -12.305 5.445 1 97.75 79 TRP B O 1
ATOM 2982 N N . GLY B 1 80 ? 13.961 -13.969 4.602 1 98.19 80 GLY B N 1
ATOM 2983 C CA . GLY B 1 80 ? 13.719 -13.25 3.359 1 98.19 80 GLY B CA 1
ATOM 2984 C C . GLY B 1 80 ? 13 -11.93 3.564 1 98.19 80 GLY B C 1
ATOM 2985 O O . GLY B 1 80 ? 13.352 -10.922 2.943 1 98.19 80 GLY B O 1
ATOM 2986 N N . SER B 1 81 ? 12.031 -11.93 4.453 1 98.06 81 SER B N 1
ATOM 2987 C CA . SER 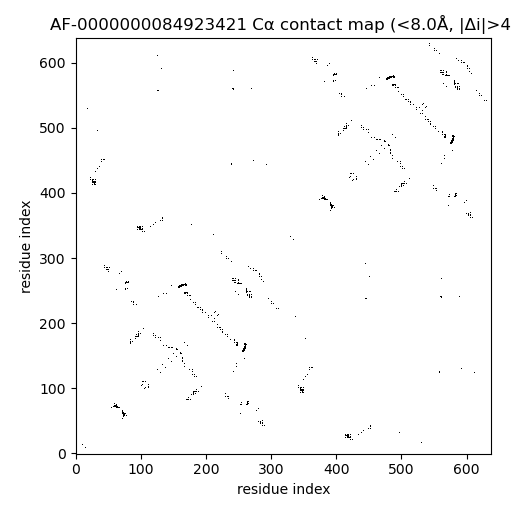B 1 81 ? 11.234 -10.734 4.699 1 98.06 81 SER B CA 1
ATOM 2988 C C . SER B 1 81 ? 12.047 -9.664 5.418 1 98.06 81 SER B C 1
ATOM 2990 O O . SER B 1 81 ? 12.039 -8.5 5.02 1 98.06 81 SER B O 1
ATOM 2992 N N . VAL B 1 82 ? 12.758 -10.031 6.414 1 97.19 82 VAL B N 1
ATOM 2993 C CA . VAL B 1 82 ? 13.469 -9.086 7.27 1 97.19 82 VAL B CA 1
ATOM 2994 C C . VAL B 1 82 ? 14.68 -8.523 6.523 1 97.19 82 VAL B C 1
ATOM 2996 O O . VAL B 1 82 ? 14.883 -7.309 6.473 1 97.19 82 VAL B O 1
ATOM 2999 N N . VAL B 1 83 ? 15.445 -9.352 5.863 1 98 83 VAL B N 1
ATOM 3000 C CA . VAL B 1 83 ? 16.688 -8.938 5.215 1 98 83 VAL B CA 1
ATOM 3001 C C . VAL B 1 83 ? 16.375 -8.07 4.004 1 98 83 VAL B C 1
ATOM 3003 O O . VAL B 1 83 ? 17 -7.02 3.805 1 98 83 VAL B O 1
ATOM 3006 N N . SER B 1 84 ? 15.414 -8.492 3.201 1 98.44 84 SER B N 1
ATOM 3007 C CA . SER B 1 84 ? 15.078 -7.691 2.029 1 98.44 84 SER B CA 1
ATOM 3008 C C . SER B 1 84 ? 14.594 -6.301 2.434 1 98.44 84 SER B C 1
ATOM 3010 O O . SER B 1 84 ? 15.008 -5.301 1.845 1 98.44 84 SER B O 1
ATOM 3012 N N . SER B 1 85 ? 13.758 -6.227 3.451 1 97.94 85 SER B N 1
ATOM 3013 C CA . SER B 1 85 ? 13.195 -4.945 3.869 1 97.94 85 SER B CA 1
ATOM 3014 C C . SER B 1 85 ? 14.273 -4.043 4.473 1 97.94 85 SER B C 1
ATOM 3016 O O . SER B 1 85 ? 14.32 -2.848 4.18 1 97.94 85 SER B O 1
ATOM 3018 N N . LEU B 1 86 ? 15.125 -4.598 5.316 1 96.94 86 LEU B N 1
ATOM 3019 C CA . LEU B 1 86 ? 16.156 -3.801 5.977 1 96.94 86 LEU B CA 1
ATOM 3020 C C . LEU B 1 86 ? 17.156 -3.27 4.961 1 96.94 86 LEU B C 1
ATOM 3022 O O . LEU B 1 86 ? 17.562 -2.107 5.035 1 96.94 86 LEU B O 1
ATOM 3026 N N . LEU B 1 87 ? 17.562 -4.105 4.059 1 98.25 87 LEU B N 1
ATOM 3027 C CA . LEU B 1 87 ? 18.531 -3.67 3.053 1 98.25 87 LEU B CA 1
ATOM 3028 C C . LEU B 1 87 ? 17.906 -2.65 2.107 1 98.25 87 LEU B C 1
ATOM 3030 O O . LEU B 1 87 ? 18.562 -1.691 1.699 1 98.25 87 LEU B O 1
ATOM 3034 N N . ALA B 1 88 ? 16.672 -2.861 1.746 1 98.5 88 ALA B N 1
ATOM 3035 C CA . ALA B 1 88 ? 15.961 -1.889 0.912 1 98.5 88 ALA B CA 1
ATOM 3036 C C . ALA B 1 88 ? 15.906 -0.523 1.592 1 98.5 88 ALA B C 1
ATOM 3038 O O . ALA B 1 88 ? 16.141 0.506 0.952 1 98.5 88 ALA B O 1
ATOM 3039 N N . LEU B 1 89 ? 15.656 -0.508 2.859 1 97.25 89 LEU B N 1
ATOM 3040 C CA . LEU B 1 89 ? 15.57 0.74 3.611 1 97.25 89 LEU B CA 1
ATOM 3041 C C . LEU B 1 89 ? 16.938 1.411 3.709 1 97.25 89 LEU B C 1
ATOM 3043 O O . LEU B 1 89 ? 17.031 2.641 3.662 1 97.25 89 LEU B O 1
ATOM 3047 N N . ALA B 1 90 ? 17.922 0.583 3.947 1 97.44 90 ALA B N 1
ATOM 3048 C CA . ALA B 1 90 ? 19.281 1.111 4.047 1 97.44 90 ALA B CA 1
ATOM 3049 C C . ALA B 1 90 ? 19.672 1.865 2.777 1 97.44 90 ALA B C 1
ATOM 3051 O O . ALA B 1 90 ? 20.375 2.873 2.84 1 97.44 90 ALA B O 1
ATOM 3052 N N . LEU B 1 91 ? 19.188 1.388 1.671 1 97.56 91 LEU B N 1
ATOM 3053 C CA . LEU B 1 91 ? 19.484 2.025 0.396 1 97.56 91 LEU B CA 1
ATOM 3054 C C . LEU B 1 91 ? 18.531 3.182 0.12 1 97.56 91 LEU B C 1
ATOM 3056 O O . LEU B 1 91 ? 18.953 4.234 -0.37 1 97.56 91 LEU B O 1
ATOM 3060 N N . ALA B 1 92 ? 17.297 3.023 0.442 1 98 92 ALA B N 1
ATOM 3061 C CA . ALA B 1 92 ? 16.25 3.992 0.11 1 98 92 ALA B CA 1
ATOM 3062 C C . ALA B 1 92 ? 16.375 5.246 0.975 1 98 92 ALA B C 1
ATOM 3064 O O . ALA B 1 92 ? 16.047 6.348 0.53 1 98 92 ALA B O 1
ATOM 3065 N N . THR B 1 93 ? 16.828 5.082 2.207 1 97.5 93 THR B N 1
ATOM 3066 C CA . THR B 1 93 ? 16.812 6.176 3.17 1 97.5 93 THR B CA 1
ATOM 3067 C C . THR B 1 93 ? 17.75 7.305 2.717 1 97.5 93 THR B C 1
ATOM 3069 O O . THR B 1 93 ? 17.328 8.453 2.611 1 97.5 93 THR B O 1
ATOM 3072 N N . PRO B 1 94 ? 19 7.016 2.412 1 96.94 94 PRO B N 1
ATOM 3073 C CA . PRO B 1 94 ? 19.859 8.109 1.935 1 96.94 94 PRO B CA 1
ATOM 3074 C C . PRO B 1 94 ? 19.344 8.727 0.635 1 96.94 94 PRO B C 1
ATOM 3076 O O . PRO B 1 94 ? 19.422 9.945 0.457 1 96.94 94 PRO B O 1
ATOM 3079 N N . LEU B 1 95 ? 18.812 7.91 -0.21 1 97.31 95 LEU B N 1
ATOM 3080 C CA . LEU B 1 95 ? 18.281 8.398 -1.472 1 97.31 95 LEU B CA 1
ATOM 3081 C C . LEU B 1 95 ? 17.094 9.336 -1.229 1 97.31 95 LEU B C 1
ATOM 3083 O O . LEU B 1 95 ? 17 10.398 -1.852 1 97.31 95 LEU B O 1
ATOM 3087 N N . SER B 1 96 ? 16.234 8.93 -0.384 1 98.12 96 SER B N 1
ATOM 3088 C CA . SER B 1 96 ? 15.023 9.688 -0.095 1 98.12 96 SER B CA 1
ATOM 3089 C C . SER B 1 96 ? 15.344 10.984 0.641 1 98.12 96 SER B C 1
ATOM 3091 O O . SER B 1 96 ? 14.82 12.047 0.292 1 98.12 96 SER B O 1
ATOM 3093 N N . VAL B 1 97 ? 16.156 10.859 1.681 1 97.06 97 VAL B N 1
ATOM 3094 C CA . VAL B 1 97 ? 16.531 12.031 2.457 1 97.06 97 VAL B CA 1
ATOM 3095 C C . VAL B 1 97 ? 17.297 13.008 1.574 1 97.06 97 VAL B C 1
ATOM 3097 O O . VAL B 1 97 ? 17.062 14.219 1.613 1 97.06 97 VAL B O 1
ATOM 3100 N N . GLY B 1 98 ? 18.234 12.461 0.808 1 96.88 98 GLY B N 1
ATOM 3101 C CA . GLY B 1 98 ? 18.984 13.297 -0.123 1 96.88 98 GLY B CA 1
ATOM 3102 C C . GLY B 1 98 ? 18.094 14.023 -1.114 1 96.88 98 GLY B C 1
ATOM 3103 O O . GLY B 1 98 ? 18.281 15.211 -1.381 1 96.88 98 GLY B O 1
ATOM 3104 N N . THR B 1 99 ? 17.125 13.367 -1.63 1 97.44 99 THR B N 1
ATOM 3105 C CA . THR B 1 99 ? 16.203 13.969 -2.584 1 97.44 99 THR B CA 1
ATOM 3106 C C . THR B 1 99 ? 15.359 15.055 -1.913 1 97.44 99 THR B C 1
ATOM 3108 O O . THR B 1 99 ? 15.148 16.125 -2.486 1 97.44 99 THR B O 1
ATOM 3111 N N . ALA B 1 100 ? 14.906 14.75 -0.75 1 97.81 100 ALA B N 1
ATOM 3112 C CA . ALA B 1 100 ? 14.117 15.734 -0.007 1 97.81 100 ALA B CA 1
ATOM 3113 C C . ALA B 1 100 ? 14.938 16.984 0.275 1 97.81 100 ALA B C 1
ATOM 3115 O O . ALA B 1 100 ? 14.438 18.109 0.15 1 97.81 100 ALA B O 1
ATOM 3116 N N . LEU B 1 101 ? 16.172 16.797 0.655 1 96.81 101 LEU B N 1
ATOM 3117 C CA . LEU B 1 101 ? 17.062 17.922 0.914 1 96.81 101 LEU B CA 1
ATOM 3118 C C . LEU B 1 101 ? 17.297 18.719 -0.358 1 96.81 101 LEU B C 1
ATOM 3120 O O . LEU B 1 101 ? 17.328 19.953 -0.32 1 96.81 101 LEU B O 1
ATOM 3124 N N . PHE B 1 102 ? 17.5 18.016 -1.405 1 96.62 102 PHE B N 1
ATOM 3125 C CA . PHE B 1 102 ? 17.703 18.688 -2.68 1 96.62 102 PHE B CA 1
ATOM 3126 C C . PHE B 1 102 ? 16.484 19.547 -3.035 1 96.62 102 PHE B C 1
ATOM 3128 O O . PHE B 1 102 ? 16.641 20.703 -3.422 1 96.62 102 PHE B O 1
ATOM 3135 N N . VAL B 1 103 ? 15.336 19.031 -2.883 1 96.88 103 VAL B N 1
ATOM 3136 C CA . VAL B 1 103 ? 14.078 19.672 -3.268 1 96.88 103 VAL B CA 1
ATOM 3137 C C . VAL B 1 103 ? 13.82 20.875 -2.359 1 96.88 103 VAL B C 1
ATOM 3139 O O . VAL B 1 103 ? 13.375 21.922 -2.824 1 96.88 103 VAL B O 1
ATOM 3142 N N . THR B 1 104 ? 14.203 20.797 -1.06 1 95.38 104 THR B N 1
ATOM 3143 C CA . THR B 1 104 ? 13.797 21.797 -0.092 1 95.38 104 THR B CA 1
ATOM 3144 C C . THR B 1 104 ? 14.898 22.844 0.097 1 95.38 104 THR B C 1
ATOM 3146 O O . THR B 1 104 ? 14.617 24 0.405 1 95.38 104 THR B O 1
ATOM 3149 N N . GLU B 1 105 ? 16.188 22.422 -0.112 1 93.44 105 GLU B N 1
ATOM 3150 C CA . GLU B 1 105 ? 17.266 23.312 0.326 1 93.44 105 GLU B CA 1
ATOM 3151 C C . GLU B 1 105 ? 18.109 23.766 -0.853 1 93.44 105 GLU B C 1
ATOM 3153 O O . GLU B 1 105 ? 18.812 24.781 -0.759 1 93.44 105 GLU B O 1
ATOM 3158 N N . ILE B 1 106 ? 18.094 23.094 -1.896 1 93.25 106 ILE B N 1
ATOM 3159 C CA . ILE B 1 106 ? 19.094 23.359 -2.918 1 93.25 106 ILE B CA 1
ATOM 3160 C C . ILE B 1 106 ? 18.406 23.797 -4.211 1 93.25 106 ILE B C 1
ATOM 3162 O O . ILE B 1 106 ? 18.781 24.812 -4.805 1 93.25 106 ILE B O 1
ATOM 3166 N N . ALA B 1 107 ? 17.406 23.094 -4.578 1 94.88 107 ALA B N 1
ATOM 3167 C CA . ALA B 1 107 ? 16.781 23.297 -5.887 1 94.88 107 ALA B CA 1
ATOM 3168 C C . ALA B 1 107 ? 15.945 24.578 -5.902 1 94.88 107 ALA B C 1
ATOM 3170 O O . ALA B 1 107 ? 15.297 24.922 -4.906 1 94.88 107 ALA B O 1
ATOM 3171 N N . PRO B 1 108 ? 15.961 25.234 -7.113 1 94.31 108 PRO B N 1
ATOM 3172 C CA . PRO B 1 108 ? 14.992 26.328 -7.266 1 94.31 108 PRO B CA 1
ATOM 3173 C C . PRO B 1 108 ? 13.547 25.859 -7.109 1 94.31 108 PRO B C 1
ATOM 3175 O O . PRO B 1 108 ? 13.234 24.703 -7.422 1 94.31 108 PRO B O 1
ATOM 3178 N N . LYS B 1 109 ? 12.734 26.719 -6.703 1 93.12 109 LYS B N 1
ATOM 3179 C CA . LYS B 1 109 ? 11.359 26.406 -6.32 1 93.12 109 LYS B CA 1
ATOM 3180 C C . LYS B 1 109 ? 10.641 25.656 -7.434 1 93.12 109 LYS B C 1
ATOM 3182 O O . LYS B 1 109 ? 10.008 24.625 -7.18 1 93.12 109 LYS B O 1
ATOM 3187 N N . ARG B 1 110 ? 10.781 26.062 -8.633 1 94.56 110 ARG B N 1
ATOM 3188 C CA . ARG B 1 110 ? 10.07 25.438 -9.742 1 94.56 110 ARG B CA 1
ATOM 3189 C C . ARG B 1 110 ? 10.586 24.031 -10.008 1 94.56 110 ARG B C 1
ATOM 3191 O O . ARG B 1 110 ? 9.805 23.109 -10.25 1 94.56 110 ARG B O 1
ATOM 3198 N N . PHE B 1 111 ? 11.852 23.875 -9.977 1 93.94 111 PHE B N 1
ATOM 3199 C CA . PHE B 1 111 ? 12.453 22.578 -10.234 1 93.94 111 PHE B CA 1
ATOM 3200 C C . PHE B 1 111 ? 12.195 21.625 -9.07 1 93.94 111 PHE B C 1
ATOM 3202 O O . PHE B 1 111 ? 11.914 20.438 -9.289 1 93.94 111 PHE B O 1
ATOM 3209 N N . GLY B 1 112 ? 12.328 22.172 -7.867 1 94.31 112 GLY B N 1
ATOM 3210 C CA . GLY B 1 112 ? 11.992 21.375 -6.699 1 94.31 112 GLY B CA 1
ATOM 3211 C C . GLY B 1 112 ? 10.555 20.875 -6.699 1 94.31 112 GLY B C 1
ATOM 3212 O O . GLY B 1 112 ? 10.289 19.719 -6.387 1 94.31 112 GLY B O 1
ATOM 3213 N N . GLY B 1 113 ? 9.766 21.75 -7.109 1 94.25 113 GLY B N 1
ATOM 3214 C CA . GLY B 1 113 ? 8.367 21.391 -7.219 1 94.25 113 GLY B CA 1
ATOM 3215 C C . GLY B 1 113 ? 8.109 20.297 -8.234 1 94.25 113 GLY B C 1
ATOM 3216 O O . GLY B 1 113 ? 7.312 19.391 -7.992 1 94.25 113 GLY B O 1
ATOM 3217 N N . ALA B 1 114 ? 8.789 20.375 -9.328 1 93.12 114 ALA B N 1
ATOM 3218 C CA . ALA B 1 114 ? 8.641 19.375 -10.367 1 93.12 114 ALA B CA 1
ATOM 3219 C C . ALA B 1 114 ? 9.133 18 -9.883 1 93.12 114 ALA B C 1
ATOM 3221 O O . ALA B 1 114 ? 8.477 16.984 -10.117 1 93.12 114 ALA B O 1
ATOM 3222 N N . VAL B 1 115 ? 10.242 18.031 -9.203 1 94.25 115 VAL B N 1
ATOM 3223 C CA . VAL B 1 115 ? 10.797 16.781 -8.688 1 94.25 115 VAL B CA 1
ATOM 3224 C C . VAL B 1 115 ? 9.836 16.172 -7.664 1 94.25 115 VAL B C 1
ATOM 3226 O O . VAL B 1 115 ? 9.562 14.977 -7.695 1 94.25 115 VAL B O 1
ATOM 3229 N N . ALA B 1 116 ? 9.336 17.016 -6.828 1 94.5 116 ALA B N 1
ATOM 3230 C CA . ALA B 1 116 ? 8.398 16.562 -5.801 1 94.5 116 ALA B CA 1
ATOM 3231 C C . ALA B 1 116 ? 7.145 15.961 -6.43 1 94.5 116 ALA B C 1
ATOM 3233 O O . ALA B 1 116 ? 6.656 14.922 -5.98 1 94.5 116 ALA B O 1
ATOM 3234 N N . ALA B 1 117 ? 6.684 16.547 -7.473 1 90.81 117 ALA B N 1
ATOM 3235 C CA . ALA B 1 117 ? 5.492 16.062 -8.164 1 90.81 117 ALA B CA 1
ATOM 3236 C C . ALA B 1 117 ? 5.746 14.695 -8.797 1 90.81 117 ALA B C 1
ATOM 3238 O O . ALA B 1 117 ? 4.875 13.82 -8.781 1 90.81 117 ALA B O 1
ATOM 3239 N N . LEU B 1 118 ? 6.867 14.547 -9.32 1 91.44 118 LEU B N 1
ATOM 3240 C CA . LEU B 1 118 ? 7.211 13.289 -9.977 1 91.44 118 LEU B CA 1
ATOM 3241 C C . LEU B 1 118 ? 7.367 12.172 -8.945 1 91.44 118 LEU B C 1
ATOM 3243 O O . LEU B 1 118 ? 7.004 11.023 -9.219 1 91.44 118 LEU B O 1
ATOM 3247 N N . VAL B 1 119 ? 7.891 12.492 -7.801 1 91.81 119 VAL B N 1
ATOM 3248 C CA . VAL B 1 119 ? 8.008 11.523 -6.715 1 91.81 119 VAL B CA 1
ATOM 3249 C C . VAL B 1 119 ? 6.617 11.062 -6.281 1 91.81 119 VAL B C 1
ATOM 3251 O O . VAL B 1 119 ? 6.406 9.875 -6.008 1 91.81 119 VAL B O 1
ATOM 3254 N N . GLU B 1 120 ? 5.719 11.945 -6.305 1 86.19 120 GLU B N 1
ATOM 3255 C CA . GLU B 1 120 ? 4.344 11.617 -5.945 1 86.19 120 GLU B CA 1
ATOM 3256 C C . GLU B 1 120 ? 3.703 10.703 -6.988 1 86.19 120 GLU B C 1
ATOM 3258 O O . GLU B 1 120 ? 2.881 9.852 -6.648 1 86.19 120 GLU B O 1
ATOM 3263 N N . LEU B 1 121 ? 4.047 10.945 -8.172 1 83.56 121 LEU B N 1
ATOM 3264 C CA . LEU B 1 121 ? 3.543 10.078 -9.234 1 83.56 121 LEU B CA 1
ATOM 3265 C C . LEU B 1 121 ? 4.066 8.656 -9.062 1 83.56 121 LEU B C 1
ATOM 3267 O O . LEU B 1 121 ? 3.346 7.688 -9.32 1 83.56 121 LEU B O 1
ATOM 3271 N N . LEU B 1 122 ? 5.312 8.57 -8.688 1 86.25 122 LEU B N 1
ATOM 3272 C CA . LEU B 1 122 ? 5.891 7.258 -8.422 1 86.25 122 LEU B CA 1
ATOM 3273 C C . LEU B 1 122 ? 5.117 6.543 -7.316 1 86.25 122 LEU B C 1
ATOM 3275 O O . LEU B 1 122 ? 4.957 5.32 -7.359 1 86.25 122 LEU B O 1
ATOM 3279 N N . ALA B 1 123 ? 4.68 7.32 -6.375 1 85.31 123 ALA B N 1
ATOM 3280 C CA . ALA B 1 123 ? 3.934 6.762 -5.25 1 85.31 123 ALA B CA 1
ATOM 3281 C C . ALA B 1 123 ? 2.572 6.238 -5.695 1 85.31 123 ALA B C 1
ATOM 3283 O O . ALA B 1 123 ? 2 5.352 -5.055 1 85.31 123 ALA B O 1
ATOM 3284 N N . ALA B 1 124 ? 2.078 6.715 -6.781 1 83.12 124 ALA B N 1
ATOM 3285 C CA . ALA B 1 124 ? 0.745 6.375 -7.273 1 83.12 124 ALA B CA 1
ATOM 3286 C C . ALA B 1 124 ? 0.779 5.105 -8.117 1 83.12 124 ALA B C 1
ATOM 3288 O O . ALA B 1 124 ? -0.264 4.512 -8.398 1 83.12 124 ALA B O 1
ATOM 3289 N N . ILE B 1 125 ? 1.943 4.645 -8.43 1 88.06 125 ILE B N 1
ATOM 3290 C CA . ILE B 1 125 ? 2.09 3.445 -9.258 1 88.06 125 ILE B CA 1
ATOM 3291 C C . ILE B 1 125 ? 1.701 2.213 -8.438 1 88.06 125 ILE B C 1
ATOM 3293 O O . ILE B 1 125 ? 2.236 1.985 -7.352 1 88.06 125 ILE B O 1
ATOM 3297 N N . PRO B 1 126 ? 0.784 1.443 -8.953 1 88.81 126 PRO B N 1
ATOM 3298 C CA . PRO B 1 126 ? 0.457 0.182 -8.281 1 88.81 126 PRO B CA 1
ATOM 3299 C C . PRO B 1 126 ? 1.657 -0.755 -8.164 1 88.81 126 PRO B C 1
ATOM 3301 O O . PRO B 1 126 ? 2.467 -0.839 -9.094 1 88.81 126 PRO B O 1
ATOM 3304 N N . SER B 1 127 ? 1.719 -1.442 -7.066 1 92.38 127 SER B N 1
ATOM 3305 C CA . SER B 1 127 ? 2.908 -2.236 -6.777 1 92.38 127 SER B CA 1
ATOM 3306 C C . SER B 1 127 ? 3.086 -3.357 -7.797 1 92.38 127 SER B C 1
ATOM 3308 O O . SER B 1 127 ? 4.215 -3.742 -8.109 1 92.38 127 SER B O 1
ATOM 3310 N N . VAL B 1 128 ? 1.992 -3.887 -8.328 1 92.88 128 VAL B N 1
ATOM 3311 C CA . VAL B 1 128 ? 2.043 -4.992 -9.281 1 92.88 128 VAL B CA 1
ATOM 3312 C C . VAL B 1 128 ? 2.811 -4.562 -10.523 1 92.88 128 VAL B C 1
ATOM 3314 O O . VAL B 1 128 ? 3.467 -5.383 -11.172 1 92.88 128 VAL B O 1
ATOM 3317 N N . ILE B 1 129 ? 2.75 -3.297 -10.828 1 91.56 129 ILE B N 1
ATOM 3318 C CA . ILE B 1 129 ? 3.459 -2.76 -11.984 1 91.56 129 ILE B CA 1
ATOM 3319 C C . ILE B 1 129 ? 4.965 -2.805 -11.734 1 91.56 129 ILE B C 1
ATOM 3321 O O . ILE B 1 129 ? 5.742 -3.143 -12.633 1 91.56 129 ILE B O 1
ATOM 3325 N N . TYR B 1 130 ? 5.371 -2.416 -10.555 1 94.06 130 TYR B N 1
ATOM 3326 C CA . TYR B 1 130 ? 6.773 -2.559 -10.18 1 94.06 130 TYR B CA 1
ATOM 3327 C C . TYR B 1 130 ? 7.242 -3.996 -10.359 1 94.06 130 TYR B C 1
ATOM 3329 O O . TYR B 1 130 ? 8.32 -4.242 -10.914 1 94.06 130 TYR B O 1
ATOM 3337 N N . GLY B 1 131 ? 6.414 -4.891 -9.938 1 94.31 131 GLY B N 1
ATOM 3338 C CA . GLY B 1 131 ? 6.754 -6.301 -10.047 1 94.31 131 GLY B CA 1
ATOM 3339 C C . GLY B 1 131 ? 6.895 -6.77 -11.477 1 94.31 131 GLY B C 1
ATOM 3340 O O . GLY B 1 131 ? 7.859 -7.457 -11.82 1 94.31 131 GLY B O 1
ATOM 3341 N N . LEU B 1 132 ? 5.922 -6.406 -12.234 1 93 132 LEU B N 1
ATOM 3342 C CA . LEU B 1 132 ? 5.926 -6.805 -13.633 1 93 132 LEU B CA 1
ATOM 3343 C C . LEU B 1 132 ? 7.156 -6.262 -14.352 1 93 132 LEU B C 1
ATOM 3345 O O . LEU B 1 132 ? 7.824 -6.988 -15.086 1 93 132 LEU B O 1
ATOM 3349 N N . TRP B 1 133 ? 7.422 -5.031 -14.156 1 91.81 133 TRP B N 1
ATOM 3350 C CA . TRP B 1 133 ? 8.641 -4.434 -14.688 1 91.81 133 TRP B CA 1
ATOM 3351 C C . TRP B 1 133 ? 9.883 -5.117 -14.125 1 91.81 133 TRP B C 1
ATOM 3353 O O . TRP B 1 133 ? 10.859 -5.332 -14.836 1 91.81 133 TRP B O 1
ATOM 3363 N N . GLY B 1 134 ? 9.867 -5.422 -12.898 1 94.62 134 GLY B N 1
ATOM 3364 C CA . GLY B 1 134 ? 10.969 -6.082 -12.219 1 94.62 134 GLY B CA 1
ATOM 3365 C C . GLY B 1 134 ? 11.344 -7.414 -12.836 1 94.62 134 GLY B C 1
ATOM 3366 O O . GLY B 1 134 ? 12.516 -7.684 -13.094 1 94.62 134 GLY B O 1
ATOM 3367 N N . ILE B 1 135 ? 10.383 -8.203 -13.094 1 93.62 135 ILE B N 1
ATOM 3368 C CA . ILE B 1 135 ? 10.656 -9.562 -13.539 1 93.62 135 ILE B CA 1
ATOM 3369 C C . ILE B 1 135 ? 11.023 -9.547 -15.023 1 93.62 135 ILE B C 1
ATOM 3371 O O . ILE B 1 135 ? 11.844 -10.352 -15.477 1 93.62 135 ILE B O 1
ATOM 3375 N N . LEU B 1 136 ? 10.438 -8.664 -15.805 1 88.75 136 LEU B N 1
ATOM 3376 C CA . LEU B 1 136 ? 10.609 -8.719 -17.25 1 88.75 136 LEU B CA 1
ATOM 3377 C C . LEU B 1 136 ? 11.766 -7.844 -17.703 1 88.75 136 LEU B C 1
ATOM 3379 O O . LEU B 1 136 ? 12.328 -8.055 -18.781 1 88.75 136 LEU B O 1
ATOM 3383 N N . VAL B 1 137 ? 12.125 -6.863 -16.844 1 90.88 137 VAL B N 1
ATOM 3384 C CA . VAL B 1 137 ? 13.141 -5.914 -17.297 1 90.88 137 VAL B CA 1
ATOM 3385 C C . VAL B 1 137 ? 14.305 -5.891 -16.297 1 90.88 137 VAL B C 1
ATOM 3387 O O . VAL B 1 137 ? 15.453 -6.141 -16.672 1 90.88 137 VAL B O 1
ATOM 3390 N N . MET B 1 138 ? 14.039 -5.656 -15.062 1 94.56 138 MET B N 1
ATOM 3391 C CA . MET B 1 138 ? 15.094 -5.48 -14.07 1 94.56 138 MET B CA 1
ATOM 3392 C C . MET B 1 138 ? 15.852 -6.785 -13.836 1 94.56 138 MET B C 1
ATOM 3394 O O . MET B 1 138 ? 17.078 -6.793 -13.781 1 94.56 138 MET B O 1
ATOM 3398 N N . ALA B 1 139 ? 15.117 -7.855 -13.68 1 96 139 ALA B N 1
ATOM 3399 C CA . ALA B 1 139 ? 15.758 -9.133 -13.359 1 96 139 ALA B CA 1
ATOM 3400 C C . ALA B 1 139 ? 16.734 -9.539 -14.453 1 96 139 ALA B C 1
ATOM 3402 O O . ALA B 1 139 ? 17.891 -9.891 -14.172 1 96 139 ALA B O 1
ATOM 3403 N N . PRO B 1 140 ? 16.328 -9.484 -15.727 1 94.62 140 PRO B N 1
ATOM 3404 C CA . PRO B 1 140 ? 17.297 -9.789 -16.781 1 94.62 140 PRO B CA 1
ATOM 3405 C C . PRO B 1 140 ? 18.484 -8.836 -16.781 1 94.62 140 PRO B C 1
ATOM 3407 O O . PRO B 1 140 ? 19.625 -9.258 -17.031 1 94.62 140 PRO B O 1
ATOM 3410 N N . TRP B 1 141 ? 18.25 -7.586 -16.531 1 94.62 141 TRP B N 1
ATOM 3411 C CA . TRP B 1 141 ? 19.344 -6.617 -16.469 1 94.62 141 TRP B CA 1
ATOM 3412 C C . TRP B 1 141 ? 20.281 -6.938 -15.32 1 94.62 141 TRP B C 1
ATOM 3414 O O . TRP B 1 141 ? 21.516 -6.848 -15.477 1 94.62 141 TRP B O 1
ATOM 3424 N N . LEU B 1 142 ? 19.797 -7.266 -14.203 1 97.06 142 LEU B N 1
ATOM 3425 C CA . LEU B 1 142 ? 20.625 -7.66 -13.062 1 97.06 142 LEU B CA 1
ATOM 3426 C C . LEU B 1 142 ? 21.438 -8.898 -13.391 1 97.06 142 LEU B C 1
ATOM 3428 O O . LEU B 1 142 ? 22.625 -8.969 -13.039 1 97.06 142 LEU B O 1
ATOM 3432 N N . GLN B 1 143 ? 20.828 -9.844 -14.008 1 97.75 143 GLN B N 1
ATOM 3433 C CA . GLN B 1 143 ? 21.469 -11.109 -14.336 1 97.75 143 GLN B CA 1
ATOM 3434 C C . GLN B 1 143 ? 22.641 -10.906 -15.281 1 97.75 143 GLN B C 1
ATOM 3436 O O . GLN B 1 143 ? 23.672 -11.578 -15.156 1 97.75 143 GLN B O 1
ATOM 3441 N N . GLN B 1 144 ? 22.5 -9.961 -16.203 1 97.38 144 GLN B N 1
ATOM 3442 C CA . GLN B 1 144 ? 23.469 -9.82 -17.281 1 97.38 144 GLN B CA 1
ATOM 3443 C C . GLN B 1 144 ? 24.547 -8.789 -16.922 1 97.38 144 GLN B C 1
ATOM 3445 O O . GLN B 1 144 ? 25.656 -8.844 -17.422 1 97.38 144 GLN B O 1
ATOM 3450 N N . THR B 1 145 ? 24.234 -7.863 -15.992 1 96.62 145 THR B N 1
ATOM 3451 C CA . THR B 1 145 ? 25.156 -6.738 -15.812 1 96.62 145 THR B CA 1
ATOM 3452 C C . THR B 1 145 ? 25.609 -6.641 -14.359 1 96.62 145 THR B C 1
ATOM 3454 O O . THR B 1 145 ? 26.766 -6.887 -14.047 1 96.62 145 THR B O 1
ATOM 3457 N N . VAL B 1 146 ? 24.734 -6.465 -13.469 1 96.31 146 VAL B N 1
ATOM 3458 C CA . VAL B 1 146 ? 25.078 -6.09 -12.094 1 96.31 146 VAL B CA 1
ATOM 3459 C C . VAL B 1 146 ? 25.609 -7.312 -11.344 1 96.31 146 VAL B C 1
ATOM 3461 O O . VAL B 1 146 ? 26.625 -7.23 -10.648 1 96.31 146 VAL B O 1
ATOM 3464 N N . GLN B 1 147 ? 24.906 -8.375 -11.453 1 96.88 147 GLN B N 1
ATOM 3465 C CA . GLN B 1 147 ? 25.266 -9.539 -10.648 1 96.88 147 GLN B CA 1
ATOM 3466 C C . GLN B 1 147 ? 26.609 -10.117 -11.078 1 96.88 147 GLN B C 1
ATOM 3468 O O . GLN B 1 147 ? 27.453 -10.422 -10.234 1 96.88 147 GLN B O 1
ATOM 3473 N N . PRO B 1 148 ? 26.844 -10.273 -12.414 1 96.44 148 PRO B N 1
ATOM 3474 C CA . PRO B 1 148 ? 28.188 -10.719 -12.82 1 96.44 148 PRO B CA 1
ATOM 3475 C C . PRO B 1 148 ? 29.281 -9.758 -12.375 1 96.44 148 PRO B C 1
ATOM 3477 O O . PRO B 1 148 ? 30.359 -10.195 -11.969 1 96.44 148 PRO B O 1
ATOM 3480 N N . PHE B 1 149 ? 29.047 -8.555 -12.414 1 96.81 149 PHE B N 1
ATOM 3481 C CA . PHE B 1 149 ? 30 -7.566 -11.953 1 96.81 149 PHE B CA 1
ATOM 3482 C C . PHE B 1 149 ? 30.312 -7.762 -10.469 1 96.81 149 PHE B C 1
ATOM 3484 O O . PHE B 1 149 ? 31.484 -7.754 -10.07 1 96.81 149 PHE B O 1
ATOM 3491 N N . LEU B 1 150 ? 29.266 -7.918 -9.695 1 96.25 150 LEU B N 1
ATOM 3492 C CA . LEU B 1 150 ? 29.438 -8.094 -8.258 1 96.25 150 LEU B CA 1
ATOM 3493 C C . LEU B 1 150 ? 30.156 -9.406 -7.953 1 96.25 150 LEU B C 1
ATOM 3495 O O . LEU B 1 150 ? 31.031 -9.453 -7.086 1 96.25 150 LEU B O 1
ATOM 3499 N N . SER B 1 151 ? 29.797 -10.43 -8.648 1 94.75 151 SER B N 1
ATOM 3500 C CA . SER B 1 151 ? 30.422 -11.734 -8.438 1 94.75 151 SER B CA 1
ATOM 3501 C C . SER B 1 151 ? 31.891 -11.695 -8.82 1 94.75 151 SER B C 1
ATOM 3503 O O . SER B 1 151 ? 32.719 -12.289 -8.133 1 94.75 151 SER B O 1
ATOM 3505 N N . ASP B 1 152 ? 32.219 -11.016 -9.883 1 94.88 152 ASP B N 1
ATOM 3506 C CA . ASP B 1 152 ? 33.594 -10.961 -10.391 1 94.88 152 ASP B CA 1
ATOM 3507 C C . ASP B 1 152 ? 34.5 -10.117 -9.484 1 94.88 152 ASP B C 1
ATOM 3509 O O . ASP B 1 152 ? 35.656 -10.445 -9.266 1 94.88 152 ASP B O 1
ATOM 3513 N N . HIS B 1 153 ? 33.938 -9.086 -8.891 1 95.19 153 HIS B N 1
ATOM 3514 C CA . HIS B 1 153 ? 34.781 -8.125 -8.18 1 95.19 153 HIS B CA 1
ATOM 3515 C C . HIS B 1 153 ? 34.625 -8.289 -6.672 1 95.19 153 HIS B C 1
ATOM 3517 O O . HIS B 1 153 ? 35.562 -7.984 -5.922 1 95.19 153 HIS B O 1
ATOM 3523 N N . LEU B 1 154 ? 33.469 -8.75 -6.258 1 95.12 154 LEU B N 1
ATOM 3524 C CA . LEU B 1 154 ? 33.219 -8.82 -4.82 1 95.12 154 LEU B CA 1
ATOM 3525 C C . LEU B 1 154 ? 32.875 -10.234 -4.398 1 95.12 154 LEU B C 1
ATOM 3527 O O . LEU B 1 154 ? 32.406 -10.461 -3.273 1 95.12 154 LEU B O 1
ATOM 3531 N N . GLY B 1 155 ? 33.094 -11.141 -5.281 1 92.19 155 GLY B N 1
ATOM 3532 C CA . GLY B 1 155 ? 32.719 -12.531 -5.043 1 92.19 155 GLY B CA 1
ATOM 3533 C C . GLY B 1 155 ? 33.5 -13.164 -3.908 1 92.19 155 GLY B C 1
ATOM 3534 O O . GLY B 1 155 ? 33.125 -14.227 -3.41 1 92.19 155 GLY B O 1
ATOM 3535 N N . PHE B 1 156 ? 34.5 -12.445 -3.453 1 92.94 156 PHE B N 1
ATOM 3536 C CA . PHE B 1 156 ? 35.281 -12.961 -2.324 1 92.94 156 PHE B CA 1
ATOM 3537 C C . PHE B 1 156 ? 34.5 -12.797 -1.023 1 92.94 156 PHE B C 1
ATOM 3539 O O . PHE B 1 156 ? 34.75 -13.492 -0.044 1 92.94 156 PHE B O 1
ATOM 3546 N N . LEU B 1 157 ? 33.5 -11.906 -1.036 1 94.69 157 LEU B N 1
ATOM 3547 C CA . LEU B 1 157 ? 32.625 -11.727 0.11 1 94.69 157 LEU B CA 1
ATOM 3548 C C . LEU B 1 157 ? 31.453 -12.695 0.047 1 94.69 157 LEU B C 1
ATOM 3550 O O . LEU B 1 157 ? 30.922 -12.977 -1.034 1 94.69 157 LEU B O 1
ATOM 3554 N N . PRO B 1 158 ? 31.109 -13.156 1.127 1 94.94 158 PRO B N 1
ATOM 3555 C CA . PRO B 1 158 ? 30 -14.125 1.151 1 94.94 158 PRO B CA 1
ATOM 3556 C C . PRO B 1 158 ? 28.688 -13.539 0.66 1 94.94 158 PRO B C 1
ATOM 3558 O O . PRO B 1 158 ? 27.781 -14.281 0.275 1 94.94 158 PRO B O 1
ATOM 3561 N N . PHE B 1 159 ? 28.578 -12.32 0.474 1 96.31 159 PHE B N 1
ATOM 3562 C CA . PHE B 1 159 ? 27.344 -11.625 0.13 1 96.31 159 PHE B CA 1
ATOM 3563 C C . PHE B 1 159 ? 27.125 -11.625 -1.379 1 96.31 159 PHE B C 1
ATOM 3565 O O . PHE B 1 159 ? 26.031 -11.328 -1.853 1 96.31 159 PHE B O 1
ATOM 3572 N N . PHE B 1 160 ? 28.219 -12 -2.135 1 96.69 160 PHE B N 1
ATOM 3573 C CA . PHE B 1 160 ? 28.109 -11.875 -3.584 1 96.69 160 PHE B CA 1
ATOM 3574 C C . PHE B 1 160 ? 28.625 -13.125 -4.277 1 96.69 160 PHE B C 1
ATOM 3576 O O . PHE B 1 160 ? 29.266 -13.047 -5.332 1 96.69 160 PHE B O 1
ATOM 3583 N N . GLN B 1 161 ? 28.328 -14.234 -3.641 1 94.31 161 GLN B N 1
ATOM 3584 C CA . GLN B 1 161 ? 28.734 -15.523 -4.203 1 94.31 161 GLN B CA 1
ATOM 3585 C C . GLN B 1 161 ? 27.547 -16.203 -4.895 1 94.31 161 GLN B C 1
ATOM 3587 O O . GLN B 1 161 ? 26.391 -15.93 -4.566 1 94.31 161 GLN B O 1
ATOM 3592 N N . GLY B 1 162 ? 27.938 -17 -5.941 1 91.94 162 GLY B N 1
ATOM 3593 C CA . GLY B 1 162 ? 26.906 -17.781 -6.594 1 91.94 162 GLY B CA 1
ATOM 3594 C C . GLY B 1 162 ? 26.609 -17.328 -8.008 1 91.94 162 GLY B C 1
ATOM 3595 O O . GLY B 1 162 ? 27.188 -16.344 -8.477 1 91.94 162 GLY B O 1
ATOM 3596 N N . ALA B 1 163 ? 25.734 -18.047 -8.633 1 92.69 163 ALA B N 1
ATOM 3597 C CA . ALA B 1 163 ? 25.359 -17.781 -10.023 1 92.69 163 ALA B CA 1
ATOM 3598 C C . ALA B 1 163 ? 24.406 -16.594 -10.109 1 92.69 163 ALA B C 1
ATOM 3600 O O . ALA B 1 163 ? 23.609 -16.359 -9.203 1 92.69 163 ALA B O 1
ATOM 3601 N N . PRO B 1 164 ? 24.531 -15.828 -11.164 1 94.69 164 PRO B N 1
ATOM 3602 C CA . PRO B 1 164 ? 23.594 -14.727 -11.398 1 94.69 164 PRO B CA 1
ATOM 3603 C C . PRO B 1 164 ? 22.234 -15.211 -11.891 1 94.69 164 PRO B C 1
ATOM 3605 O O . PRO B 1 164 ? 22.016 -15.32 -13.094 1 94.69 164 PRO B O 1
ATOM 3608 N N . TYR B 1 165 ? 21.234 -15.32 -11.07 1 93.38 165 TYR B N 1
ATOM 3609 C CA . TYR B 1 165 ? 19.938 -15.852 -11.422 1 93.38 165 TYR B CA 1
ATOM 3610 C C . TYR B 1 165 ? 19 -14.75 -11.914 1 93.38 165 TYR B C 1
ATOM 3612 O O . TYR B 1 165 ? 18 -15.023 -12.562 1 93.38 165 TYR B O 1
ATOM 3620 N N . GLY B 1 166 ? 19.359 -13.484 -11.656 1 95.75 166 GLY B N 1
ATOM 3621 C CA . GLY B 1 166 ? 18.422 -12.398 -11.922 1 95.75 166 GLY B CA 1
ATOM 3622 C C . GLY B 1 166 ? 17.391 -12.219 -10.828 1 95.75 166 GLY B C 1
ATOM 3623 O O . GLY B 1 166 ? 17.484 -11.281 -10.031 1 95.75 166 GLY B O 1
ATOM 3624 N N . VAL B 1 167 ? 16.469 -13.281 -10.719 1 96.75 167 VAL B N 1
ATOM 3625 C CA . VAL B 1 167 ? 15.562 -13.32 -9.57 1 96.75 167 VAL B CA 1
ATOM 3626 C C . VAL B 1 167 ? 16.328 -13.711 -8.312 1 96.75 167 VAL B C 1
ATOM 3628 O O . VAL B 1 167 ? 17 -14.75 -8.281 1 96.75 167 VAL B O 1
ATOM 3631 N N . SER B 1 168 ? 16.312 -12.82 -7.332 1 98.5 168 SER B N 1
ATOM 3632 C CA . SER B 1 168 ? 17.219 -12.969 -6.191 1 98.5 168 SER B CA 1
ATOM 3633 C C . SER B 1 168 ? 16.828 -12.023 -5.059 1 98.5 168 SER B C 1
ATOM 3635 O O . SER B 1 168 ? 15.953 -11.18 -5.219 1 98.5 168 SER B O 1
ATOM 3637 N N . MET B 1 169 ? 17.547 -12.25 -3.988 1 98.62 169 MET B N 1
ATOM 3638 C CA . MET B 1 169 ? 17.422 -11.312 -2.877 1 98.62 169 MET B CA 1
ATOM 3639 C C . MET B 1 169 ? 17.781 -9.898 -3.322 1 98.62 169 MET B C 1
ATOM 3641 O O . MET B 1 169 ? 17.141 -8.93 -2.918 1 98.62 169 MET B O 1
ATOM 3645 N N . LEU B 1 170 ? 18.781 -9.781 -4.145 1 98.62 170 LEU B N 1
ATOM 3646 C CA . LEU B 1 170 ? 19.203 -8.477 -4.637 1 98.62 170 LEU B CA 1
ATOM 3647 C C . LEU B 1 170 ? 18.094 -7.793 -5.422 1 98.62 170 LEU B C 1
ATOM 3649 O O . LEU B 1 170 ? 17.859 -6.594 -5.262 1 98.62 170 LEU B O 1
ATOM 3653 N N . ALA B 1 171 ? 17.438 -8.555 -6.246 1 98.5 171 ALA B N 1
ATOM 3654 C CA . ALA B 1 171 ? 16.328 -8.016 -7.027 1 98.5 171 ALA B CA 1
ATOM 3655 C C . ALA B 1 171 ? 15.211 -7.523 -6.113 1 98.5 171 ALA B C 1
ATOM 3657 O O . ALA B 1 171 ? 14.633 -6.461 -6.352 1 98.5 171 ALA B O 1
ATOM 3658 N N . ALA B 1 172 ? 14.914 -8.344 -5.102 1 98.75 172 ALA B N 1
ATOM 3659 C CA . ALA B 1 172 ? 13.883 -7.957 -4.137 1 98.75 172 ALA B CA 1
ATOM 3660 C C . ALA B 1 172 ? 14.273 -6.676 -3.406 1 98.75 172 ALA B C 1
ATOM 3662 O O . ALA B 1 172 ? 13.438 -5.793 -3.203 1 98.75 172 ALA B O 1
ATOM 3663 N N . VAL B 1 173 ? 15.492 -6.547 -3.051 1 98.69 173 VAL B N 1
ATOM 3664 C CA . VAL B 1 173 ? 15.992 -5.371 -2.346 1 98.69 173 VAL B CA 1
ATOM 3665 C C . VAL B 1 173 ? 15.828 -4.133 -3.223 1 98.69 173 VAL B C 1
ATOM 3667 O O . VAL B 1 173 ? 15.352 -3.094 -2.76 1 98.69 173 VAL B O 1
ATOM 3670 N N . PHE B 1 174 ? 16.156 -4.25 -4.465 1 97.94 174 PHE B N 1
ATOM 3671 C CA . PHE B 1 174 ? 16.109 -3.107 -5.367 1 97.94 174 PHE B CA 1
ATOM 3672 C C . PHE B 1 174 ? 14.664 -2.68 -5.617 1 97.94 174 PHE B C 1
ATOM 3674 O O . PHE B 1 174 ? 14.359 -1.486 -5.605 1 97.94 174 PHE B O 1
ATOM 3681 N N . ILE B 1 175 ? 13.836 -3.629 -5.848 1 97.62 175 ILE B N 1
ATOM 3682 C CA . ILE B 1 175 ? 12.453 -3.271 -6.152 1 97.62 175 ILE B CA 1
ATOM 3683 C C . ILE B 1 175 ? 11.805 -2.633 -4.93 1 97.62 175 ILE B C 1
ATOM 3685 O O . ILE B 1 175 ? 11.039 -1.678 -5.055 1 97.62 175 ILE B O 1
ATOM 3689 N N . LEU B 1 176 ? 12.07 -3.184 -3.752 1 98.25 176 LEU B N 1
ATOM 3690 C CA . LEU B 1 176 ? 11.555 -2.611 -2.514 1 98.25 176 LEU B CA 1
ATOM 3691 C C . LEU B 1 176 ? 12.102 -1.205 -2.293 1 98.25 176 LEU B C 1
ATOM 3693 O O . LEU B 1 176 ? 11.375 -0.316 -1.841 1 98.25 176 LEU B O 1
ATOM 3697 N N . MET B 1 177 ? 13.375 -1.043 -2.609 1 97.75 177 MET B N 1
ATOM 3698 C CA . MET B 1 177 ? 13.984 0.278 -2.49 1 97.75 177 MET B CA 1
ATOM 3699 C C . MET B 1 177 ? 13.227 1.305 -3.324 1 97.75 177 MET B C 1
ATOM 3701 O O . MET B 1 177 ? 12.836 2.355 -2.816 1 97.75 177 MET B O 1
ATOM 3705 N N . ILE B 1 178 ? 12.992 0.998 -4.523 1 96.25 178 ILE B N 1
ATOM 3706 C CA . ILE B 1 178 ? 12.312 1.905 -5.441 1 96.25 178 ILE B CA 1
ATOM 3707 C C . ILE B 1 178 ? 10.906 2.209 -4.93 1 96.25 178 ILE B C 1
ATOM 3709 O O . ILE B 1 178 ? 10.445 3.352 -5.004 1 96.25 178 ILE B O 1
ATOM 3713 N N . MET B 1 179 ? 10.328 1.233 -4.398 1 95.56 179 MET B N 1
ATOM 3714 C CA . MET B 1 179 ? 8.93 1.347 -3.992 1 95.56 179 MET B CA 1
ATOM 3715 C C . MET B 1 179 ? 8.797 2.217 -2.746 1 95.56 179 MET B C 1
ATOM 3717 O O . MET B 1 179 ? 7.812 2.943 -2.594 1 95.56 179 MET B O 1
ATOM 3721 N N . VAL B 1 180 ? 9.734 2.205 -1.843 1 97 180 VAL B N 1
ATOM 3722 C CA . VAL B 1 180 ? 9.562 2.889 -0.565 1 97 180 VAL B CA 1
ATOM 3723 C C . VAL B 1 180 ? 10.156 4.297 -0.647 1 97 180 VAL B C 1
ATOM 3725 O O . VAL B 1 180 ? 9.883 5.137 0.213 1 97 180 VAL B O 1
ATOM 3728 N N . VAL B 1 181 ? 10.883 4.602 -1.672 1 97.19 181 VAL B N 1
ATOM 3729 C CA . VAL B 1 181 ? 11.531 5.898 -1.844 1 97.19 181 VAL B CA 1
ATOM 3730 C C . VAL B 1 181 ? 10.484 7.008 -1.852 1 97.19 181 VAL B C 1
ATOM 3732 O O . VAL B 1 181 ? 10.625 8.008 -1.14 1 97.19 181 VAL B O 1
ATOM 3735 N N . PRO B 1 182 ? 9.438 6.883 -2.609 1 95.06 182 PRO B N 1
ATOM 3736 C CA . PRO B 1 182 ? 8.477 7.992 -2.689 1 95.06 182 PRO B CA 1
ATOM 3737 C C . PRO B 1 182 ? 7.859 8.336 -1.337 1 95.06 182 PRO B C 1
ATOM 3739 O O . PRO B 1 182 ? 7.746 9.508 -0.985 1 95.06 182 PRO B O 1
ATOM 3742 N N . ILE B 1 183 ? 7.465 7.348 -0.546 1 94.31 183 ILE B N 1
ATOM 3743 C CA . ILE B 1 183 ? 6.805 7.609 0.729 1 94.31 183 ILE B CA 1
ATOM 3744 C C . ILE B 1 183 ? 7.801 8.234 1.705 1 94.31 183 ILE B C 1
ATOM 3746 O O . ILE B 1 183 ? 7.473 9.195 2.404 1 94.31 183 ILE B O 1
ATOM 3750 N N . ILE B 1 184 ? 9.008 7.785 1.748 1 97.25 184 ILE B N 1
ATOM 3751 C CA . ILE B 1 184 ? 10.016 8.336 2.643 1 97.25 184 ILE B CA 1
ATOM 3752 C C . ILE B 1 184 ? 10.367 9.758 2.201 1 97.25 184 ILE B C 1
ATOM 3754 O O . ILE B 1 184 ? 10.492 10.664 3.033 1 97.25 184 ILE B O 1
ATOM 3758 N N . THR B 1 185 ? 10.484 9.984 0.913 1 97.75 185 THR B N 1
ATOM 3759 C CA . THR B 1 185 ? 10.844 11.297 0.377 1 97.75 185 THR B CA 1
ATOM 3760 C C . THR B 1 185 ? 9.75 12.32 0.664 1 97.75 185 THR B C 1
ATOM 3762 O O . THR B 1 185 ? 10.039 13.43 1.123 1 97.75 185 THR B O 1
ATOM 3765 N N . SER B 1 186 ? 8.539 11.938 0.434 1 95.44 186 SER B N 1
ATOM 3766 C CA . SER B 1 186 ? 7.418 12.859 0.598 1 95.44 186 SER B CA 1
ATOM 3767 C C . SER B 1 186 ? 7.262 13.289 2.055 1 95.44 186 SER B C 1
ATOM 3769 O O . SER B 1 186 ? 7.09 14.477 2.346 1 95.44 186 SER B O 1
ATOM 3771 N N . ILE B 1 187 ? 7.355 12.375 2.951 1 94.19 187 ILE B N 1
ATOM 3772 C CA . ILE B 1 187 ? 7.207 12.688 4.367 1 94.19 187 ILE B CA 1
ATOM 3773 C C . ILE B 1 187 ? 8.422 13.469 4.855 1 94.19 187 ILE B C 1
ATOM 3775 O O . ILE B 1 187 ? 8.273 14.453 5.594 1 94.19 187 ILE B O 1
ATOM 3779 N N . THR B 1 188 ? 9.57 13.078 4.422 1 97.38 188 THR B N 1
ATOM 3780 C CA . THR B 1 188 ? 10.781 13.797 4.793 1 97.38 188 THR B CA 1
ATOM 3781 C C . THR B 1 188 ? 10.734 15.242 4.297 1 97.38 188 THR B C 1
ATOM 3783 O O . THR B 1 188 ? 11.117 16.172 5.016 1 97.38 188 THR B O 1
ATOM 3786 N N . LYS B 1 189 ? 10.289 15.422 3.102 1 97.12 189 LYS B N 1
ATOM 3787 C CA . LYS B 1 189 ? 10.148 16.766 2.547 1 97.12 189 LYS B CA 1
ATOM 3788 C C . LYS B 1 189 ? 9.258 17.625 3.432 1 97.12 189 LYS B C 1
ATOM 3790 O O . LYS B 1 189 ? 9.609 18.766 3.744 1 97.12 189 LYS B O 1
ATOM 3795 N N . GLU B 1 190 ? 8.141 17.062 3.85 1 93.88 190 GLU B N 1
ATOM 3796 C CA . GLU B 1 190 ? 7.219 17.812 4.703 1 93.88 190 GLU B CA 1
ATOM 3797 C C . GLU B 1 190 ? 7.852 18.125 6.055 1 93.88 190 GLU B C 1
ATOM 3799 O O . GLU B 1 190 ? 7.637 19.203 6.609 1 93.88 190 GLU B O 1
ATOM 3804 N N . VAL B 1 191 ? 8.578 17.219 6.586 1 94.94 191 VAL B N 1
ATOM 3805 C CA . VAL B 1 191 ? 9.273 17.391 7.855 1 94.94 191 VAL B CA 1
ATOM 3806 C C . VAL B 1 191 ? 10.281 18.531 7.734 1 94.94 191 VAL B C 1
ATOM 3808 O O . VAL B 1 191 ? 10.375 19.391 8.617 1 94.94 191 VAL B O 1
ATOM 3811 N N . LEU B 1 192 ? 11.016 18.578 6.648 1 96.75 192 LEU B N 1
ATOM 3812 C CA . LEU B 1 192 ? 12.047 19.578 6.441 1 96.75 192 LEU B CA 1
ATOM 3813 C C . LEU B 1 192 ? 11.43 20.953 6.227 1 96.75 192 LEU B C 1
ATOM 3815 O O . LEU B 1 192 ? 11.961 21.969 6.695 1 96.75 192 LEU B O 1
ATOM 3819 N N . LEU B 1 193 ? 10.328 20.984 5.586 1 95.19 193 LEU B N 1
ATOM 3820 C CA . LEU B 1 193 ? 9.633 22.234 5.344 1 95.19 193 LEU B CA 1
ATOM 3821 C C . LEU B 1 193 ? 9.07 22.812 6.641 1 95.19 193 LEU B C 1
ATOM 3823 O O . LEU B 1 193 ? 8.875 24.031 6.758 1 95.19 193 LEU B O 1
ATOM 3827 N N . ALA B 1 194 ? 8.875 21.969 7.543 1 93.62 194 ALA B N 1
ATOM 3828 C CA . ALA B 1 194 ? 8.273 22.391 8.805 1 93.62 194 ALA B CA 1
ATOM 3829 C C . ALA B 1 194 ? 9.328 22.984 9.734 1 93.62 194 ALA B C 1
ATOM 3831 O O . ALA B 1 194 ? 8.992 23.609 10.742 1 93.62 194 ALA B O 1
ATOM 3832 N N . VAL B 1 195 ? 10.57 22.844 9.43 1 93.88 195 VAL B N 1
ATOM 3833 C CA . VAL B 1 195 ? 11.633 23.438 10.234 1 93.88 195 VAL B CA 1
ATOM 3834 C C . VAL B 1 195 ? 11.547 24.969 10.164 1 93.88 195 VAL B C 1
ATOM 3836 O O . VAL B 1 195 ? 11.523 25.531 9.07 1 93.88 195 VAL B O 1
ATOM 3839 N N . PRO B 1 196 ? 11.5 25.609 11.312 1 94.75 196 PRO B N 1
ATOM 3840 C CA . PRO B 1 196 ? 11.383 27.062 11.312 1 94.75 196 PRO B CA 1
ATOM 3841 C C . PRO B 1 196 ? 12.531 27.75 10.578 1 94.75 196 PRO B C 1
ATOM 3843 O O . PRO B 1 196 ? 13.68 27.328 10.68 1 94.75 196 PRO B O 1
ATOM 3846 N N . GLN B 1 197 ? 12.203 28.812 9.914 1 94 197 GLN B N 1
ATOM 3847 C CA . GLN B 1 197 ? 13.188 29.578 9.164 1 94 197 GLN B CA 1
ATOM 3848 C C . GLN B 1 197 ? 14.219 30.203 10.094 1 94 197 GLN B C 1
ATOM 3850 O O . GLN B 1 197 ? 15.383 30.359 9.727 1 94 197 GLN B O 1
ATOM 3855 N N . SER B 1 198 ? 13.773 30.438 11.266 1 94.12 198 SER B N 1
ATOM 3856 C CA . SER B 1 198 ? 14.656 31.062 12.242 1 94.12 198 SER B CA 1
ATOM 3857 C C . SER B 1 198 ? 15.859 30.172 12.555 1 94.12 198 SER B C 1
ATOM 3859 O O . SER B 1 198 ? 16.969 30.672 12.789 1 94.12 198 SER B O 1
ATOM 3861 N N . GLN B 1 199 ? 15.594 28.875 12.492 1 91.81 199 GLN B N 1
ATOM 3862 C CA . GLN B 1 199 ? 16.672 27.922 12.734 1 91.81 199 GLN B CA 1
ATOM 3863 C C . GLN B 1 199 ? 17.703 27.969 11.609 1 91.81 199 GLN B C 1
ATOM 3865 O O . GLN B 1 199 ? 18.906 27.938 11.859 1 91.81 199 GLN B O 1
ATOM 3870 N N . ARG B 1 200 ? 17.266 28.109 10.453 1 93.19 200 ARG B N 1
ATOM 3871 C CA . ARG B 1 200 ? 18.141 28.203 9.289 1 93.19 200 ARG B CA 1
ATOM 3872 C C . ARG B 1 200 ? 18.938 29.5 9.305 1 93.19 200 ARG B C 1
ATOM 3874 O O . ARG B 1 200 ? 20.156 29.484 9.117 1 93.19 200 ARG B O 1
ATOM 3881 N N . GLU B 1 201 ? 18.281 30.562 9.602 1 93.12 201 GLU B N 1
ATOM 3882 C CA . GLU B 1 201 ? 18.875 31.891 9.594 1 93.12 201 GLU B CA 1
ATOM 3883 C C . GLU B 1 201 ? 19.906 32.031 10.711 1 93.12 201 GLU B C 1
ATOM 3885 O O . GLU B 1 201 ? 20.938 32.688 10.531 1 93.12 201 GLU B O 1
ATOM 3890 N N . ALA B 1 202 ? 19.594 31.406 11.766 1 93.31 202 ALA B N 1
ATOM 3891 C CA . ALA B 1 202 ? 20.516 31.453 12.891 1 93.31 202 ALA B CA 1
ATOM 3892 C C . ALA B 1 202 ? 21.859 30.812 12.531 1 93.31 202 ALA B C 1
ATOM 3894 O O . ALA B 1 202 ? 22.922 31.359 12.844 1 93.31 202 ALA B O 1
ATOM 3895 N N . ALA B 1 203 ? 21.828 29.734 11.906 1 91.88 203 ALA B N 1
ATOM 3896 C CA . ALA B 1 203 ? 23.047 29.031 11.508 1 91.88 203 ALA B CA 1
ATOM 3897 C C . ALA B 1 203 ? 23.812 29.828 10.453 1 91.88 203 ALA B C 1
ATOM 3899 O O . ALA B 1 203 ? 25.047 29.922 10.523 1 91.88 203 ALA B O 1
ATOM 3900 N N . ILE B 1 204 ? 23.141 30.406 9.578 1 90.44 204 ILE B N 1
ATOM 3901 C CA . ILE B 1 204 ? 23.766 31.188 8.516 1 90.44 204 ILE B CA 1
ATOM 3902 C C . ILE B 1 204 ? 24.391 32.469 9.094 1 90.44 204 ILE B C 1
ATOM 3904 O O . ILE B 1 204 ? 25.469 32.875 8.68 1 90.44 204 ILE B O 1
ATOM 3908 N N . ALA B 1 205 ? 23.688 32.969 9.977 1 93.31 205 ALA B N 1
ATOM 3909 C CA . ALA B 1 205 ? 24.188 34.188 10.633 1 93.31 205 ALA B CA 1
ATOM 3910 C C . ALA B 1 205 ? 25.484 33.906 11.375 1 93.31 205 ALA B C 1
ATOM 3912 O O . ALA B 1 205 ? 26.328 34.781 11.508 1 93.31 205 ALA B O 1
ATOM 3913 N N . LEU B 1 206 ? 25.688 32.688 11.82 1 93.31 206 LEU B N 1
ATOM 3914 C CA . LEU B 1 206 ? 26.906 32.281 12.531 1 93.31 206 LEU B CA 1
ATOM 3915 C C . LEU B 1 206 ? 28.016 31.922 11.547 1 93.31 206 LEU B C 1
ATOM 3917 O O . LEU B 1 206 ? 29.094 31.5 11.953 1 93.31 206 LEU B O 1
ATOM 3921 N N . GLY B 1 207 ? 27.781 32.062 10.234 1 91.31 207 GLY B N 1
ATOM 3922 C CA . GLY B 1 207 ? 28.781 31.828 9.219 1 91.31 207 GLY B CA 1
ATOM 3923 C C . GLY B 1 207 ? 28.766 30.406 8.672 1 91.31 207 GLY B C 1
ATOM 3924 O O . GLY B 1 207 ? 29.703 30 7.977 1 91.31 207 GLY B O 1
ATOM 3925 N N . ALA B 1 208 ? 27.766 29.734 8.984 1 91.38 208 ALA B N 1
ATOM 3926 C CA . ALA B 1 208 ? 27.672 28.344 8.516 1 91.38 208 ALA B CA 1
ATOM 3927 C C . ALA B 1 208 ? 27.422 28.297 7.016 1 91.38 208 ALA B C 1
ATOM 3929 O O . ALA B 1 208 ? 26.703 29.141 6.473 1 91.38 208 ALA B O 1
ATOM 3930 N N . THR B 1 209 ? 28.078 27.281 6.383 1 91.44 209 THR B N 1
ATOM 3931 C CA . THR B 1 209 ? 27.734 26.984 4.996 1 91.44 209 THR B CA 1
ATOM 3932 C C . THR B 1 209 ? 26.375 26.281 4.91 1 91.44 209 THR B C 1
ATOM 3934 O O . THR B 1 209 ? 25.797 25.922 5.934 1 91.44 209 THR B O 1
ATOM 3937 N N . ARG B 1 210 ? 25.875 26.141 3.711 1 90.5 210 ARG B N 1
ATOM 3938 C CA . ARG B 1 210 ? 24.594 25.484 3.529 1 90.5 210 ARG B CA 1
ATOM 3939 C C . ARG B 1 210 ? 24.594 24.078 4.094 1 90.5 210 ARG B C 1
ATOM 3941 O O . ARG B 1 210 ? 23.672 23.656 4.785 1 90.5 210 ARG B O 1
ATOM 3948 N N . TRP B 1 211 ? 25.656 23.359 3.768 1 91.69 211 TRP B N 1
ATOM 3949 C CA . TRP B 1 211 ? 25.766 21.984 4.25 1 91.69 211 TRP B CA 1
ATOM 3950 C C . TRP B 1 211 ? 25.844 21.953 5.773 1 91.69 211 TRP B C 1
ATOM 3952 O O . TRP B 1 211 ? 25.234 21.094 6.41 1 91.69 211 TRP B O 1
ATOM 3962 N N . GLU B 1 212 ? 26.547 22.922 6.297 1 92.44 212 GLU B N 1
ATOM 3963 C CA . GLU B 1 212 ? 26.656 23 7.75 1 92.44 212 GLU B CA 1
ATOM 3964 C C . GLU B 1 212 ? 25.328 23.344 8.398 1 92.44 212 GLU B C 1
ATOM 3966 O O . GLU B 1 212 ? 24.969 22.781 9.438 1 92.44 212 GLU B O 1
ATOM 3971 N N . MET B 1 213 ? 24.656 24.281 7.742 1 93.56 213 MET B N 1
ATOM 3972 C CA . MET B 1 213 ? 23.344 24.672 8.234 1 93.56 213 MET B CA 1
ATOM 3973 C C . MET B 1 213 ? 22.391 23.484 8.227 1 93.56 213 MET B C 1
ATOM 3975 O O . MET B 1 213 ? 21.672 23.25 9.195 1 93.56 213 MET B O 1
ATOM 3979 N N . ILE B 1 214 ? 22.391 22.688 7.203 1 94.88 214 ILE B N 1
ATOM 3980 C CA . ILE B 1 214 ? 21.547 21.516 7.082 1 94.88 214 IL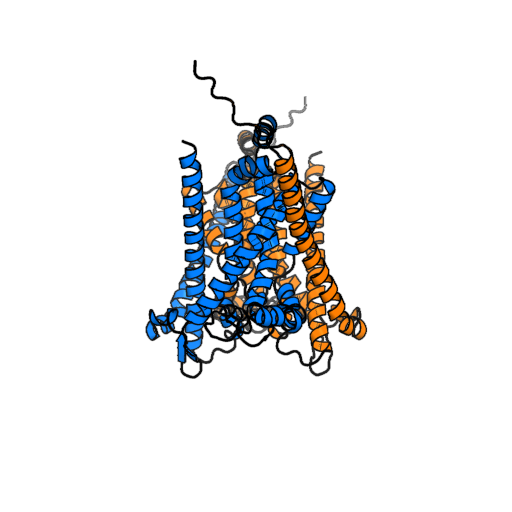E B CA 1
ATOM 3981 C C . ILE B 1 214 ? 21.906 20.5 8.164 1 94.88 214 ILE B C 1
ATOM 3983 O O . ILE B 1 214 ? 21.031 19.969 8.852 1 94.88 214 ILE B O 1
ATOM 3987 N N . ARG B 1 215 ? 23.156 20.328 8.352 1 93.06 215 ARG B N 1
ATOM 3988 C CA . ARG B 1 215 ? 23.656 19.297 9.273 1 93.06 215 ARG B CA 1
ATOM 3989 C C . ARG B 1 215 ? 23.438 19.719 10.727 1 93.06 215 ARG B C 1
ATOM 3991 O O . ARG B 1 215 ? 23.156 18.875 11.586 1 93.06 215 ARG B O 1
ATOM 3998 N N . MET B 1 216 ? 23.453 21.016 10.969 1 91.94 216 MET B N 1
ATOM 3999 C CA . MET B 1 216 ? 23.453 21.484 12.352 1 91.94 216 MET B CA 1
ATOM 4000 C C . MET B 1 216 ? 22.062 21.938 12.781 1 91.94 216 MET B C 1
ATOM 4002 O O . MET B 1 216 ? 21.734 21.891 13.969 1 91.94 216 MET B O 1
ATOM 4006 N N . ALA B 1 217 ? 21.281 22.328 11.844 1 93.12 217 ALA B N 1
ATOM 4007 C CA . ALA B 1 217 ? 20 22.906 12.219 1 93.12 217 ALA B CA 1
ATOM 4008 C C . ALA B 1 217 ? 18.828 22.109 11.641 1 93.12 217 ALA B C 1
ATOM 4010 O O . ALA B 1 217 ? 17.984 21.609 12.391 1 93.12 217 ALA B O 1
ATOM 4011 N N . VAL B 1 218 ? 18.859 21.828 10.422 1 94.81 218 VAL B N 1
ATOM 4012 C CA . VAL B 1 218 ? 17.703 21.266 9.719 1 94.81 218 VAL B CA 1
ATOM 4013 C C . VAL B 1 218 ? 17.547 19.797 10.07 1 94.81 218 VAL B C 1
ATOM 4015 O O . VAL B 1 218 ? 16.484 19.375 10.531 1 94.81 218 VAL B O 1
ATOM 4018 N N . LEU B 1 219 ? 18.578 18.969 9.914 1 94.88 219 LEU B N 1
ATOM 4019 C CA . LEU B 1 219 ? 18.5 17.531 10.102 1 94.88 219 LEU B CA 1
ATOM 4020 C C . LEU B 1 219 ? 18.219 17.172 11.555 1 94.88 219 LEU B C 1
ATOM 4022 O O . LEU B 1 219 ? 17.344 16.344 11.844 1 94.88 219 LEU B O 1
ATOM 4026 N N . PRO B 1 220 ? 18.906 17.891 12.469 1 92.31 220 PRO B N 1
ATOM 4027 C CA . PRO B 1 220 ? 18.609 17.562 13.867 1 92.31 220 PRO B CA 1
ATOM 4028 C C . PRO B 1 220 ? 17.188 17.938 14.273 1 92.31 220 PRO B C 1
ATOM 4030 O O . PRO B 1 220 ? 16.547 17.219 15.047 1 92.31 220 PRO B O 1
ATOM 4033 N N . TYR B 1 221 ? 16.703 19.031 13.758 1 91.31 221 TYR B N 1
ATOM 4034 C CA . TYR B 1 221 ? 15.352 19.469 14.07 1 91.31 221 TYR B CA 1
ATOM 4035 C C . TYR B 1 221 ? 14.328 18.5 13.508 1 91.31 221 TYR B C 1
ATOM 4037 O O . TYR B 1 221 ? 13.273 18.266 14.109 1 91.31 221 TYR B O 1
ATOM 4045 N N . GLY B 1 222 ? 14.578 17.891 12.367 1 93.38 222 GLY B N 1
ATOM 4046 C CA . GLY B 1 222 ? 13.625 17.016 11.695 1 93.38 222 GLY B CA 1
ATOM 4047 C C . GLY B 1 222 ? 13.914 15.539 11.922 1 93.38 222 GLY B C 1
ATOM 4048 O O . GLY B 1 222 ? 13.32 14.68 11.273 1 93.38 222 GLY B O 1
ATOM 4049 N N . ARG B 1 223 ? 14.734 15.219 12.781 1 93 223 ARG B N 1
ATOM 4050 C CA . ARG B 1 223 ? 15.242 13.859 12.93 1 93 223 ARG B CA 1
ATOM 4051 C C . ARG B 1 223 ? 14.109 12.891 13.281 1 93 223 ARG B C 1
ATOM 4053 O O . ARG B 1 223 ? 14.023 11.797 12.719 1 93 223 ARG B O 1
ATOM 4060 N N . SER B 1 224 ? 13.258 13.289 14.219 1 90.12 224 SER B N 1
ATOM 4061 C CA . SER B 1 224 ? 12.172 12.414 14.648 1 90.12 224 SER B CA 1
ATOM 4062 C C . SER B 1 224 ? 11.172 12.18 13.516 1 90.12 224 SER B C 1
ATOM 4064 O O . SER B 1 224 ? 10.664 11.07 13.344 1 90.12 224 SER B O 1
ATOM 4066 N N . GLY B 1 225 ? 10.969 13.219 12.758 1 92.38 225 GLY B N 1
ATOM 4067 C CA . GLY B 1 225 ? 10.07 13.086 11.617 1 92.38 225 GLY B CA 1
ATOM 4068 C C . GLY B 1 225 ? 10.641 12.219 10.508 1 92.38 225 GLY B C 1
ATOM 4069 O O . GLY B 1 225 ? 9.93 11.414 9.906 1 92.38 225 GLY B O 1
ATOM 4070 N N . ILE B 1 226 ? 11.898 12.367 10.273 1 94.88 226 ILE B N 1
ATOM 4071 C CA . ILE B 1 226 ? 12.578 11.586 9.25 1 94.88 226 ILE B CA 1
ATOM 4072 C C . ILE B 1 226 ? 12.57 10.109 9.641 1 94.88 226 ILE B C 1
ATOM 4074 O O . ILE B 1 226 ? 12.297 9.234 8.812 1 94.88 226 ILE B O 1
ATOM 4078 N N . LEU B 1 227 ? 12.789 9.852 10.859 1 92.81 227 LEU B N 1
ATOM 4079 C CA . LEU B 1 227 ? 12.758 8.477 11.359 1 92.81 227 LEU B CA 1
ATOM 4080 C C . LEU B 1 227 ? 11.359 7.891 11.242 1 92.81 227 LEU B C 1
ATOM 4082 O O . LEU B 1 227 ? 11.195 6.707 10.93 1 92.81 227 LEU B O 1
ATOM 4086 N N . GLY B 1 228 ? 10.414 8.75 11.531 1 91.12 228 GLY B N 1
ATOM 4087 C CA . GLY B 1 228 ? 9.047 8.32 11.328 1 91.12 228 GLY B CA 1
ATOM 4088 C C . GLY B 1 228 ? 8.766 7.906 9.891 1 91.12 228 GLY B C 1
ATOM 4089 O O . GLY B 1 228 ? 8.086 6.902 9.648 1 91.12 228 GLY B O 1
ATOM 4090 N N . ALA B 1 229 ? 9.32 8.664 8.984 1 94.62 229 ALA B N 1
ATOM 4091 C CA . ALA B 1 229 ? 9.164 8.352 7.566 1 94.62 229 ALA B CA 1
ATOM 4092 C C . ALA B 1 229 ? 9.789 7.004 7.227 1 94.62 229 ALA B C 1
ATOM 4094 O O . ALA B 1 229 ? 9.211 6.211 6.484 1 94.62 229 ALA B O 1
ATOM 4095 N N . VAL B 1 230 ? 10.891 6.75 7.789 1 95.12 230 VAL B N 1
ATOM 4096 C CA . VAL B 1 230 ? 11.617 5.516 7.527 1 95.12 230 VAL B CA 1
ATOM 4097 C C . VAL B 1 230 ? 10.859 4.332 8.109 1 95.12 230 VAL B C 1
ATOM 4099 O O . VAL B 1 230 ? 10.766 3.271 7.48 1 95.12 230 VAL B O 1
ATOM 4102 N N . ILE B 1 231 ? 10.281 4.508 9.258 1 92.5 231 ILE B N 1
ATOM 4103 C CA . ILE B 1 231 ? 9.523 3.449 9.914 1 92.5 231 ILE B CA 1
ATOM 4104 C C . ILE B 1 231 ? 8.273 3.125 9.102 1 92.5 231 ILE B C 1
ATOM 4106 O O . ILE B 1 231 ? 7.918 1.956 8.93 1 92.5 231 ILE B O 1
ATOM 4110 N N . LEU B 1 232 ? 7.664 4.156 8.625 1 89.88 232 LEU B N 1
ATOM 4111 C CA . LEU B 1 232 ? 6.512 3.928 7.758 1 89.88 232 LEU B CA 1
ATOM 4112 C C . LEU B 1 232 ? 6.918 3.164 6.5 1 89.88 232 LEU B C 1
ATOM 4114 O O . LEU B 1 232 ? 6.188 2.283 6.043 1 89.88 232 LEU B O 1
ATOM 4118 N N . GLY B 1 233 ? 8.055 3.512 5.965 1 94.12 233 GLY B N 1
ATOM 4119 C CA . GLY B 1 233 ? 8.602 2.781 4.832 1 94.12 233 GLY B CA 1
ATOM 4120 C C . GLY B 1 233 ? 8.875 1.321 5.141 1 94.12 233 GLY B C 1
ATOM 4121 O O . GLY B 1 233 ? 8.641 0.449 4.301 1 94.12 233 GLY B O 1
ATOM 4122 N N . LEU B 1 234 ? 9.352 1.065 6.336 1 94.88 234 LEU B N 1
ATOM 4123 C CA . LEU B 1 234 ? 9.625 -0.302 6.766 1 94.88 234 LEU B CA 1
ATOM 4124 C C . LEU B 1 234 ? 8.344 -1.129 6.797 1 94.88 234 LEU B C 1
ATOM 4126 O O . LEU B 1 234 ? 8.336 -2.287 6.371 1 94.88 234 LEU B O 1
ATOM 4130 N N . GLY B 1 235 ? 7.348 -0.572 7.316 1 91.62 235 GLY B N 1
ATOM 4131 C CA . GLY B 1 235 ? 6.059 -1.247 7.32 1 91.62 235 GLY B CA 1
ATOM 4132 C C . GLY B 1 235 ? 5.578 -1.624 5.93 1 91.62 235 GLY B C 1
ATOM 4133 O O . GLY B 1 235 ? 5.09 -2.734 5.715 1 91.62 235 GLY B O 1
ATOM 4134 N N . ARG B 1 236 ? 5.766 -0.738 5.055 1 92.5 236 ARG B N 1
ATOM 4135 C CA . ARG B 1 236 ? 5.367 -0.991 3.674 1 92.5 236 ARG B CA 1
ATOM 4136 C C . ARG B 1 236 ? 6.23 -2.08 3.047 1 92.5 236 ARG B C 1
ATOM 4138 O O . ARG B 1 236 ? 5.723 -2.939 2.322 1 92.5 236 ARG B O 1
ATOM 4145 N N . ALA B 1 237 ? 7.473 -2.045 3.348 1 96.56 237 ALA B N 1
ATOM 4146 C CA . ALA B 1 237 ? 8.422 -2.979 2.744 1 96.56 237 ALA B CA 1
ATOM 4147 C C . ALA B 1 237 ? 8.172 -4.402 3.234 1 96.56 237 ALA B C 1
ATOM 4149 O O . ALA B 1 237 ? 8.148 -5.344 2.436 1 96.56 237 ALA B O 1
ATOM 4150 N N . ILE B 1 238 ? 7.961 -4.562 4.457 1 95.44 238 ILE B N 1
ATOM 4151 C CA . ILE B 1 238 ? 7.84 -5.895 5.035 1 95.44 238 ILE B CA 1
ATOM 4152 C C . ILE B 1 238 ? 6.547 -6.551 4.555 1 95.44 238 ILE B C 1
ATOM 4154 O O . ILE B 1 238 ? 6.484 -7.773 4.395 1 95.44 238 ILE B O 1
ATOM 4158 N N . GLY B 1 239 ? 5.59 -5.77 4.285 1 93.75 239 GLY B N 1
ATOM 4159 C CA . GLY B 1 239 ? 4.289 -6.293 3.896 1 93.75 239 GLY B CA 1
ATOM 4160 C C . GLY B 1 239 ? 4.125 -6.426 2.395 1 93.75 239 GLY B C 1
ATOM 4161 O O . GLY B 1 239 ? 3.1 -6.922 1.918 1 93.75 239 GLY B O 1
ATOM 4162 N N . GLU B 1 240 ? 5.094 -5.941 1.664 1 95.25 240 GLU B N 1
ATOM 4163 C CA . GLU B 1 240 ? 4.988 -6.043 0.212 1 95.25 240 GLU B CA 1
ATOM 4164 C C . GLU B 1 240 ? 4.898 -7.5 -0.234 1 95.25 240 GLU B C 1
ATOM 4166 O O . GLU B 1 240 ? 5.621 -8.359 0.282 1 95.25 240 GLU B O 1
ATOM 4171 N N . THR B 1 241 ? 4.043 -7.781 -1.167 1 95.56 241 THR B N 1
ATOM 4172 C CA . THR B 1 241 ? 3.773 -9.172 -1.524 1 95.56 241 THR B CA 1
ATOM 4173 C C . THR B 1 241 ? 4.137 -9.43 -2.982 1 95.56 241 THR B C 1
ATOM 4175 O O . THR B 1 241 ? 5.23 -9.922 -3.277 1 95.56 241 THR B O 1
ATOM 4178 N N . MET B 1 242 ? 3.373 -8.875 -3.854 1 94.38 242 MET B N 1
ATOM 4179 C CA . MET B 1 242 ? 3.438 -9.312 -5.246 1 94.38 242 MET B CA 1
ATOM 4180 C C . MET B 1 242 ? 4.695 -8.781 -5.926 1 94.38 242 MET B C 1
ATOM 4182 O O . MET B 1 242 ? 5.328 -9.492 -6.707 1 94.38 242 MET B O 1
ATOM 4186 N N . ALA B 1 243 ? 5.059 -7.562 -5.68 1 96.44 243 ALA B N 1
ATOM 4187 C CA . ALA B 1 243 ? 6.262 -7.027 -6.309 1 96.44 243 ALA B CA 1
ATOM 4188 C C . ALA B 1 243 ? 7.484 -7.871 -5.953 1 96.44 243 ALA B C 1
ATOM 4190 O O . ALA B 1 243 ? 8.32 -8.164 -6.812 1 96.44 243 ALA B O 1
ATOM 4191 N N . VAL B 1 244 ? 7.539 -8.273 -4.75 1 98.06 244 VAL B N 1
ATOM 4192 C CA . VAL B 1 244 ? 8.672 -9.062 -4.285 1 98.06 244 VAL B CA 1
ATOM 4193 C C . VAL B 1 244 ? 8.555 -10.492 -4.793 1 98.06 244 VAL B C 1
ATOM 4195 O O . VAL B 1 244 ? 9.547 -11.086 -5.234 1 98.06 244 VAL B O 1
ATOM 4198 N N . THR B 1 245 ? 7.371 -11.055 -4.773 1 97.38 245 THR B N 1
ATOM 4199 C CA . THR B 1 245 ? 7.133 -12.414 -5.234 1 97.38 245 THR B CA 1
ATOM 4200 C C . THR B 1 245 ? 7.629 -12.602 -6.664 1 97.38 245 THR B C 1
ATOM 4202 O O . THR B 1 245 ? 8.18 -13.648 -7.008 1 97.38 245 THR B O 1
ATOM 4205 N N . MET B 1 246 ? 7.5 -11.617 -7.449 1 96.56 246 MET B N 1
ATOM 4206 C CA . MET B 1 246 ? 7.793 -11.719 -8.875 1 96.56 246 MET B CA 1
ATOM 4207 C C . MET B 1 246 ? 9.297 -11.688 -9.125 1 96.56 246 MET B C 1
ATOM 4209 O O . MET B 1 246 ? 9.766 -12.125 -10.18 1 96.56 246 MET B O 1
ATOM 4213 N N . VAL B 1 247 ? 10.102 -11.242 -8.109 1 97.81 247 VAL B N 1
ATOM 4214 C CA . VAL B 1 247 ? 11.492 -11 -8.484 1 97.81 247 VAL B CA 1
ATOM 4215 C C . VAL B 1 247 ? 12.422 -11.695 -7.5 1 97.81 247 VAL B C 1
ATOM 4217 O O . VAL B 1 247 ? 13.633 -11.758 -7.719 1 97.81 247 VAL B O 1
ATOM 4220 N N . ILE B 1 248 ? 11.938 -12.289 -6.457 1 98.25 248 ILE B N 1
ATOM 4221 C CA . ILE B 1 248 ? 12.82 -12.742 -5.387 1 98.25 248 ILE B CA 1
ATOM 4222 C C . ILE B 1 248 ? 13.289 -14.164 -5.668 1 98.25 248 ILE B C 1
ATOM 4224 O O . ILE B 1 248 ? 14.258 -14.633 -5.066 1 98.25 248 ILE B O 1
ATOM 4228 N N . GLY B 1 249 ? 12.641 -14.938 -6.484 1 97.12 249 GLY B N 1
ATOM 4229 C CA . GLY B 1 249 ? 13.047 -16.281 -6.844 1 97.12 249 GLY B CA 1
ATOM 4230 C C . GLY B 1 249 ? 12.273 -17.359 -6.105 1 97.12 249 GLY B C 1
ATOM 4231 O O . GLY B 1 249 ? 12.32 -18.531 -6.477 1 97.12 249 GLY B O 1
ATOM 4232 N N . ASN B 1 250 ? 11.586 -17.094 -5.062 1 96.44 250 ASN B N 1
ATOM 4233 C CA . ASN B 1 250 ? 10.641 -17.938 -4.344 1 96.44 250 ASN B CA 1
ATOM 4234 C C . ASN B 1 250 ? 11.242 -19.312 -4.023 1 96.44 250 ASN B C 1
ATOM 4236 O O . ASN B 1 250 ? 10.641 -20.344 -4.332 1 96.44 250 ASN B O 1
ATOM 4240 N N . THR B 1 251 ? 12.359 -19.344 -3.496 1 96 251 THR B N 1
ATOM 4241 C CA . THR B 1 251 ? 13.039 -20.547 -3.023 1 96 251 THR B CA 1
ATOM 4242 C C . THR B 1 251 ? 13.258 -20.484 -1.516 1 96 251 THR B C 1
ATOM 4244 O O . THR B 1 251 ? 13.898 -19.547 -1.016 1 96 251 THR B O 1
ATOM 4247 N N . PRO B 1 252 ? 12.734 -21.484 -0.852 1 95.38 252 PRO B N 1
ATOM 4248 C CA . PRO B 1 252 ? 12.859 -21.469 0.608 1 95.38 252 PRO B CA 1
ATOM 4249 C C . PRO B 1 252 ? 14.258 -21.828 1.088 1 95.38 252 PRO B C 1
ATOM 4251 O O . PRO B 1 252 ? 14.516 -22.969 1.452 1 95.38 252 PRO B O 1
ATOM 4254 N N . GLN B 1 253 ? 15.148 -20.859 1.134 1 95.12 253 GLN B N 1
ATOM 4255 C CA . GLN B 1 253 ? 16.516 -21.078 1.596 1 95.12 253 GLN B CA 1
ATOM 4256 C C . GLN B 1 253 ? 17.047 -19.844 2.33 1 95.12 253 GLN B C 1
ATOM 4258 O O . GLN B 1 253 ? 16.5 -18.75 2.191 1 95.12 253 GLN B O 1
ATOM 4263 N N . ILE B 1 254 ? 18.031 -20.125 3.104 1 96.5 254 ILE B N 1
ATOM 4264 C CA . ILE B 1 254 ? 18.766 -19.062 3.789 1 96.5 254 ILE B CA 1
ATOM 4265 C C . ILE B 1 254 ? 20.172 -18.953 3.209 1 96.5 254 ILE B C 1
ATOM 4267 O O . ILE B 1 254 ? 20.938 -19.938 3.211 1 96.5 254 ILE B O 1
ATOM 4271 N N . SER B 1 255 ? 20.438 -17.875 2.676 1 96.81 255 SER B N 1
ATOM 4272 C CA . SER B 1 255 ? 21.766 -17.625 2.115 1 96.81 255 SER B CA 1
ATOM 4273 C C . SER B 1 255 ? 22.219 -16.203 2.414 1 96.81 255 SER B C 1
ATOM 4275 O O . SER B 1 255 ? 21.422 -15.273 2.436 1 96.81 255 SER B O 1
ATOM 4277 N N . LEU B 1 256 ? 23.453 -16.062 2.617 1 96.69 256 LEU B N 1
ATOM 4278 C CA . LEU B 1 256 ? 24.016 -14.727 2.832 1 96.69 256 LEU B CA 1
ATOM 4279 C C . LEU B 1 256 ? 24.203 -13.992 1.507 1 96.69 256 LEU B C 1
ATOM 4281 O O . LEU B 1 256 ? 24.297 -12.766 1.481 1 96.69 256 LEU B O 1
ATOM 4285 N N . SER B 1 257 ? 24.234 -14.75 0.514 1 97.69 257 SER B N 1
ATOM 4286 C CA . SER B 1 257 ? 24.469 -14.133 -0.789 1 97.69 257 SER B CA 1
ATOM 4287 C C . SER B 1 257 ? 23.234 -13.414 -1.304 1 97.69 257 SER B C 1
ATOM 4289 O O . SER B 1 257 ? 22.156 -14 -1.367 1 97.69 257 SER B O 1
ATOM 4291 N N . LEU B 1 258 ? 23.422 -12.242 -1.766 1 98.06 258 LEU B N 1
ATOM 4292 C CA . LEU B 1 258 ? 22.328 -11.438 -2.312 1 98.06 258 LEU B CA 1
ATOM 4293 C C . LEU B 1 258 ? 21.969 -11.891 -3.723 1 98.06 258 LEU B C 1
ATOM 4295 O O . LEU B 1 258 ? 20.922 -11.516 -4.254 1 98.06 258 LEU B O 1
ATOM 4299 N N . LEU B 1 259 ? 22.828 -12.719 -4.277 1 97.69 259 LEU B N 1
ATOM 4300 C CA . LEU B 1 259 ? 22.594 -13.195 -5.637 1 97.69 259 LEU B CA 1
ATOM 4301 C C . LEU B 1 259 ? 21.703 -14.43 -5.637 1 97.69 259 LEU B C 1
ATOM 4303 O O . LEU B 1 259 ? 21.172 -14.82 -6.684 1 97.69 259 LEU B O 1
ATOM 4307 N N . SER B 1 260 ? 21.516 -15.008 -4.457 1 97.5 260 SER B N 1
ATOM 4308 C CA . SER B 1 260 ? 20.703 -16.203 -4.316 1 97.5 260 SER B CA 1
ATOM 4309 C C . SER B 1 260 ? 19.219 -15.867 -4.215 1 97.5 260 SER B C 1
ATOM 4311 O O . SER B 1 260 ? 18.844 -14.828 -3.67 1 97.5 260 SER B O 1
ATOM 4313 N N . PRO B 1 261 ? 18.344 -16.781 -4.812 1 97.81 261 PRO B N 1
ATOM 4314 C CA . PRO B 1 261 ? 16.922 -16.609 -4.57 1 97.81 261 PRO B CA 1
ATOM 4315 C C . PRO B 1 261 ? 16.547 -16.672 -3.09 1 97.81 261 PRO B C 1
ATOM 4317 O O . PRO B 1 261 ? 17.344 -17.172 -2.279 1 97.81 261 PRO B O 1
ATOM 4320 N N . ALA B 1 262 ? 15.492 -16.141 -2.752 1 98.19 262 ALA B N 1
ATOM 4321 C CA . ALA B 1 262 ? 14.938 -16.141 -1.401 1 98.19 262 ALA B CA 1
ATOM 4322 C C . ALA B 1 262 ? 13.414 -16.219 -1.435 1 98.19 262 ALA B C 1
ATOM 4324 O O . ALA B 1 262 ? 12.828 -16.547 -2.469 1 98.19 262 ALA B O 1
ATOM 4325 N N . TYR B 1 263 ? 12.812 -16.172 -0.299 1 98.31 263 TYR B N 1
ATOM 4326 C CA . TYR B 1 263 ? 11.367 -16.297 -0.156 1 98.31 263 TYR B CA 1
ATOM 4327 C C . TYR B 1 263 ? 10.867 -15.484 1.031 1 98.31 263 TYR B C 1
ATOM 4329 O O . TYR B 1 263 ? 11.445 -15.547 2.119 1 98.31 263 TYR B O 1
ATOM 4337 N N . THR B 1 264 ? 9.844 -14.648 0.874 1 98.25 264 THR B N 1
ATOM 4338 C CA . THR B 1 264 ? 9.32 -13.859 1.983 1 98.25 264 THR B CA 1
ATOM 4339 C C . THR B 1 264 ? 8.039 -14.477 2.535 1 98.25 264 THR B C 1
ATOM 4341 O O . THR B 1 264 ? 7.453 -15.359 1.91 1 98.25 264 THR B O 1
ATOM 4344 N N . MET B 1 265 ? 7.652 -14 3.699 1 97.88 265 MET B N 1
ATOM 4345 C CA . MET B 1 265 ? 6.43 -14.484 4.328 1 97.88 265 MET B CA 1
ATOM 4346 C C . MET B 1 265 ? 5.207 -14.156 3.479 1 97.88 265 MET B C 1
ATOM 4348 O O . MET B 1 265 ? 4.41 -15.039 3.158 1 97.88 265 MET B O 1
ATOM 4352 N N . PRO B 1 266 ? 5.094 -12.898 2.963 1 97.62 266 PRO B N 1
ATOM 4353 C CA . PRO B 1 266 ? 3.947 -12.641 2.092 1 97.62 266 PRO B CA 1
ATOM 4354 C C . PRO B 1 266 ? 3.996 -13.445 0.793 1 97.62 266 PRO B C 1
ATOM 4356 O O . PRO B 1 266 ? 2.957 -13.875 0.292 1 97.62 266 PRO B O 1
ATOM 4359 N N . SER B 1 267 ? 5.172 -13.711 0.273 1 96.94 267 SER B N 1
ATOM 4360 C CA . SER B 1 267 ? 5.312 -14.391 -1.01 1 96.94 267 SER B CA 1
ATOM 4361 C C . SER B 1 267 ? 4.848 -15.836 -0.922 1 96.94 267 SER B C 1
ATOM 4363 O O . SER B 1 267 ? 4.211 -16.344 -1.846 1 96.94 267 SER B O 1
ATOM 4365 N N . VAL B 1 268 ? 5.207 -16.531 0.141 1 96.5 268 VAL B N 1
ATOM 4366 C CA . VAL B 1 268 ? 4.812 -17.922 0.259 1 96.5 268 VAL B CA 1
ATOM 4367 C C . VAL B 1 268 ? 3.295 -18.016 0.415 1 96.5 268 VAL B C 1
ATOM 4369 O O . VAL B 1 268 ? 2.666 -18.938 -0.113 1 96.5 268 VAL B O 1
ATOM 4372 N N . ILE B 1 269 ? 2.717 -17.094 1.148 1 94.81 269 ILE B N 1
ATOM 4373 C CA . ILE B 1 269 ? 1.265 -17.062 1.278 1 94.81 269 ILE B CA 1
ATOM 4374 C C . ILE B 1 269 ? 0.628 -16.859 -0.094 1 94.81 269 ILE B C 1
ATOM 4376 O O . ILE B 1 269 ? -0.28 -17.594 -0.481 1 94.81 269 ILE B O 1
ATOM 4380 N N . ALA B 1 270 ? 1.132 -15.938 -0.832 1 93.31 270 ALA B N 1
ATOM 4381 C CA . ALA B 1 270 ? 0.601 -15.602 -2.152 1 93.31 270 ALA B CA 1
ATOM 4382 C C . ALA B 1 270 ? 0.706 -16.797 -3.102 1 93.31 270 ALA B C 1
ATOM 4384 O O . ALA B 1 270 ? -0.201 -17.047 -3.9 1 93.31 270 ALA B O 1
ATOM 4385 N N . ASN B 1 271 ? 1.787 -17.547 -3.004 1 93.19 271 ASN B N 1
ATOM 4386 C CA . ASN B 1 271 ? 2.062 -18.625 -3.953 1 93.19 271 ASN B CA 1
ATOM 4387 C C . ASN B 1 271 ? 1.314 -19.906 -3.586 1 93.19 271 ASN B C 1
ATOM 4389 O O . ASN B 1 271 ? 0.966 -20.703 -4.461 1 93.19 271 ASN B O 1
ATOM 4393 N N . GLU B 1 272 ? 1.009 -20.031 -2.266 1 91.94 272 GLU B N 1
ATOM 4394 C CA . GLU B 1 272 ? 0.556 -21.359 -1.863 1 91.94 272 GLU B CA 1
ATOM 4395 C C . GLU B 1 272 ? -0.883 -21.328 -1.355 1 91.94 272 GLU B C 1
ATOM 4397 O O . GLU B 1 272 ? -1.487 -22.375 -1.106 1 91.94 272 GLU B O 1
ATOM 4402 N N . PHE B 1 273 ? -1.52 -20.219 -1.205 1 86.56 273 PHE B N 1
ATOM 4403 C CA . PHE B 1 273 ? -2.859 -20.109 -0.636 1 86.56 273 PHE B CA 1
ATOM 4404 C C . PHE B 1 273 ? -3.852 -20.938 -1.44 1 86.56 273 PHE B C 1
ATOM 4406 O O . PHE B 1 273 ? -4.777 -21.531 -0.878 1 86.56 273 PHE B O 1
ATOM 4413 N N . ALA B 1 274 ? -3.652 -20.953 -2.793 1 81.75 274 ALA B N 1
ATOM 4414 C CA . ALA B 1 274 ? -4.609 -21.625 -3.672 1 81.75 274 ALA B CA 1
ATOM 4415 C C . ALA B 1 274 ? -4.273 -23.094 -3.82 1 81.75 274 ALA B C 1
ATOM 4417 O O . ALA B 1 274 ? -5.078 -23.875 -4.34 1 81.75 274 ALA B O 1
ATOM 4418 N N . GLU B 1 275 ? -3.174 -23.5 -3.314 1 81.75 275 GLU B N 1
ATOM 4419 C CA . GLU B 1 275 ? -2.707 -24.859 -3.51 1 81.75 275 GLU B CA 1
ATOM 4420 C C . GLU B 1 275 ? -2.572 -25.594 -2.178 1 81.75 275 GLU B C 1
ATOM 4422 O O . GLU B 1 275 ? -1.663 -26.406 -2 1 81.75 275 GLU B O 1
ATOM 4427 N N . THR B 1 276 ? -3.416 -25.219 -1.294 1 83.75 276 THR B N 1
ATOM 4428 C CA . THR B 1 276 ? -3.348 -25.922 -0.014 1 83.75 276 THR B CA 1
ATOM 4429 C C . THR B 1 276 ? -3.73 -27.391 -0.177 1 83.75 276 THR B C 1
ATOM 4431 O O . THR B 1 276 ? -4.746 -27.703 -0.799 1 83.75 276 THR B O 1
ATOM 4434 N N . THR B 1 277 ? -2.898 -28.234 0.332 1 84.12 277 THR B N 1
ATOM 4435 C CA . THR B 1 277 ? -3.053 -29.672 0.124 1 84.12 277 THR B CA 1
ATOM 4436 C C . THR B 1 277 ? -3.703 -30.328 1.338 1 84.12 277 THR B C 1
ATOM 4438 O O . THR B 1 277 ? -4.16 -31.469 1.262 1 84.12 277 THR B O 1
ATOM 4441 N N . SER B 1 278 ? -3.641 -29.656 2.424 1 89.31 278 SER B N 1
ATOM 4442 C CA . SER B 1 278 ? -4.195 -30.188 3.666 1 89.31 278 SER B CA 1
ATOM 4443 C C . SER B 1 278 ? -4.637 -29.062 4.598 1 89.31 278 SER B C 1
ATOM 4445 O O . SER B 1 278 ? -4.32 -27.906 4.367 1 89.31 278 SER B O 1
ATOM 4447 N N . LYS B 1 279 ? -5.352 -29.516 5.527 1 90.62 279 LYS B N 1
ATOM 4448 C CA . LYS B 1 279 ? -5.766 -28.547 6.551 1 90.62 279 LYS B CA 1
ATOM 4449 C C . LYS B 1 279 ? -4.562 -28 7.312 1 90.62 279 LYS B C 1
ATOM 4451 O O . LYS B 1 279 ? -4.543 -26.828 7.695 1 90.62 279 LYS B O 1
ATOM 4456 N N . LEU B 1 280 ? -3.639 -28.844 7.473 1 93.38 280 LEU B N 1
ATOM 4457 C CA . LEU B 1 280 ? -2.426 -28.438 8.172 1 93.38 280 LEU B CA 1
ATOM 4458 C C . LEU B 1 280 ? -1.634 -27.438 7.348 1 93.38 280 LEU B C 1
ATOM 4460 O O . LEU B 1 280 ? -1.053 -26.5 7.895 1 93.38 280 LEU B O 1
ATOM 4464 N N . HIS B 1 281 ? -1.607 -27.656 6.055 1 93.44 281 HIS B N 1
ATOM 4465 C CA . HIS B 1 281 ? -0.955 -26.719 5.148 1 93.44 281 HIS B CA 1
ATOM 4466 C C . HIS B 1 281 ? -1.61 -25.344 5.215 1 93.44 281 HIS B C 1
ATOM 4468 O O . HIS B 1 281 ? -0.921 -24.328 5.316 1 93.44 281 HIS B O 1
ATOM 4474 N N . ALA B 1 282 ? -2.93 -25.359 5.242 1 92.75 282 ALA B N 1
ATOM 4475 C CA . ALA B 1 282 ? -3.67 -24.109 5.352 1 92.75 282 ALA B CA 1
ATOM 4476 C C . ALA B 1 282 ? -3.4 -23.422 6.691 1 92.75 282 ALA B C 1
ATOM 4478 O O . ALA B 1 282 ? -3.225 -22.203 6.754 1 92.75 282 ALA B O 1
ATOM 4479 N N . SER B 1 283 ? -3.367 -24.219 7.637 1 94.75 283 SER B N 1
ATOM 4480 C CA . SER B 1 283 ? -3.09 -23.719 8.977 1 94.75 283 SER B CA 1
ATOM 4481 C C . SER B 1 283 ? -1.676 -23.156 9.078 1 94.75 283 SER B C 1
ATOM 4483 O O . SER B 1 283 ? -1.445 -22.141 9.75 1 94.75 283 SER B O 1
ATOM 4485 N N . ALA B 1 284 ? -0.758 -23.766 8.445 1 95.44 284 ALA B N 1
ATOM 4486 C CA . ALA B 1 284 ? 0.624 -23.297 8.438 1 95.44 284 ALA B CA 1
ATOM 4487 C C . ALA B 1 284 ? 0.738 -21.938 7.754 1 95.44 284 ALA B C 1
ATOM 4489 O O . ALA B 1 284 ? 1.482 -21.062 8.211 1 95.44 284 ALA B O 1
ATOM 4490 N N . LEU B 1 285 ? -0.007 -21.797 6.691 1 94.56 285 LEU B N 1
ATOM 4491 C CA . LEU B 1 285 ? -0.008 -20.516 5.996 1 94.56 285 LEU B CA 1
ATOM 4492 C C . LEU B 1 285 ? -0.61 -19.422 6.875 1 94.56 285 LEU B C 1
ATOM 4494 O O . LEU B 1 285 ? -0.108 -18.297 6.902 1 94.56 285 LEU B O 1
ATOM 4498 N N . MET B 1 286 ? -1.626 -19.766 7.629 1 94.38 286 MET B N 1
ATOM 4499 C CA . MET B 1 286 ? -2.232 -18.812 8.555 1 94.38 286 MET B CA 1
ATOM 4500 C C . MET B 1 286 ? -1.26 -18.453 9.672 1 94.38 286 MET B C 1
ATOM 4502 O O . MET B 1 286 ? -1.229 -17.312 10.125 1 94.38 286 MET B O 1
ATOM 4506 N N . GLU B 1 287 ? -0.553 -19.406 10.039 1 95.5 287 GLU B N 1
ATOM 4507 C CA . GLU B 1 287 ? 0.439 -19.141 11.078 1 95.5 287 GLU B CA 1
ATOM 4508 C C . GLU B 1 287 ? 1.559 -18.25 10.555 1 95.5 287 GLU B C 1
ATOM 4510 O O . GLU B 1 287 ? 2.09 -17.406 11.297 1 95.5 287 GLU B O 1
ATOM 4515 N N . ILE B 1 288 ? 1.976 -18.469 9.289 1 96.25 288 ILE B N 1
ATOM 4516 C CA . ILE B 1 288 ? 2.93 -17.547 8.68 1 96.25 288 ILE B CA 1
ATOM 4517 C C . ILE B 1 288 ? 2.365 -16.125 8.695 1 96.25 288 ILE B C 1
ATOM 4519 O O . ILE B 1 288 ? 3.092 -15.164 8.961 1 96.25 288 ILE B O 1
ATOM 4523 N N . GLY B 1 289 ? 1.058 -16.016 8.383 1 94.44 289 GLY B N 1
ATOM 4524 C CA . GLY B 1 289 ? 0.406 -14.719 8.453 1 94.44 289 GLY B CA 1
ATOM 4525 C C . GLY B 1 289 ? 0.471 -14.094 9.836 1 94.44 289 GLY B C 1
ATOM 4526 O O . GLY B 1 289 ? 0.768 -12.906 9.977 1 94.44 289 GLY B O 1
ATOM 4527 N N . LEU B 1 290 ? 0.214 -14.836 10.82 1 93.5 290 LEU B N 1
ATOM 4528 C CA . LEU B 1 290 ? 0.298 -14.367 12.203 1 93.5 290 LEU B CA 1
ATOM 4529 C C . LEU B 1 290 ? 1.723 -13.945 12.547 1 93.5 290 LEU B C 1
ATOM 4531 O O . LEU B 1 290 ? 1.931 -12.922 13.203 1 93.5 290 LEU B O 1
ATOM 4535 N N . LEU B 1 291 ? 2.605 -14.773 12.125 1 94.88 291 LEU B N 1
ATOM 4536 C CA . LEU B 1 291 ? 4.012 -14.469 12.359 1 94.88 291 LEU B CA 1
ATOM 4537 C C . LEU B 1 291 ? 4.41 -13.164 11.672 1 94.88 291 LEU B C 1
ATOM 4539 O O . LEU B 1 291 ? 5.199 -12.391 12.211 1 94.88 291 LEU B O 1
ATOM 4543 N N . LEU B 1 292 ? 3.938 -12.984 10.469 1 95.25 292 LEU B N 1
ATOM 4544 C CA . LEU B 1 292 ? 4.184 -11.75 9.734 1 95.25 292 LEU B CA 1
ATOM 4545 C C . LEU B 1 292 ? 3.709 -10.539 10.539 1 95.25 292 LEU B C 1
ATOM 4547 O O . LEU B 1 292 ? 4.41 -9.531 10.625 1 95.25 292 LEU B O 1
ATOM 4551 N N . LEU B 1 293 ? 2.553 -10.625 11.148 1 91.56 293 LEU B N 1
ATOM 4552 C CA . LEU B 1 293 ? 2.016 -9.547 11.977 1 91.56 293 LEU B CA 1
ATOM 4553 C C . LEU B 1 293 ? 2.914 -9.281 13.18 1 91.56 293 LEU B C 1
ATOM 4555 O O . LEU B 1 293 ? 3.221 -8.133 13.484 1 91.56 293 LEU B O 1
ATOM 4559 N N . VAL B 1 294 ? 3.334 -10.297 13.797 1 91.19 294 VAL B N 1
ATOM 4560 C CA . VAL B 1 294 ? 4.16 -10.188 14.992 1 91.19 294 VAL B CA 1
ATOM 4561 C C . VAL B 1 294 ? 5.523 -9.602 14.625 1 91.19 294 VAL B C 1
ATOM 4563 O O . VAL B 1 294 ? 6.016 -8.695 15.297 1 91.19 294 VAL B O 1
ATOM 4566 N N . VAL B 1 295 ? 6.094 -10.125 13.57 1 92.69 295 VAL B N 1
ATOM 4567 C CA . VAL B 1 295 ? 7.418 -9.68 13.156 1 92.69 295 VAL B CA 1
ATOM 4568 C C . VAL B 1 295 ? 7.355 -8.211 12.734 1 92.69 295 VAL B C 1
ATOM 4570 O O . VAL B 1 295 ? 8.25 -7.426 13.062 1 92.69 295 VAL B O 1
ATOM 4573 N N . THR B 1 296 ? 6.312 -7.875 12.039 1 89.31 296 THR B N 1
ATOM 4574 C CA . THR B 1 296 ? 6.137 -6.484 11.625 1 89.31 296 THR B CA 1
ATOM 4575 C C . THR B 1 296 ? 6.051 -5.57 12.844 1 89.31 296 THR B C 1
ATOM 4577 O O . THR B 1 296 ? 6.699 -4.52 12.883 1 89.31 296 THR B O 1
ATOM 4580 N N . LEU B 1 297 ? 5.305 -5.945 13.828 1 87.88 297 LEU B N 1
ATOM 4581 C CA . LEU B 1 297 ? 5.156 -5.156 15.047 1 87.88 297 LEU B CA 1
ATOM 4582 C C . LEU B 1 297 ? 6.48 -5.059 15.797 1 87.88 297 LEU B C 1
ATOM 4584 O O . LEU B 1 297 ? 6.855 -3.984 16.266 1 87.88 297 LEU B O 1
ATOM 4588 N N . VAL B 1 298 ? 7.16 -6.148 15.906 1 91.25 298 VAL B N 1
ATOM 4589 C CA . VAL B 1 298 ? 8.422 -6.203 16.641 1 91.25 298 VAL B CA 1
ATOM 4590 C C . VAL B 1 298 ? 9.461 -5.324 15.945 1 91.25 298 VAL B C 1
ATOM 4592 O O . VAL B 1 298 ? 10.133 -4.523 16.594 1 91.25 298 VAL B O 1
ATOM 4595 N N . ILE B 1 299 ? 9.539 -5.477 14.688 1 87.19 299 ILE B N 1
ATOM 4596 C CA . ILE B 1 299 ? 10.531 -4.727 13.93 1 87.19 299 ILE B CA 1
ATOM 4597 C C . ILE B 1 299 ? 10.211 -3.234 13.992 1 87.19 299 ILE B C 1
ATOM 4599 O O . ILE B 1 299 ? 11.117 -2.404 14.109 1 87.19 299 ILE B O 1
ATOM 4603 N N . ASN B 1 300 ? 8.977 -2.889 13.953 1 82.31 300 ASN B N 1
ATOM 4604 C CA . ASN B 1 300 ? 8.57 -1.49 14.039 1 82.31 300 ASN B CA 1
ATOM 4605 C C . ASN B 1 300 ? 8.867 -0.903 15.414 1 82.31 300 ASN B C 1
ATOM 4607 O O . ASN B 1 300 ? 9.352 0.223 15.523 1 82.31 300 ASN B O 1
ATOM 4611 N N . VAL B 1 301 ? 8.586 -1.611 16.406 1 86.44 301 VAL B N 1
ATOM 4612 C CA . VAL B 1 301 ? 8.844 -1.16 17.766 1 86.44 301 VAL B CA 1
ATOM 4613 C C . VAL B 1 301 ? 10.344 -1.026 18 1 86.44 301 VAL B C 1
ATOM 4615 O O . VAL B 1 301 ? 10.805 -0.048 18.594 1 86.44 301 VAL B O 1
ATOM 4618 N N . MET B 1 302 ? 11.047 -1.989 17.531 1 88.19 302 MET B N 1
ATOM 4619 C CA . MET B 1 302 ? 12.5 -1.941 17.672 1 88.19 302 MET B CA 1
ATOM 4620 C C . MET B 1 302 ? 13.078 -0.744 16.922 1 88.19 302 MET B C 1
ATOM 4622 O O . MET B 1 302 ? 13.977 -0.066 17.422 1 88.19 302 MET B O 1
ATOM 4626 N N . ALA B 1 303 ? 12.555 -0.527 15.773 1 81.69 303 ALA B N 1
ATOM 4627 C CA . ALA B 1 303 ? 13 0.622 14.984 1 81.69 303 ALA B CA 1
ATOM 4628 C C . ALA B 1 303 ? 12.688 1.931 15.703 1 81.69 303 ALA B C 1
ATOM 4630 O O . ALA B 1 303 ? 13.508 2.848 15.727 1 81.69 303 ALA B O 1
ATOM 4631 N N . ARG B 1 304 ? 11.625 2.027 16.406 1 80.25 304 ARG B N 1
ATOM 4632 C CA . ARG B 1 304 ? 11.234 3.213 17.156 1 80.25 304 ARG B CA 1
ATOM 4633 C C . ARG B 1 304 ? 12.125 3.414 18.375 1 80.25 304 ARG B C 1
ATOM 4635 O O . ARG B 1 304 ? 12.5 4.543 18.688 1 80.25 304 ARG B O 1
ATOM 4642 N N . LEU B 1 305 ? 12.406 2.299 19.016 1 84.38 305 LEU B N 1
ATOM 4643 C CA . LEU B 1 305 ? 13.242 2.361 20.203 1 84.38 305 LEU B CA 1
ATOM 4644 C C . LEU B 1 305 ? 14.664 2.783 19.844 1 84.38 305 LEU B C 1
ATOM 4646 O O . LEU B 1 305 ? 15.289 3.551 20.578 1 84.38 305 LEU B O 1
ATOM 4650 N N . LEU B 1 306 ? 15.109 2.234 18.797 1 76.38 306 LEU B N 1
ATOM 4651 C CA . LEU B 1 306 ? 16.453 2.592 18.328 1 76.38 306 LEU B CA 1
ATOM 4652 C C . LEU B 1 306 ? 16.516 4.07 17.969 1 76.38 306 LEU B C 1
ATOM 4654 O O . LEU B 1 306 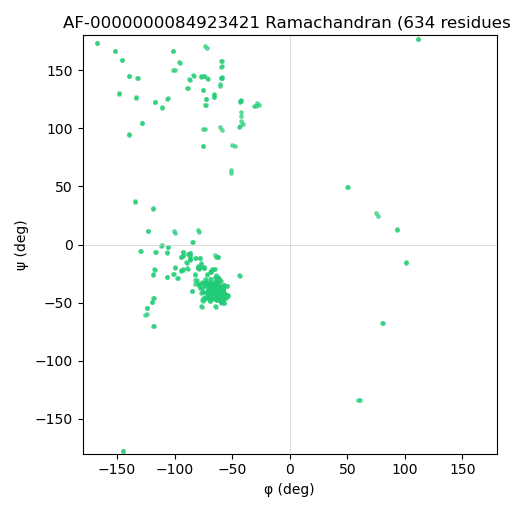? 17.484 4.754 18.312 1 76.38 306 LEU B O 1
ATOM 4658 N N . LEU B 1 307 ? 15.492 4.516 17.438 1 69.56 307 LEU B N 1
ATOM 4659 C CA . LEU B 1 307 ? 15.477 5.895 16.969 1 69.56 307 LEU B CA 1
ATOM 4660 C C . LEU B 1 307 ? 15.219 6.863 18.109 1 69.56 307 LEU B C 1
ATOM 4662 O O . LEU B 1 307 ? 15.742 7.98 18.109 1 69.56 307 LEU B O 1
ATOM 4666 N N . TRP B 1 308 ? 14.438 6.477 19.094 1 68 308 TRP B N 1
ATOM 4667 C CA . TRP B 1 308 ? 14.219 7.273 20.281 1 68 308 TRP B CA 1
ATOM 4668 C C . TRP B 1 308 ? 15.5 7.41 21.094 1 68 308 TRP B C 1
ATOM 4670 O O . TRP B 1 308 ? 15.781 8.477 21.656 1 68 308 TRP B O 1
ATOM 4680 N N . GLY B 1 309 ? 16.219 6.355 21.156 1 66.12 309 GLY B N 1
ATOM 4681 C CA . GLY B 1 309 ? 17.5 6.422 21.844 1 66.12 309 GLY B CA 1
ATOM 4682 C C . GLY B 1 309 ? 18.469 7.398 21.219 1 66.12 309 GLY B C 1
ATOM 4683 O O . GLY B 1 309 ? 19.234 8.062 21.906 1 66.12 309 GLY B O 1
ATOM 4684 N N . MET B 1 310 ? 18.391 7.492 19.984 1 62.28 310 MET B N 1
ATOM 4685 C CA . MET B 1 310 ? 19.281 8.398 19.266 1 62.28 310 MET B CA 1
ATOM 4686 C C . MET B 1 310 ? 18.875 9.852 19.484 1 62.28 310 MET B C 1
ATOM 4688 O O . MET B 1 310 ? 19.734 10.742 19.516 1 62.28 310 MET B O 1
ATOM 4692 N N . THR B 1 311 ? 17.625 10.109 19.594 1 59.22 311 THR B N 1
ATOM 4693 C CA . THR B 1 311 ? 17.141 11.469 19.797 1 59.22 311 THR B CA 1
ATOM 4694 C C . THR B 1 311 ? 17.359 11.914 21.25 1 59.22 311 THR B C 1
ATOM 4696 O O . THR B 1 311 ? 17.578 13.102 21.5 1 59.22 311 THR B O 1
ATOM 4699 N N . ARG B 1 312 ? 17.281 11.062 22.125 1 57.66 312 ARG B N 1
ATOM 4700 C CA . ARG B 1 312 ? 17.578 11.414 23.516 1 57.66 312 ARG B CA 1
ATOM 4701 C C . ARG B 1 312 ? 19.047 11.727 23.719 1 57.66 312 ARG B C 1
ATOM 4703 O O . ARG B 1 312 ? 19.406 12.625 24.484 1 57.66 312 ARG B O 1
ATOM 4710 N N . GLN B 1 313 ? 19.828 10.93 23.141 1 51.97 313 GLN B N 1
ATOM 4711 C CA . GLN B 1 313 ? 21.25 11.195 23.297 1 51.97 313 GLN B CA 1
ATOM 4712 C C . GLN B 1 313 ? 21.641 12.516 22.641 1 51.97 313 GLN B C 1
ATOM 4714 O O . GLN B 1 313 ? 22.5 13.242 23.156 1 51.97 313 GLN B O 1
ATOM 4719 N N . ALA B 1 314 ? 21.062 12.789 21.562 1 50.44 314 ALA B N 1
ATOM 4720 C CA . ALA B 1 314 ? 21.359 14.062 20.906 1 50.44 314 ALA B CA 1
ATOM 4721 C C . ALA B 1 314 ? 20.844 15.234 21.734 1 50.44 314 ALA B C 1
ATOM 4723 O O . ALA B 1 314 ? 21.469 16.297 21.766 1 50.44 314 ALA B O 1
ATOM 4724 N N . ALA B 1 315 ? 19.75 15.094 22.375 1 50 315 ALA B N 1
ATOM 4725 C CA . ALA B 1 315 ? 19.266 16.125 23.266 1 50 315 ALA B CA 1
ATOM 4726 C C . ALA B 1 315 ? 20.125 16.219 24.531 1 50 315 ALA B C 1
ATOM 4728 O O . ALA B 1 315 ? 20.312 17.297 25.078 1 50 315 ALA B O 1
ATOM 4729 N N . GLY B 1 316 ? 20.547 15.07 24.984 1 45.59 316 GLY B N 1
ATOM 4730 C CA . GLY B 1 316 ? 21.391 15.094 26.172 1 45.59 316 GLY B CA 1
ATOM 4731 C C . GLY B 1 316 ? 22.797 15.602 25.891 1 45.59 316 GLY B C 1
ATOM 4732 O O . GLY B 1 316 ? 23.531 15.922 26.828 1 45.59 316 GLY B O 1
ATOM 4733 N N . GLY B 1 317 ? 23.297 15.359 24.828 1 40.34 317 GLY B N 1
ATOM 4734 C CA . GLY B 1 317 ? 24.625 15.922 24.641 1 40.34 317 GLY B CA 1
ATOM 4735 C C . GLY B 1 317 ? 24.641 17.438 24.562 1 40.34 317 GLY B C 1
ATOM 4736 O O . GLY B 1 317 ? 25.688 18.047 24.422 1 40.34 317 GLY B O 1
ATOM 4737 N N . ALA B 1 318 ? 23.578 18.078 24.234 1 39.59 318 ALA B N 1
ATOM 4738 C CA . ALA B 1 318 ? 23.547 19.531 24.25 1 39.59 318 ALA B CA 1
ATOM 4739 C C . ALA B 1 318 ? 23.375 20.062 25.672 1 39.59 318 ALA B C 1
ATOM 4741 O O . ALA B 1 318 ? 23.141 21.25 25.875 1 39.59 318 ALA B O 1
ATOM 4742 N N . LYS B 1 319 ? 23.469 19.328 26.781 1 33.84 319 LYS B N 1
ATOM 4743 C CA . LYS B 1 319 ? 23.703 19.984 28.062 1 33.84 319 LYS B CA 1
ATOM 4744 C C . LYS B 1 319 ? 25.203 20.188 28.297 1 33.84 319 LYS B C 1
ATOM 4746 O O . LYS B 1 319 ? 26 19.297 28.047 1 33.84 319 LYS B O 1
#

Foldseek 3Di:
DPCPPPDPDPDPPVVVVVVVVVVVVVVVVVVVVVVVVVVVVVVLCVLLVLLCVVQPPQQAVDLDDDLVVLDHHCPLQAQLLVVLLVLLLVVLLCVLLVLLCCLQQPDDVVVSVVSLVVLVVLQVDDLLVLQVCLQPPQLVCCQVPVLVVCCVPVVVDQQRHDHQRSQASLSSNNSLNSNLNSQLNNQSNVLLVPFDVVQLVVCVVVVDDSVRSCVPGRCLSSVLSSLVSSLVSSLCRSQDENSSLSRQQQDRDDGSYRSHHGHHLNHCCVVCVVPNPDSSSNSSNSVSVVVSVVSSVVVSVVSNVVSVVVSVVVVVVVD/DPPPPPDPDPDPPVVVVVVVVVVVVVVVVVVVVVVVVVVVLVVLCVLLVLLCVVQPPQQAVDLDDDLVVLDHHCPLQLQLLVVLLVLLLVVLLCVLLVLLCCLQQPDDVVVSVVSLVVLVVLQVDDLLVLQVCLQPPQLVVCQVPVLVVCCVPVVVDQQRHDHQRSQASLSSNNSLNSNLNSQLNNQSNVLLVPFDVVQLVVCVVVVDDSVRSCVPGRCLSSVLSSLVSSLVSSLCRSQDENSSLSRQQQDRDDGSYRSHHGHHLNHCCVVCVVPNPDSSSNSSNSVSVVVSVVSSVVVSVVSNVVSVVVSVVVVVVVD

Sequence (638 aa):
MTNETPSPPIAPSKRLNADLVFKAVTAAFAFSILLILALMTLEMVKESLPAIKAFGWKFAGSSDWDAVQGIFGALPYIWGSVVSSLLALALATPLSVGTALFVTEIAPKRFGGAVAALVELLAAIPSVIYGLWGILVMAPWLQQTVQPFLSDHLGFLPFFQGAPYGVSMLAAVFILMIMVVPIITSITKEVLLAVPQSQREAAIALGATRWEMIRMAVLPYGRSGILGAVILGLGRAIGETMAVTMVIGNTPQISLSLLSPAYTMPSVIANEFAETTSKLHASALMEIGLLLLVVTLVINVMARLLLWGMTRQAAGGAKMTNETPSPPIAPSKRLNADLVFKAVTAAFAFSILLILALMTLEMVKESLPAIKAFGWKFAGSSDWDAVQGIFGALPYIWGSVVSSLLALALATPLSVGTALFVTEIAPKRFGGAVAALVELLAAIPSVIYGLWGILVMAPWLQQTVQPFLSDHLGFLPFFQGAPYGVSMLAAVFILMIMVVPIITSITKEVLLAVPQSQREAAIALGATRWEMIRMAVLPYGRSGILGAVILGLGRAIGETMAVTMVIGNTPQISLSLLSPAYTMPSVIANEFAETTSKLHASALMEIGLLLLVVTLVINVMARLLLWGMTRQAAGGAK

pLDDT: mean 89.73, std 13.13, range [32.66, 98.75]

Radius of gyration: 27.19 Å; Cα contacts (8 Å, |Δi|>4): 983; chains: 2; bounding box: 89×82×63 Å